Protein AF-A0AAD6IKF1-F1 (afdb_monomer)

Solvent-accessible surface area (backbone atoms only — not comparable to full-atom values): 27613 Å² total; per-residue (Å²): 134,83,80,78,80,88,82,67,47,66,79,61,62,78,50,58,68,71,59,51,51,52,53,52,53,50,52,52,52,54,59,59,57,69,78,76,69,79,102,63,92,68,79,64,71,67,63,58,45,82,74,31,76,49,44,26,56,58,51,48,53,63,69,27,50,80,20,32,38,37,39,41,46,58,26,74,78,44,87,74,39,63,42,39,40,32,42,38,39,100,80,46,81,50,76,47,68,28,43,43,69,70,53,43,49,56,48,59,76,69,54,69,50,80,54,32,48,44,31,38,36,38,45,46,48,54,75,85,29,42,22,10,50,52,47,35,35,53,53,48,42,55,50,47,57,50,57,70,69,45,94,60,84,56,69,80,62,49,75,40,83,37,73,85,54,52,44,38,96,67,59,57,84,94,34,54,94,43,41,68,60,42,50,68,33,52,15,57,25,62,59,59,90,60,89,86,84,54,94,62,30,48,64,52,60,54,49,50,59,58,55,58,64,60,54,69,77,50,57,99,54,41,77,76,52,50,72,69,56,47,52,51,50,52,50,51,58,46,65,69,44,85,45,70,12,54,37,53,44,47,60,68,77,45,83,66,43,64,81,42,40,62,60,52,52,54,48,51,54,50,52,49,51,51,50,50,58,59,45,46,38,59,33,56,41,66,37,16,11,40,51,51,34,53,51,51,40,51,39,35,76,80,26,68,80,74,57,30,70,65,59,52,56,50,50,58,45,42,74,73,44,46,66,63,51,39,74,77,29,61,60,42,50,62,60,52,49,52,51,53,52,46,54,54,51,50,52,52,48,54,48,71,71,35,79,89,46,72,85,58,91,54,82,76,51,66,72,63,58,71,79,55,67,52,60,46,74,55,46,53,72,79,31,76,74,27,41,76,45,65,46,102,76,51,64,82,58,79,80,53,58,70,61,58,58,54,49,51,56,52,48,34,50,47,51,32,68,73,68,74,45,80,71,74,37,41,58,68,50,48,49,55,72,67,24,78,69,50,82,59,68,55,51,76,64,52,77,87,78,66,76,73,71,72,80,80,60,82,89,76,92,72,95,81,82,96,82,88,92,86,131

pLDDT: mean 77.64, std 18.99, range [26.5, 97.94]

Radius of gyration: 28.22 Å; Cα contacts (8 Å, |Δi|>4): 485; chains: 1; bounding box: 93×61×78 Å

Mean predicted aligned error: 11.19 Å

Foldseek 3Di:
DDDPDDPDPPPCSVDDPVVVVVVLLVLLLVCVVVVPDDDDDDDNSCVQLVVTPVSVVSSVLVVQAAKEKEKEQWLDDDQQALTKIFIDDPRDTDIDGQNDLVSVLVCLQPDDQQRHAYEYEYEDDDLVALLSLLSLLVSLLSNVVSNVPDPDDGPDYHYHYDDPQQADLDDDPVCPVVSVLCVLLVRGAASFDDDQDDDDGSLCSNCLSVLVVLVVPQPPQLVPQDPVNVVVSLVVSLVSSPDPSPSVVCVVVDPDDSRCSVVVSVVVNLLSVLCSVLRLLAGDHLSSQVVLLVCLLCQPVVQAPLDGPVLVVVVVVCVVPVPSNCSSQALVVSVLLSVLVSLLVQLVLLCVPDPVNVVPPDLVCSVVSVNGGRRSPSSCVVVVSGHGRSDPPPPSCVPPDVVSVVVVLVVQVVCCVVVVDPPNSCRVVVSCVVRPPNVPVVPVVDPPPDPPPVPPDDDDDDDDDPDDDDD

Sequence (471 aa):
MKSPHLPFLGAFSKLPTEIRLVIWADLFSEIHTQSAIHSKPKTNPLSILPVSGYLYSEISVHLYSHMKQIISVNGEYDRGSWMSIKLKSRVVDVTWNLKDKAGAERYFQSFPYQKAGLKIKIKSPDTTDPGQVVLIWQKVNHLLDNLMTLPCQFQDPEVVFAGQNWHSILPPPHWRLRKRCFLEMGGLRQSIPCERRFYCPDYDIVMMPFARAFLKDVPEDPSKMTDEEFDRLHQHILAKFSDSGAKMRLSWLFPLTKETIVPQIEQWLLETEIFMEESLDSLTGRTACFLRLDRFQNWYNDGNSWESPYEKRFLEKLDRDHKTILEWDPGFTNTIRRWQAMILNHHYICIMVSPQQKGLFLGWRIFQLMDTNWDSAAWPELWPTGIPSITRHSYVLNTFDSQVVAAHCSRLSKAMKENGEQNHAAFGLKLLLRAPGTSQEFRDVGEDQVCWHCLKSRPCDHDMGLKVLAG

Nearest PDB structures (foldseek):
  1sht-assembly1_X  TM=4.028E-01  e=8.215E+00  Homo sapiens
  3vdm-assembly1_A  TM=2.749E-01  e=5.622E+00  Streptomyces hygroscopicus subsp. limoneus

Structure (mmCIF, N/CA/C/O backbone):
data_AF-A0AAD6IKF1-F1
#
_entry.id   AF-A0AAD6IKF1-F1
#
loop_
_atom_site.group_PDB
_atom_site.id
_atom_site.type_symbol
_atom_site.label_atom_id
_atom_site.label_alt_id
_atom_site.label_comp_id
_atom_site.label_asym_id
_atom_site.label_entity_id
_atom_site.label_seq_id
_atom_site.pdbx_PDB_ins_code
_atom_site.Cartn_x
_atom_site.Cartn_y
_atom_site.Cartn_z
_atom_site.occupancy
_atom_site.B_iso_or_equiv
_atom_site.auth_seq_id
_atom_site.auth_comp_id
_atom_site.auth_asym_id
_atom_site.auth_atom_id
_atom_site.pdbx_PDB_model_num
ATOM 1 N N . MET A 1 1 ? -61.270 9.319 16.549 1.00 38.78 1 MET A N 1
ATOM 2 C CA . MET A 1 1 ? -59.849 9.118 16.908 1.00 38.78 1 MET A CA 1
ATOM 3 C C . MET A 1 1 ? -59.034 9.068 15.624 1.00 38.78 1 MET A C 1
ATOM 5 O O . MET A 1 1 ? -59.211 8.139 14.849 1.00 38.78 1 MET A O 1
ATOM 9 N N . LYS A 1 2 ? -58.236 10.104 15.335 1.00 34.66 2 LYS A N 1
ATOM 10 C CA . LYS A 1 2 ? -57.330 10.118 14.177 1.00 34.66 2 LYS A CA 1
ATOM 11 C C . LYS A 1 2 ? -56.114 9.257 14.529 1.00 34.66 2 LYS A C 1
ATOM 13 O O . LYS A 1 2 ? -55.428 9.566 15.498 1.00 34.66 2 LYS A O 1
ATOM 18 N N . SER A 1 3 ? -55.906 8.170 13.788 1.00 38.78 3 SER A N 1
ATOM 19 C CA . SER A 1 3 ? -54.690 7.354 13.873 1.00 38.78 3 SER A CA 1
ATOM 20 C C . SER A 1 3 ? -53.476 8.267 13.643 1.00 38.78 3 SER A C 1
ATOM 22 O O . SER A 1 3 ? -53.471 9.015 12.660 1.00 38.78 3 SER A O 1
ATOM 24 N N . PRO A 1 4 ? -52.486 8.278 14.552 1.00 45.53 4 PRO A N 1
ATOM 25 C CA . PRO A 1 4 ? -51.283 9.063 14.355 1.00 45.53 4 PRO A CA 1
ATOM 26 C C . PRO A 1 4 ? -50.493 8.434 13.202 1.00 45.53 4 PRO A C 1
ATOM 28 O O . PRO A 1 4 ? -50.240 7.235 13.218 1.00 45.53 4 PRO A O 1
ATOM 31 N N . HIS A 1 5 ? -50.191 9.257 12.193 1.00 46.53 5 HIS A N 1
ATOM 32 C CA . HIS A 1 5 ? -49.195 9.077 11.131 1.00 46.53 5 HIS A CA 1
ATOM 33 C C . HIS A 1 5 ? -48.796 7.625 10.809 1.00 46.53 5 HIS A C 1
ATOM 35 O O . HIS A 1 5 ? -47.928 7.069 11.467 1.00 46.53 5 HIS A O 1
ATOM 41 N N . LEU A 1 6 ? -49.354 7.045 9.742 1.00 57.22 6 LEU A N 1
ATOM 42 C CA . LEU A 1 6 ? -48.794 5.862 9.073 1.00 57.22 6 LEU A CA 1
ATOM 43 C C . LEU A 1 6 ? -47.800 6.332 7.997 1.00 57.22 6 LEU A C 1
ATOM 45 O O . LEU A 1 6 ? -48.259 6.736 6.925 1.00 57.22 6 LEU A O 1
ATOM 49 N N . PRO A 1 7 ? -46.468 6.303 8.202 1.00 57.31 7 PRO A N 1
ATOM 50 C CA . PRO A 1 7 ? -45.543 6.728 7.173 1.00 57.31 7 PRO A CA 1
ATOM 51 C C . PRO A 1 7 ? -44.962 5.481 6.471 1.00 57.31 7 PRO A C 1
ATOM 53 O O . PRO A 1 7 ? -44.176 4.726 7.028 1.00 57.31 7 PRO A O 1
ATOM 56 N N . PHE A 1 8 ? -45.370 5.279 5.215 1.00 70.94 8 PHE A N 1
ATOM 57 C CA . PHE A 1 8 ? -44.522 4.787 4.112 1.00 70.94 8 PHE A CA 1
ATOM 58 C C . PHE A 1 8 ? -43.978 3.329 4.053 1.00 70.94 8 PHE A C 1
ATOM 60 O O . PHE A 1 8 ? -43.112 3.053 3.221 1.00 70.94 8 PHE A O 1
ATOM 67 N N . LEU A 1 9 ? -44.535 2.349 4.776 1.00 73.12 9 LEU A N 1
ATOM 68 C CA . LEU A 1 9 ? -44.282 0.904 4.510 1.00 73.12 9 LEU A CA 1
ATOM 69 C C . LEU A 1 9 ? -45.284 0.254 3.527 1.00 73.12 9 LEU A C 1
ATOM 71 O O . LEU A 1 9 ? -45.261 -0.955 3.297 1.00 73.12 9 LEU A O 1
ATOM 75 N N . GLY A 1 10 ? -46.204 1.031 2.948 1.00 84.44 10 GLY A N 1
ATOM 76 C CA . GLY A 1 10 ? -47.249 0.505 2.062 1.00 84.44 10 GLY A CA 1
ATOM 77 C C . GLY A 1 10 ? -48.181 -0.474 2.786 1.00 84.44 10 GLY A C 1
ATOM 78 O O . GLY A 1 10 ? -48.531 -0.257 3.945 1.00 84.44 10 GLY A O 1
ATOM 79 N N . ALA A 1 11 ? -48.581 -1.567 2.130 1.00 86.31 11 ALA A N 1
ATOM 80 C CA . ALA A 1 11 ? -49.465 -2.574 2.729 1.00 86.31 11 ALA A CA 1
ATOM 81 C C . ALA A 1 11 ? -48.859 -3.258 3.971 1.00 86.31 11 ALA A C 1
ATOM 83 O O . ALA A 1 11 ? -49.605 -3.626 4.877 1.00 86.31 11 ALA A O 1
ATOM 84 N N . PHE A 1 12 ? -47.525 -3.344 4.067 1.00 85.94 12 PHE A N 1
ATOM 85 C CA . PHE A 1 12 ? -46.833 -3.899 5.236 1.00 85.94 12 PHE A CA 1
ATOM 86 C C . PHE A 1 12 ? -47.083 -3.089 6.511 1.00 85.94 12 PHE A C 1
ATOM 88 O O . PHE A 1 12 ? -47.056 -3.643 7.607 1.00 85.94 12 PHE A O 1
ATOM 95 N N . SER A 1 13 ? -47.406 -1.798 6.394 1.00 86.19 13 SER A N 1
ATOM 96 C CA . SER A 1 13 ? -47.746 -0.963 7.554 1.00 86.19 13 SER A CA 1
ATOM 97 C C . SER A 1 13 ? -48.975 -1.460 8.331 1.00 86.19 13 SER A C 1
ATOM 99 O O . SER A 1 13 ? -49.114 -1.151 9.510 1.00 86.19 13 SER A O 1
ATOM 101 N N . LYS A 1 14 ? -49.841 -2.262 7.691 1.00 89.12 14 LYS A N 1
ATOM 102 C CA . LYS A 1 14 ? -51.021 -2.876 8.316 1.00 89.12 14 LYS A CA 1
ATOM 103 C C . LYS A 1 14 ? -50.689 -4.119 9.145 1.00 89.12 14 LYS A C 1
ATOM 105 O O . LYS A 1 14 ? -51.540 -4.581 9.899 1.00 89.12 14 LYS A O 1
ATOM 110 N N . LEU A 1 15 ? -49.494 -4.683 8.978 1.00 88.88 15 LEU A N 1
ATOM 111 C CA . LEU A 1 15 ? -49.050 -5.863 9.710 1.00 88.88 15 LEU A CA 1
ATOM 112 C C . LEU A 1 15 ? -48.352 -5.445 11.013 1.00 88.88 15 LEU A C 1
ATOM 114 O O . LEU A 1 15 ? -47.598 -4.467 11.000 1.00 88.88 15 LEU A O 1
ATOM 118 N N . PRO A 1 16 ? -48.545 -6.182 12.121 1.00 89.31 16 PRO A N 1
ATOM 119 C CA . PRO A 1 16 ? -47.705 -6.043 13.305 1.00 89.31 16 PRO A CA 1
ATOM 120 C C . PRO A 1 16 ? -46.231 -6.284 12.965 1.00 89.31 16 PRO A C 1
ATOM 122 O O . PRO A 1 16 ? -45.909 -7.065 12.062 1.00 89.31 16 PRO A O 1
ATOM 125 N N . THR A 1 17 ? -45.333 -5.625 13.695 1.00 82.94 17 THR A N 1
ATOM 126 C CA . THR A 1 17 ? -43.884 -5.722 13.470 1.00 82.94 17 THR A CA 1
ATOM 127 C C . THR A 1 17 ? -43.402 -7.170 13.543 1.00 82.94 17 THR A C 1
ATOM 129 O O . THR A 1 17 ? -42.600 -7.587 12.719 1.00 82.94 17 THR A O 1
ATOM 132 N N . GLU A 1 18 ? -43.946 -7.971 14.454 1.00 83.25 18 GLU A N 1
ATOM 133 C CA . GLU A 1 18 ? -43.605 -9.382 14.645 1.00 83.25 18 GLU A CA 1
ATOM 134 C C . GLU A 1 18 ? -43.864 -10.206 13.378 1.00 83.25 18 GLU A C 1
ATOM 136 O O . GLU A 1 18 ? -43.034 -11.024 12.987 1.00 83.25 18 GLU A O 1
ATOM 141 N N . ILE A 1 19 ? -44.981 -9.948 12.691 1.00 89.56 19 ILE A N 1
ATOM 142 C CA . ILE A 1 19 ? -45.322 -10.627 11.435 1.00 89.56 19 ILE A CA 1
ATOM 143 C C . ILE A 1 19 ? -44.388 -10.173 10.314 1.00 89.56 19 ILE A C 1
ATOM 145 O O . ILE A 1 19 ? -43.911 -11.001 9.539 1.00 89.56 19 ILE A O 1
ATOM 149 N N . ARG A 1 20 ? -44.075 -8.873 10.245 1.00 89.50 20 ARG A N 1
ATOM 150 C CA . ARG A 1 20 ? -43.106 -8.356 9.269 1.00 89.50 20 ARG A CA 1
ATOM 151 C C . ARG A 1 20 ? -41.724 -8.981 9.451 1.00 89.50 20 ARG A C 1
ATOM 153 O O . ARG A 1 20 ? -41.120 -9.378 8.464 1.00 89.50 20 ARG A O 1
ATOM 160 N N . LEU A 1 21 ? -41.259 -9.155 10.689 1.00 82.38 21 LEU A N 1
ATOM 161 C CA . LEU A 1 21 ? -39.980 -9.813 10.983 1.00 82.38 21 LEU A CA 1
ATOM 162 C C . LEU A 1 21 ? -39.920 -11.251 10.462 1.00 82.38 21 LEU A C 1
ATOM 164 O O . LEU A 1 21 ? -38.885 -11.655 9.936 1.00 82.38 21 LEU A O 1
ATOM 168 N N . VAL A 1 22 ? -41.015 -12.008 10.576 1.00 84.56 22 VAL A N 1
ATOM 169 C CA . VAL A 1 22 ? -41.099 -13.368 10.018 1.00 84.56 22 VAL A CA 1
ATOM 170 C C . VAL A 1 22 ? -41.011 -13.334 8.490 1.00 84.56 22 VAL A C 1
ATOM 172 O O . VAL A 1 22 ? -40.265 -14.120 7.913 1.00 84.56 22 VAL A O 1
ATOM 175 N N . ILE A 1 23 ? -41.691 -12.385 7.838 1.00 86.44 23 ILE A N 1
ATOM 176 C CA . ILE A 1 23 ? -41.609 -12.190 6.379 1.00 86.44 23 ILE A CA 1
ATOM 177 C C . ILE A 1 23 ? -40.173 -11.852 5.954 1.00 86.44 23 ILE A C 1
ATOM 179 O O . ILE A 1 23 ? -39.664 -12.411 4.986 1.00 86.44 23 ILE A O 1
ATOM 183 N N . TRP A 1 24 ? -39.495 -10.960 6.679 1.00 86.12 24 TRP A N 1
ATOM 184 C CA . TRP A 1 24 ? -38.107 -10.602 6.378 1.00 86.12 24 TRP A CA 1
ATOM 185 C C . TRP A 1 24 ? -37.153 -11.777 6.598 1.00 86.12 24 TRP A C 1
ATOM 187 O O . TRP A 1 24 ? -36.252 -11.980 5.789 1.00 86.12 24 TRP A O 1
ATOM 197 N N . ALA A 1 25 ? -37.361 -12.580 7.644 1.00 78.94 25 ALA A N 1
ATOM 198 C CA . ALA A 1 25 ? -36.576 -13.788 7.881 1.00 78.94 25 ALA A CA 1
ATOM 199 C C . ALA A 1 25 ? -36.721 -14.805 6.735 1.00 78.94 25 ALA A C 1
ATOM 201 O O . ALA A 1 25 ? -35.721 -15.380 6.303 1.00 78.94 25 ALA A O 1
ATOM 202 N N . ASP A 1 26 ? -37.935 -14.979 6.209 1.00 82.56 26 ASP A N 1
ATOM 203 C CA . ASP A 1 26 ? -38.206 -15.847 5.061 1.00 82.56 26 ASP A CA 1
ATOM 204 C C . ASP A 1 26 ? -37.552 -15.313 3.775 1.00 82.56 26 ASP A C 1
ATOM 206 O O . ASP A 1 26 ? -36.833 -16.044 3.094 1.00 82.56 26 ASP A O 1
ATOM 210 N N . LEU A 1 27 ? -37.664 -14.003 3.515 1.00 80.38 27 LEU A N 1
ATOM 211 C CA . LEU A 1 27 ? -36.964 -13.324 2.418 1.00 80.38 27 LEU A CA 1
ATOM 212 C C . LEU A 1 27 ? -35.445 -13.547 2.484 1.00 80.38 27 LEU A C 1
ATOM 214 O O . LEU A 1 27 ? -34.800 -13.797 1.464 1.00 80.38 27 LEU A O 1
ATOM 218 N N . PHE A 1 28 ? -34.854 -13.458 3.678 1.00 75.94 28 PHE A N 1
ATOM 219 C CA . PHE A 1 28 ? -33.428 -13.724 3.855 1.00 75.94 28 PHE A CA 1
ATOM 220 C C . PHE A 1 28 ? -33.100 -15.192 3.564 1.00 75.94 28 PHE A C 1
ATOM 222 O O . PHE A 1 28 ? -32.108 -15.456 2.885 1.00 75.94 28 PHE A O 1
ATOM 229 N N . SER A 1 29 ? -33.972 -16.127 3.951 1.00 72.56 29 SER A N 1
ATOM 230 C CA . SER A 1 29 ? -33.825 -17.553 3.637 1.00 72.56 29 SER A CA 1
ATOM 231 C C . SER A 1 29 ? -33.766 -17.852 2.130 1.00 72.56 29 SER A C 1
ATOM 233 O O . SER A 1 29 ? -32.968 -18.685 1.687 1.00 72.56 29 SER A O 1
ATOM 235 N N . GLU A 1 30 ? -34.514 -17.109 1.309 1.00 70.94 30 GLU A N 1
ATOM 236 C CA . GLU A 1 30 ? -34.469 -17.238 -0.152 1.00 70.94 30 GLU A CA 1
ATOM 237 C C . GLU A 1 30 ? -33.163 -16.712 -0.763 1.00 70.94 30 GLU A C 1
ATOM 239 O O . GLU A 1 30 ? -32.656 -17.291 -1.729 1.00 70.94 30 GLU A O 1
ATOM 244 N N . ILE A 1 31 ? -32.563 -15.667 -0.178 1.00 68.00 31 ILE A N 1
ATOM 245 C CA . ILE A 1 31 ? -31.215 -15.205 -0.562 1.00 68.00 31 ILE A CA 1
ATOM 246 C C . ILE A 1 31 ? -30.194 -16.336 -0.353 1.00 68.00 31 ILE A C 1
ATOM 248 O O . ILE A 1 31 ? -29.245 -16.467 -1.127 1.00 68.00 31 ILE A O 1
ATOM 252 N N . HIS A 1 32 ? -30.390 -17.183 0.663 1.00 59.34 32 HIS A N 1
ATOM 253 C CA . HIS A 1 32 ? -29.460 -18.256 1.029 1.00 59.34 32 HIS A CA 1
ATOM 254 C C . HIS A 1 32 ? -29.467 -19.440 0.052 1.00 59.34 32 HIS A C 1
ATOM 256 O O . HIS A 1 32 ? -28.422 -20.046 -0.180 1.00 59.34 32 HIS A O 1
ATOM 262 N N . THR A 1 33 ? -30.614 -19.773 -0.545 1.00 58.94 33 THR A N 1
ATOM 263 C CA . THR A 1 33 ? -30.756 -20.960 -1.414 1.00 58.94 33 THR A CA 1
ATOM 264 C C . THR A 1 33 ? -30.367 -20.707 -2.870 1.00 58.94 33 THR A C 1
ATOM 266 O O . THR A 1 33 ? -30.005 -21.649 -3.577 1.00 58.94 33 THR A O 1
ATOM 269 N N . GLN A 1 34 ? -30.354 -19.448 -3.321 1.00 55.09 34 GLN A N 1
ATOM 270 C CA . GLN A 1 34 ? -29.946 -19.096 -4.689 1.00 55.09 34 GLN A CA 1
ATOM 271 C C . GLN A 1 34 ? -28.440 -19.282 -4.952 1.00 55.09 34 GLN A C 1
ATOM 273 O O . GLN A 1 34 ? -28.038 -19.426 -6.103 1.00 55.09 34 GLN A O 1
ATOM 278 N N . SER A 1 35 ? -27.604 -19.324 -3.908 1.00 48.06 35 SER A N 1
ATOM 279 C CA . SER A 1 35 ? -26.139 -19.373 -4.050 1.00 48.06 35 SER A CA 1
ATOM 280 C C . SER A 1 35 ? -25.576 -20.773 -4.354 1.00 48.06 35 SER A C 1
ATOM 282 O O . SER A 1 35 ? -24.393 -20.897 -4.661 1.00 48.06 35 SER A O 1
ATOM 284 N N . ALA A 1 36 ? -26.382 -21.840 -4.271 1.00 47.50 36 ALA A N 1
ATOM 285 C CA . ALA A 1 36 ? -25.845 -23.202 -4.284 1.00 47.50 36 ALA A CA 1
ATOM 286 C C . ALA A 1 36 ? -26.106 -24.006 -5.570 1.00 47.50 36 ALA A C 1
ATOM 288 O O . ALA A 1 36 ? -25.235 -24.783 -5.952 1.00 47.50 36 ALA A O 1
ATOM 289 N N . ILE A 1 37 ? -27.264 -23.897 -6.242 1.00 50.19 37 ILE A N 1
ATOM 290 C CA . ILE A 1 37 ? -27.621 -24.895 -7.270 1.00 50.19 37 ILE A CA 1
ATOM 291 C C . ILE A 1 37 ? -28.576 -24.325 -8.360 1.00 50.19 37 ILE A C 1
ATOM 293 O O . ILE A 1 37 ? -29.702 -23.945 -8.064 1.00 50.19 37 ILE A O 1
ATOM 297 N N . HIS A 1 38 ? -28.134 -24.334 -9.631 1.00 42.94 38 HIS A N 1
ATOM 298 C CA . HIS A 1 38 ? -28.903 -24.238 -10.904 1.00 42.94 38 HIS A CA 1
ATOM 299 C C . HIS A 1 38 ? -29.404 -22.881 -11.491 1.00 42.94 38 HIS A C 1
ATOM 301 O O . HIS A 1 38 ? -30.454 -22.344 -11.156 1.00 42.94 38 HIS A O 1
ATOM 307 N N . SER A 1 39 ? -28.683 -22.421 -12.527 1.00 45.34 39 SER A N 1
ATOM 308 C CA . SER A 1 39 ? -29.089 -22.123 -13.930 1.00 45.34 39 SER A CA 1
ATOM 309 C C . SER A 1 39 ? -30.372 -21.361 -14.331 1.00 45.34 39 SER A C 1
ATOM 311 O O . SER A 1 39 ? -30.655 -21.314 -15.530 1.00 45.34 39 SER A O 1
ATOM 313 N N . LYS A 1 40 ? -31.124 -20.695 -13.450 1.00 51.97 40 LYS A N 1
ATOM 314 C CA . LYS A 1 40 ? -32.046 -19.622 -13.892 1.00 51.97 40 LYS A CA 1
ATOM 315 C C . LYS A 1 40 ? -31.937 -18.399 -12.983 1.00 51.97 40 LYS A C 1
ATOM 317 O O . LYS A 1 40 ? -31.924 -18.575 -11.767 1.00 51.97 40 LYS A O 1
ATOM 322 N N . PRO A 1 41 ? -31.888 -17.171 -13.535 1.00 46.53 41 PRO A N 1
ATOM 323 C CA . PRO A 1 41 ? -31.873 -15.965 -12.724 1.00 46.53 41 PRO A CA 1
ATOM 324 C C . PRO A 1 41 ? -33.247 -15.829 -12.065 1.00 46.53 41 PRO A C 1
ATOM 326 O O . PRO A 1 41 ? -34.196 -15.333 -12.670 1.00 46.53 41 PRO A O 1
ATOM 329 N N . LYS A 1 42 ? -33.384 -16.323 -10.831 1.00 56.75 42 LYS A N 1
ATOM 330 C CA . LYS A 1 42 ? -34.480 -15.888 -9.971 1.00 56.75 42 LYS A CA 1
ATOM 331 C C . LYS A 1 42 ? -34.265 -14.407 -9.670 1.00 56.75 42 LYS A C 1
ATOM 333 O O . LYS A 1 42 ? -33.133 -13.942 -9.541 1.00 56.75 42 LYS A O 1
ATOM 338 N N . THR A 1 43 ? -35.366 -13.671 -9.604 1.00 61.16 43 THR A N 1
ATOM 339 C CA . THR A 1 43 ? -35.422 -12.276 -9.164 1.00 61.16 43 THR A CA 1
ATOM 340 C C . THR A 1 43 ? -34.550 -12.081 -7.926 1.00 61.16 43 THR A C 1
ATOM 342 O O . THR A 1 43 ? -34.714 -12.800 -6.940 1.00 61.16 43 THR A O 1
ATOM 345 N N . ASN A 1 44 ? -33.603 -11.142 -8.006 1.00 66.19 44 ASN A N 1
ATOM 346 C CA . ASN A 1 44 ? -32.714 -10.787 -6.904 1.00 66.19 44 ASN A CA 1
ATOM 347 C C . ASN A 1 44 ? -33.577 -10.397 -5.690 1.00 66.19 44 ASN A C 1
ATOM 349 O O . ASN A 1 44 ? -34.230 -9.359 -5.767 1.00 66.19 44 ASN A O 1
ATOM 353 N N . PRO A 1 45 ? -33.594 -11.161 -4.582 1.00 65.75 45 PRO A N 1
ATOM 354 C CA . PRO A 1 45 ? -34.493 -10.884 -3.458 1.00 65.75 45 PRO A CA 1
ATOM 355 C C . PRO A 1 45 ? -34.205 -9.524 -2.805 1.00 65.75 45 PRO A C 1
ATOM 357 O O . PRO A 1 45 ? -35.074 -8.923 -2.179 1.00 65.75 45 PRO A O 1
ATOM 360 N N . LEU A 1 46 ? -32.995 -8.986 -3.003 1.00 74.00 46 LEU A N 1
ATOM 361 C CA . LEU A 1 46 ? -32.610 -7.650 -2.551 1.00 74.00 46 LEU A CA 1
ATOM 362 C C . LEU A 1 46 ? -33.230 -6.526 -3.394 1.00 74.00 46 LEU A C 1
ATOM 364 O O . LEU A 1 46 ? -33.092 -5.361 -3.027 1.00 74.00 46 LEU A O 1
ATOM 368 N N . SER A 1 47 ? -33.946 -6.831 -4.484 1.00 79.81 47 SER A N 1
ATOM 369 C CA . SER A 1 47 ? -34.648 -5.827 -5.292 1.00 79.81 47 SER A CA 1
ATOM 370 C C . SER A 1 47 ? -35.763 -5.115 -4.529 1.00 79.81 47 SER A C 1
ATOM 372 O O . SER A 1 47 ? -36.200 -4.063 -4.980 1.00 79.81 47 SER A O 1
ATOM 374 N N . ILE A 1 48 ? -36.208 -5.640 -3.379 1.00 79.88 48 ILE A N 1
ATOM 375 C CA . ILE A 1 48 ? -37.158 -4.961 -2.485 1.00 79.88 48 ILE A CA 1
ATOM 376 C C . ILE A 1 48 ? -36.527 -3.780 -1.729 1.00 79.88 48 ILE A C 1
ATOM 378 O O . ILE A 1 48 ? -37.220 -2.819 -1.399 1.00 79.88 48 ILE A O 1
ATOM 382 N N . LEU A 1 49 ? -35.212 -3.818 -1.481 1.00 79.00 49 LEU A N 1
ATOM 383 C CA . LEU A 1 49 ? -34.494 -2.779 -0.740 1.00 79.00 49 LEU A CA 1
ATOM 384 C C . LEU A 1 49 ? -34.577 -1.388 -1.396 1.00 79.00 49 LEU A C 1
ATOM 386 O O . LEU A 1 49 ? -34.854 -0.433 -0.674 1.00 79.00 49 LEU A O 1
ATOM 390 N N . PRO A 1 50 ? -34.394 -1.225 -2.721 1.00 81.12 50 PRO A N 1
ATOM 391 C CA . PRO A 1 50 ? -34.525 0.082 -3.366 1.00 81.12 50 PRO A CA 1
ATOM 392 C C . PRO A 1 50 ? -35.976 0.562 -3.561 1.00 81.12 50 PRO A C 1
ATOM 394 O O . PRO A 1 50 ? -36.168 1.689 -4.006 1.00 81.12 50 PRO A O 1
ATOM 397 N N . VAL A 1 51 ? -37.004 -0.242 -3.249 1.00 84.12 51 VAL A N 1
ATOM 398 C CA . VAL A 1 51 ? -38.417 0.101 -3.543 1.00 84.12 51 VAL A CA 1
ATOM 399 C C . VAL A 1 51 ? -38.941 1.240 -2.665 1.00 84.12 51 VAL A C 1
ATOM 401 O O . VAL A 1 51 ? -39.766 2.037 -3.104 1.00 84.12 51 VAL A O 1
ATOM 404 N N . SER A 1 52 ? -38.492 1.325 -1.412 1.00 86.81 52 SER A N 1
ATOM 405 C CA . SER A 1 52 ? -38.885 2.387 -0.482 1.00 86.81 52 SER A CA 1
ATOM 406 C C . SER A 1 52 ? -37.791 2.608 0.551 1.00 86.81 52 SER A C 1
ATOM 408 O O . SER A 1 52 ? -37.302 1.648 1.144 1.00 86.81 52 SER A O 1
ATOM 410 N N . GLY A 1 53 ? -37.466 3.871 0.843 1.00 84.81 53 GLY A N 1
ATOM 411 C CA . GLY A 1 53 ? -36.529 4.220 1.916 1.00 84.81 53 GLY A CA 1
ATOM 412 C C . GLY A 1 53 ? -36.964 3.700 3.293 1.00 84.81 53 GLY A C 1
ATOM 413 O O . GLY A 1 53 ? -36.118 3.380 4.123 1.00 84.81 53 GLY A O 1
ATOM 414 N N . TYR A 1 54 ? -38.270 3.526 3.516 1.00 86.56 54 TYR A N 1
ATOM 415 C CA . TYR A 1 54 ? -38.809 2.979 4.763 1.00 86.56 54 TYR A CA 1
ATOM 416 C C . TYR A 1 54 ? -38.666 1.460 4.828 1.00 86.56 54 TYR A C 1
ATOM 418 O O . TYR A 1 54 ? -38.207 0.945 5.846 1.00 86.56 54 TYR A O 1
ATOM 426 N N . LEU A 1 55 ? -38.966 0.753 3.730 1.00 86.62 55 LEU A N 1
ATOM 427 C CA . LEU A 1 55 ? -38.686 -0.684 3.629 1.00 86.62 55 LEU A CA 1
ATOM 428 C C . LEU A 1 55 ? -37.193 -0.943 3.788 1.00 86.62 55 LEU A C 1
ATOM 430 O O . LEU A 1 55 ? -36.802 -1.807 4.565 1.00 86.62 55 LEU A O 1
ATOM 434 N N . TYR A 1 56 ? -36.356 -0.142 3.125 1.00 87.19 56 TYR A N 1
ATOM 435 C CA . TYR A 1 56 ? -34.920 -0.182 3.335 1.00 87.19 56 TYR A CA 1
ATOM 436 C C . TYR A 1 56 ? -34.588 0.005 4.811 1.00 87.19 56 TYR A C 1
ATOM 438 O O . TYR A 1 56 ? -33.876 -0.820 5.369 1.00 87.19 56 TYR A O 1
ATOM 446 N N . SER A 1 57 ? -35.104 1.049 5.465 1.00 86.31 57 SER A N 1
ATOM 447 C CA . SER A 1 57 ? -34.794 1.332 6.868 1.00 86.31 57 SER A CA 1
ATOM 448 C C . SER A 1 57 ? -35.156 0.176 7.805 1.00 86.31 57 SER A C 1
ATOM 450 O O . SER A 1 57 ? -34.325 -0.189 8.630 1.00 86.31 57 SER A O 1
ATOM 452 N N . GLU A 1 58 ? -36.317 -0.461 7.619 1.00 87.81 58 GLU A N 1
ATOM 453 C CA . GLU A 1 58 ? -36.756 -1.595 8.435 1.00 87.81 58 GLU A CA 1
ATO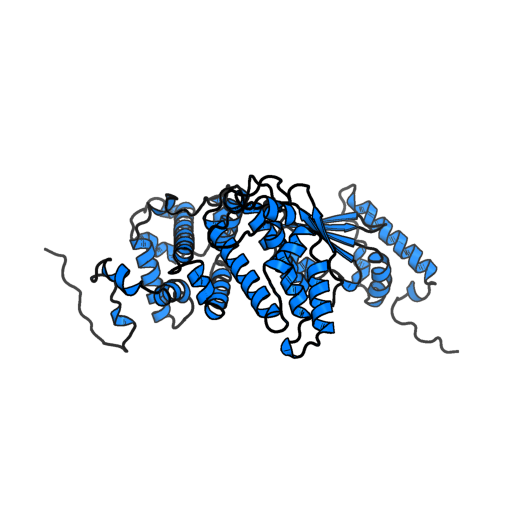M 454 C C . GLU A 1 58 ? -35.937 -2.854 8.122 1.00 87.81 58 GLU A C 1
ATOM 456 O O . GLU A 1 58 ? -35.281 -3.415 8.997 1.00 87.81 58 GLU A O 1
ATOM 461 N N . ILE A 1 59 ? -35.903 -3.268 6.853 1.00 87.12 59 ILE A N 1
ATOM 462 C CA . ILE A 1 59 ? -35.276 -4.525 6.430 1.00 87.12 59 ILE A CA 1
ATOM 463 C C . ILE A 1 59 ? -33.765 -4.483 6.671 1.00 87.12 59 ILE A C 1
ATOM 465 O O . ILE A 1 59 ? -33.188 -5.454 7.154 1.00 87.12 59 ILE A O 1
ATOM 469 N N . SER A 1 60 ? -33.108 -3.363 6.362 1.00 85.81 60 SER A N 1
ATOM 470 C CA . SER A 1 60 ? -31.650 -3.247 6.479 1.00 85.81 60 SER A CA 1
ATOM 471 C C . SER A 1 60 ? -31.165 -3.353 7.924 1.00 85.81 60 SER A C 1
ATOM 473 O O . SER A 1 60 ? -30.107 -3.931 8.151 1.00 85.81 60 SER A O 1
ATOM 475 N N . VAL A 1 61 ? -31.918 -2.849 8.909 1.00 84.12 61 VAL A N 1
ATOM 476 C CA . VAL A 1 61 ? -31.545 -3.000 10.325 1.00 84.12 61 VAL A CA 1
ATOM 477 C C . VAL A 1 61 ? -31.466 -4.478 10.689 1.00 84.12 61 VAL A C 1
ATOM 479 O O . VAL A 1 61 ? -30.496 -4.897 11.311 1.00 84.12 61 VAL A O 1
ATOM 482 N N . HIS A 1 62 ? -32.425 -5.287 10.242 1.00 81.19 62 HIS A N 1
ATOM 483 C CA . HIS A 1 62 ? -32.429 -6.725 10.511 1.00 81.19 62 HIS A CA 1
ATOM 484 C C . HIS A 1 62 ? -31.410 -7.491 9.669 1.00 81.19 62 HIS A C 1
ATOM 486 O O . HIS A 1 62 ? -30.719 -8.356 10.201 1.00 81.19 62 HIS A O 1
ATOM 492 N N . LEU A 1 63 ? -31.272 -7.142 8.388 1.00 82.00 63 LEU A N 1
ATOM 493 C CA . LEU A 1 63 ? -30.332 -7.780 7.468 1.00 82.00 63 LEU A CA 1
ATOM 494 C C . LEU A 1 63 ? -28.883 -7.609 7.934 1.00 82.00 63 LEU A C 1
ATOM 496 O O . LEU A 1 63 ? -28.114 -8.567 7.917 1.00 82.00 63 LEU A O 1
ATOM 500 N N . TYR A 1 64 ? -28.515 -6.394 8.348 1.00 84.25 64 TYR A N 1
ATOM 501 C CA . TYR A 1 64 ? -27.150 -6.059 8.752 1.00 84.25 64 TYR A CA 1
ATOM 502 C C . TYR A 1 64 ? -26.901 -6.247 10.256 1.00 84.25 64 TYR A C 1
ATOM 504 O O . TYR A 1 64 ? -25.746 -6.224 10.681 1.00 84.25 64 TYR A O 1
ATOM 512 N N . SER A 1 65 ? -27.937 -6.507 11.063 1.00 84.00 65 SER A N 1
ATOM 513 C CA . SER A 1 65 ? -27.773 -6.787 12.493 1.00 84.00 65 SER A CA 1
ATOM 514 C C . SER A 1 65 ? -26.812 -7.957 12.721 1.00 84.00 65 SER A C 1
ATOM 516 O O . SER A 1 65 ? -26.962 -9.043 12.157 1.00 84.00 65 SER A O 1
ATOM 518 N N . HIS A 1 66 ? -25.791 -7.724 13.551 1.00 85.00 66 HIS A N 1
ATOM 519 C CA . HIS A 1 66 ? -24.701 -8.667 13.830 1.00 85.00 66 HIS A CA 1
ATOM 520 C C . HIS A 1 66 ? -23.923 -9.143 12.593 1.00 85.00 66 HIS A C 1
ATOM 522 O O . HIS A 1 66 ? -23.166 -10.117 12.677 1.00 85.00 66 HIS A O 1
ATOM 528 N N . MET A 1 67 ? -24.086 -8.478 11.449 1.00 88.81 67 MET A N 1
ATOM 529 C CA . MET A 1 67 ? -23.293 -8.766 10.271 1.00 88.81 67 MET A CA 1
ATOM 530 C C . MET A 1 67 ? -21.873 -8.258 10.487 1.00 88.81 67 MET A C 1
ATOM 532 O O . MET A 1 67 ? -21.644 -7.142 10.952 1.00 88.81 67 MET A O 1
ATOM 536 N N . LYS A 1 68 ? -20.912 -9.108 10.141 1.00 91.88 68 LYS A N 1
ATOM 537 C CA . LYS A 1 68 ? -19.496 -8.789 10.086 1.00 91.88 68 LYS A CA 1
ATOM 538 C C . LYS A 1 68 ? -19.037 -8.852 8.645 1.00 91.88 68 LYS A C 1
ATOM 540 O O . LYS A 1 68 ? -19.116 -9.897 8.001 1.00 91.88 68 LYS A O 1
ATOM 545 N N . GLN A 1 69 ? -18.531 -7.739 8.158 1.00 93.00 69 GLN A N 1
ATOM 546 C CA . GLN A 1 69 ? -17.803 -7.668 6.913 1.00 93.00 69 GLN A CA 1
ATOM 547 C C . GLN A 1 69 ? -16.341 -7.999 7.189 1.00 93.00 69 GLN A C 1
ATOM 549 O O . GLN A 1 69 ? -15.693 -7.368 8.016 1.00 93.00 69 GLN A O 1
ATOM 554 N N . ILE A 1 70 ? -15.830 -9.021 6.516 1.00 95.38 70 ILE A N 1
ATOM 555 C CA . ILE A 1 70 ? -14.470 -9.519 6.660 1.00 95.38 70 ILE A CA 1
ATOM 556 C C . ILE A 1 70 ? -13.745 -9.261 5.345 1.00 95.38 70 ILE A C 1
ATOM 558 O O . ILE A 1 70 ? -13.916 -9.996 4.373 1.00 95.38 70 ILE A O 1
ATOM 562 N N . ILE A 1 71 ? -12.922 -8.222 5.322 1.00 95.62 71 ILE A N 1
ATOM 563 C CA . ILE A 1 71 ? -12.075 -7.887 4.182 1.00 95.62 71 ILE A CA 1
ATOM 564 C C . ILE A 1 71 ? -10.776 -8.669 4.315 1.00 95.62 71 ILE A C 1
ATOM 566 O O . ILE A 1 71 ? -10.061 -8.523 5.302 1.00 95.62 71 ILE A O 1
ATOM 570 N N . SER A 1 72 ? -10.470 -9.520 3.341 1.00 96.06 72 SER A N 1
ATOM 571 C CA . SER A 1 72 ? -9.241 -10.311 3.326 1.00 96.06 72 SER A CA 1
ATOM 572 C C . SER A 1 72 ? -8.213 -9.675 2.397 1.00 96.06 72 SER A C 1
ATOM 574 O O . SER A 1 72 ? -8.411 -9.624 1.183 1.00 96.06 72 SER A O 1
ATOM 576 N N . VAL A 1 73 ? -7.094 -9.240 2.973 1.00 95.94 73 VAL A N 1
ATOM 577 C CA . VAL A 1 73 ? -5.936 -8.712 2.249 1.00 95.94 73 VAL A CA 1
ATOM 578 C C . VAL A 1 73 ? -4.876 -9.808 2.158 1.00 95.94 73 VAL A C 1
ATOM 580 O O . VAL A 1 73 ? -4.350 -10.268 3.174 1.00 95.94 73 VAL A O 1
ATOM 583 N N . ASN A 1 74 ? -4.590 -10.259 0.938 1.00 94.25 74 ASN A N 1
ATOM 584 C CA . ASN A 1 74 ? -3.566 -11.255 0.628 1.00 94.25 74 ASN A CA 1
ATOM 585 C C . ASN A 1 74 ? -2.429 -10.641 -0.203 1.00 94.25 74 ASN A C 1
ATOM 587 O O . ASN A 1 74 ? -2.651 -9.731 -1.007 1.00 94.25 74 ASN A O 1
ATOM 591 N N . GLY A 1 75 ? -1.221 -11.166 0.001 1.00 94.88 75 GLY A N 1
ATOM 592 C CA . GLY A 1 75 ? -0.035 -10.796 -0.768 1.00 94.88 75 GLY A CA 1
ATOM 593 C C . GLY A 1 75 ? 0.110 -11.539 -2.091 1.00 94.88 75 GLY A C 1
ATOM 594 O O . GLY A 1 75 ? 0.900 -11.122 -2.923 1.00 94.88 75 GLY A O 1
ATOM 595 N N . GLU A 1 76 ? -0.665 -12.598 -2.320 1.00 94.94 76 GLU A N 1
ATOM 596 C CA . GLU A 1 76 ? -0.662 -13.326 -3.589 1.00 94.94 76 GLU A CA 1
ATOM 597 C C . GLU A 1 76 ? -1.205 -12.441 -4.719 1.00 94.94 76 GLU A C 1
ATOM 599 O O . GLU A 1 76 ? -2.314 -11.898 -4.629 1.00 94.94 76 GLU A O 1
ATOM 604 N N . TYR A 1 77 ? -0.412 -12.295 -5.780 1.00 94.81 77 TYR A N 1
ATOM 605 C CA . TYR A 1 77 ? -0.836 -11.597 -6.984 1.00 94.81 77 TYR A CA 1
ATOM 606 C C . TYR A 1 77 ? -1.812 -12.460 -7.790 1.00 94.81 77 TYR A C 1
ATOM 608 O O . TYR A 1 77 ? -1.442 -13.517 -8.306 1.00 94.81 77 TYR A O 1
ATOM 616 N N . ASP A 1 78 ? -3.040 -11.971 -7.944 1.00 93.62 78 ASP A N 1
ATOM 617 C CA . ASP A 1 78 ? -4.051 -12.535 -8.830 1.00 93.62 78 ASP A CA 1
ATOM 618 C C . ASP A 1 78 ? -4.700 -11.408 -9.637 1.00 93.62 78 ASP A C 1
ATOM 620 O O . ASP A 1 78 ? -5.370 -10.530 -9.092 1.00 93.62 78 ASP A O 1
ATOM 624 N N . ARG A 1 79 ? -4.518 -11.453 -10.959 1.00 87.12 79 ARG A N 1
ATOM 625 C CA . ARG A 1 79 ? -5.070 -10.459 -11.884 1.00 87.12 79 ARG A CA 1
ATOM 626 C C . ARG A 1 79 ? -6.600 -10.485 -11.933 1.00 87.12 79 ARG A C 1
ATOM 628 O O . ARG A 1 79 ? -7.218 -9.489 -12.286 1.00 87.12 79 ARG A O 1
ATOM 635 N N . GLY A 1 80 ? -7.212 -11.626 -11.608 1.00 87.88 80 GLY A N 1
ATOM 636 C CA . GLY A 1 80 ? -8.662 -11.794 -11.556 1.00 87.88 80 GLY A CA 1
ATOM 637 C C . GLY A 1 80 ? -9.282 -11.441 -10.203 1.00 87.88 80 GLY A C 1
ATOM 638 O O . GLY A 1 80 ? -10.509 -11.396 -10.103 1.00 87.88 80 GLY A O 1
ATOM 639 N N . SER A 1 81 ? -8.470 -11.201 -9.170 1.00 90.81 81 SER A N 1
ATOM 640 C CA . SER A 1 81 ? -8.940 -10.952 -7.809 1.00 90.81 81 SER A CA 1
ATOM 641 C C . SER A 1 81 ? -8.002 -10.011 -7.055 1.00 90.81 81 SER A C 1
ATOM 643 O O . SER A 1 81 ? -7.031 -10.423 -6.419 1.00 90.81 81 SER A O 1
ATOM 645 N N . TRP A 1 82 ? -8.365 -8.734 -7.021 1.00 90.38 82 TRP A N 1
ATOM 646 C CA . TRP A 1 82 ? -7.675 -7.718 -6.240 1.00 90.38 82 TRP A CA 1
ATOM 647 C C . TRP A 1 82 ? -7.913 -7.880 -4.728 1.00 90.38 82 TRP A C 1
ATOM 649 O O . TRP A 1 82 ? -6.961 -7.882 -3.943 1.00 90.38 82 TRP A O 1
ATOM 659 N N . MET A 1 83 ? -9.163 -8.067 -4.295 1.00 92.56 83 MET A N 1
ATOM 660 C CA . MET A 1 83 ? -9.521 -8.195 -2.874 1.00 92.56 83 MET A CA 1
ATOM 661 C C . MET A 1 83 ? -10.736 -9.095 -2.683 1.00 92.56 83 MET A C 1
ATOM 663 O O . MET A 1 83 ? -11.654 -9.088 -3.498 1.00 92.56 83 MET A O 1
ATOM 667 N N . SER A 1 84 ? -10.761 -9.840 -1.577 1.00 93.81 84 SER A N 1
ATOM 668 C CA . SER A 1 84 ? -11.898 -10.689 -1.222 1.00 93.81 84 SER A CA 1
ATOM 669 C C . SER A 1 84 ? -12.636 -10.117 -0.019 1.00 93.81 84 SER A C 1
ATOM 671 O O . SER A 1 84 ? -12.021 -9.786 0.997 1.00 93.81 84 SER A O 1
ATOM 673 N N . ILE A 1 85 ? -13.956 -10.006 -0.125 1.00 92.75 85 ILE A N 1
ATOM 674 C CA . ILE A 1 85 ? -14.824 -9.490 0.929 1.00 92.75 85 ILE A CA 1
ATOM 675 C C . ILE A 1 85 ? -15.849 -10.552 1.275 1.00 92.75 85 ILE A C 1
ATOM 677 O O . ILE A 1 85 ? -16.643 -10.964 0.436 1.00 92.75 85 ILE A O 1
ATOM 681 N N . LYS A 1 86 ? -15.846 -10.982 2.533 1.00 92.31 86 LYS A N 1
ATOM 682 C CA . LYS A 1 86 ? -16.794 -11.955 3.060 1.00 92.31 86 LYS A CA 1
ATOM 683 C C . LYS A 1 86 ? -17.769 -11.272 4.003 1.00 92.31 86 LYS A C 1
ATOM 685 O O . LYS A 1 86 ? -17.354 -10.715 5.013 1.00 92.31 86 LYS A O 1
ATOM 690 N N . LEU A 1 87 ? -19.062 -11.352 3.722 1.00 89.00 87 LEU A N 1
ATOM 691 C CA . LEU A 1 87 ? -20.090 -10.999 4.693 1.00 89.00 87 LEU A CA 1
ATOM 692 C C . LEU A 1 87 ? -20.479 -12.227 5.483 1.00 89.00 87 LEU A C 1
ATOM 694 O O . LEU A 1 87 ? -20.856 -13.245 4.907 1.00 89.00 87 LEU A O 1
ATOM 698 N N . LYS A 1 88 ? -20.401 -12.107 6.804 1.00 88.25 88 LYS A N 1
ATOM 699 C CA . LYS A 1 88 ? -20.754 -13.166 7.734 1.00 88.25 88 LYS A CA 1
ATOM 700 C C . LYS A 1 88 ? -21.741 -12.654 8.775 1.00 88.25 88 LYS A C 1
ATOM 702 O O . LYS A 1 88 ? -21.422 -11.753 9.540 1.00 88.25 88 LYS A O 1
ATOM 707 N N . SER A 1 89 ? -22.907 -13.266 8.862 1.00 84.62 89 SER A N 1
ATOM 708 C CA . SER A 1 89 ? -23.844 -13.141 9.978 1.00 84.62 89 SER A CA 1
ATOM 709 C C . SER A 1 89 ? -24.313 -14.543 10.389 1.00 84.62 89 SER A C 1
ATOM 711 O O . SER A 1 89 ? -23.735 -15.542 9.961 1.00 84.62 89 SER A O 1
ATOM 713 N N . ARG A 1 90 ? -25.336 -14.648 11.247 1.00 76.44 90 ARG A N 1
ATOM 714 C CA . ARG A 1 90 ? -25.976 -15.949 11.524 1.00 76.44 90 ARG A CA 1
ATOM 715 C C . ARG A 1 90 ? -26.657 -16.533 10.287 1.00 76.44 90 ARG A C 1
ATOM 717 O O . ARG A 1 90 ? -26.788 -17.744 10.189 1.00 76.44 90 ARG A O 1
ATOM 724 N N . VAL A 1 91 ? -27.105 -15.653 9.397 1.00 67.94 91 VAL A N 1
ATOM 725 C CA . VAL A 1 91 ? -27.958 -15.988 8.257 1.00 67.94 91 VAL A CA 1
ATOM 726 C C . VAL A 1 91 ? -27.201 -15.874 6.927 1.00 67.94 91 VAL A C 1
ATOM 728 O O . VAL A 1 91 ? -27.379 -16.706 6.052 1.00 67.94 91 VAL A O 1
ATOM 731 N N . VAL A 1 92 ? -26.271 -14.925 6.780 1.00 71.38 92 VAL A N 1
ATOM 732 C CA . VAL A 1 92 ? -25.517 -14.696 5.533 1.00 71.38 92 VAL A CA 1
ATOM 733 C C . VAL A 1 92 ? -24.074 -15.187 5.667 1.00 71.38 92 VAL A C 1
ATOM 735 O O . VAL A 1 92 ? -23.368 -14.770 6.581 1.00 71.38 92 VAL A O 1
ATOM 738 N N . ASP A 1 93 ? -23.607 -16.007 4.722 1.00 82.75 93 ASP A N 1
ATOM 739 C CA . ASP A 1 93 ? -22.180 -16.276 4.487 1.00 82.75 93 ASP A CA 1
ATOM 740 C C . ASP A 1 93 ? -21.898 -16.199 2.978 1.00 82.75 93 ASP A C 1
ATOM 742 O O . ASP A 1 93 ? -22.084 -17.165 2.240 1.00 82.75 93 ASP A O 1
ATOM 746 N N . VAL A 1 94 ? -21.521 -15.010 2.505 1.00 82.75 94 VAL A N 1
ATOM 747 C CA . VAL A 1 94 ? -21.267 -14.736 1.082 1.00 82.75 94 VAL A CA 1
ATOM 748 C C . VAL A 1 94 ? -19.876 -14.149 0.932 1.00 82.75 94 VAL A C 1
ATOM 750 O O . VAL A 1 94 ? -19.458 -13.322 1.738 1.00 82.75 94 VAL A O 1
ATOM 753 N N . THR A 1 95 ? -19.155 -14.573 -0.105 1.00 86.62 95 THR A N 1
ATOM 754 C CA . THR A 1 95 ? -17.823 -14.058 -0.438 1.00 86.62 95 THR A CA 1
ATOM 755 C C . THR A 1 95 ? -17.836 -13.456 -1.836 1.00 86.62 95 THR A C 1
ATOM 757 O O . THR A 1 95 ? -18.247 -14.109 -2.792 1.00 86.62 95 THR A O 1
ATOM 760 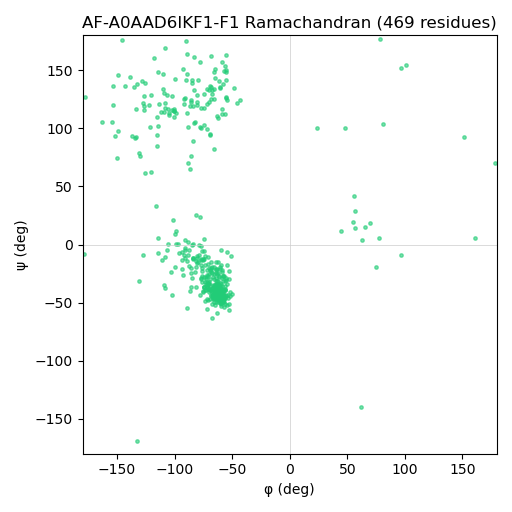N N . TRP A 1 96 ? -17.359 -12.222 -1.953 1.00 89.06 96 TRP A N 1
ATOM 761 C CA . TRP A 1 96 ? -17.155 -11.520 -3.212 1.00 89.06 96 TRP A CA 1
ATOM 762 C C . TRP A 1 96 ? -15.673 -11.360 -3.488 1.00 89.06 96 TRP A C 1
ATOM 764 O O . TRP A 1 96 ? -14.922 -10.929 -2.616 1.00 89.06 96 TRP A O 1
ATOM 774 N N . ASN A 1 97 ? -15.271 -11.653 -4.719 1.00 90.31 97 ASN A N 1
ATOM 775 C CA . ASN A 1 97 ? -13.926 -11.372 -5.198 1.00 90.31 97 ASN A CA 1
ATOM 776 C C . ASN A 1 97 ? -14.007 -10.163 -6.127 1.00 90.31 97 ASN A C 1
ATOM 778 O O . ASN A 1 97 ? -14.626 -10.212 -7.191 1.00 90.31 97 ASN A O 1
ATOM 782 N N . LEU A 1 98 ? -13.434 -9.056 -5.673 1.00 91.19 98 LEU A N 1
ATOM 783 C CA . LEU A 1 98 ? -13.351 -7.812 -6.416 1.00 91.19 98 LEU A CA 1
ATOM 784 C C . LEU A 1 98 ? -12.187 -7.923 -7.392 1.00 91.19 98 LEU A C 1
ATOM 786 O O . LEU A 1 98 ? -11.060 -8.179 -6.973 1.00 91.19 98 LEU A O 1
ATOM 790 N N . LYS A 1 99 ? -12.461 -7.751 -8.685 1.00 89.56 99 LYS A N 1
ATOM 791 C CA . LYS A 1 99 ? -11.467 -7.964 -9.745 1.00 89.56 99 LYS A CA 1
ATOM 792 C C . LYS A 1 99 ? -10.382 -6.891 -9.762 1.00 89.56 99 LYS A C 1
ATOM 794 O O . LYS A 1 99 ? -9.221 -7.207 -9.976 1.00 89.56 99 LYS A O 1
ATOM 799 N N . ASP A 1 100 ? -10.761 -5.644 -9.511 1.00 87.75 100 ASP A N 1
ATOM 800 C CA . ASP A 1 100 ? -9.909 -4.468 -9.671 1.00 87.75 100 ASP A CA 1
ATOM 801 C C . ASP A 1 100 ? -10.208 -3.387 -8.613 1.00 87.75 100 ASP A C 1
ATOM 803 O O . ASP A 1 100 ? -11.123 -3.516 -7.791 1.00 87.75 100 ASP A O 1
ATOM 807 N N . LYS A 1 101 ? -9.409 -2.310 -8.636 1.00 87.69 101 LYS A N 1
ATOM 808 C CA . LYS A 1 101 ? -9.544 -1.149 -7.740 1.00 87.69 101 LYS A CA 1
ATOM 809 C C . LYS A 1 101 ? -10.892 -0.442 -7.912 1.00 87.69 101 LYS A C 1
ATOM 811 O O . LYS A 1 101 ? -11.576 -0.191 -6.929 1.00 87.69 101 LYS A O 1
ATOM 816 N N . ALA A 1 102 ? -11.336 -0.219 -9.150 1.00 87.56 102 ALA A N 1
ATOM 817 C CA . ALA A 1 102 ? -12.612 0.444 -9.435 1.00 87.56 102 ALA A CA 1
ATOM 818 C C . ALA A 1 102 ? -13.833 -0.364 -8.945 1.00 87.56 102 ALA A C 1
ATOM 820 O O . ALA A 1 102 ? -14.852 0.182 -8.519 1.00 87.56 102 ALA A O 1
ATOM 821 N N . GLY A 1 103 ? -13.772 -1.695 -9.007 1.00 87.50 103 GLY A N 1
ATOM 822 C CA . GLY A 1 103 ? -14.758 -2.589 -8.408 1.00 87.50 103 GLY A CA 1
ATOM 823 C C . GLY A 1 103 ? -14.780 -2.477 -6.886 1.00 87.50 103 GLY A C 1
ATOM 824 O O . GLY A 1 103 ? -15.859 -2.485 -6.294 1.00 87.50 103 GLY A O 1
ATOM 825 N N . ALA A 1 104 ? -13.611 -2.317 -6.265 1.00 88.56 104 ALA A N 1
ATOM 826 C CA . ALA A 1 104 ? -13.500 -2.067 -4.837 1.00 88.56 104 ALA A CA 1
ATOM 827 C C . ALA A 1 104 ? -14.087 -0.707 -4.441 1.00 88.56 104 ALA A C 1
ATOM 829 O O . ALA A 1 104 ? -14.943 -0.666 -3.564 1.00 88.56 104 ALA A O 1
ATOM 830 N N . GLU A 1 105 ? -13.720 0.374 -5.128 1.00 89.12 105 GLU A N 1
ATOM 831 C CA . GLU A 1 105 ? -14.266 1.723 -4.911 1.00 89.12 105 GLU A CA 1
ATOM 832 C C . GLU A 1 105 ? -15.800 1.731 -4.961 1.00 89.12 105 GLU A C 1
ATOM 834 O O . GLU A 1 105 ? -16.457 2.165 -4.014 1.00 89.12 105 GLU A O 1
ATOM 839 N N . ARG A 1 106 ? -16.392 1.156 -6.020 1.00 88.50 106 ARG A N 1
ATOM 840 C CA . ARG A 1 106 ? -17.856 1.038 -6.155 1.00 88.50 106 ARG A CA 1
ATOM 841 C C . ARG A 1 106 ? -18.485 0.277 -4.993 1.00 88.50 106 ARG A C 1
ATOM 843 O O . ARG A 1 106 ? -19.552 0.655 -4.507 1.00 88.50 106 ARG A O 1
ATOM 850 N N . TYR A 1 107 ? -17.835 -0.794 -4.544 1.00 89.00 107 TYR A N 1
ATOM 851 C CA . TYR A 1 107 ? -18.292 -1.561 -3.394 1.00 89.00 107 TYR A CA 1
ATOM 852 C C . TYR A 1 107 ? -18.233 -0.732 -2.099 1.00 89.00 107 TYR A C 1
ATOM 854 O O . TYR A 1 107 ? -19.213 -0.696 -1.351 1.00 89.00 107 TYR A O 1
ATOM 862 N N . PHE A 1 108 ? -17.129 -0.018 -1.853 1.00 88.62 108 PHE A N 1
ATOM 863 C CA . PHE A 1 108 ? -16.969 0.845 -0.680 1.00 88.62 108 PHE A CA 1
ATOM 864 C C . PHE A 1 108 ? -17.963 2.004 -0.661 1.00 88.62 108 PHE A C 1
ATOM 866 O O . PHE A 1 108 ? -18.520 2.303 0.384 1.00 88.62 108 PHE A O 1
ATOM 873 N N . GLN A 1 109 ? -18.288 2.596 -1.803 1.00 87.44 109 GLN A N 1
ATOM 874 C CA . GLN A 1 109 ? -19.283 3.670 -1.862 1.00 87.44 109 GLN A CA 1
ATOM 875 C C . GLN A 1 109 ? -20.719 3.183 -1.602 1.00 87.44 109 GLN A C 1
ATOM 877 O O . GLN A 1 109 ? -21.565 3.959 -1.163 1.00 87.44 109 GLN A O 1
ATOM 882 N N . SER A 1 110 ? -21.004 1.904 -1.864 1.00 85.19 110 SER A N 1
ATOM 883 C CA . SER A 1 110 ? -22.372 1.366 -1.844 1.00 85.19 110 SER A CA 1
ATOM 884 C C . SER A 1 110 ? -22.736 0.614 -0.558 1.00 85.19 110 SER A C 1
ATOM 886 O O . SER A 1 110 ? -23.916 0.389 -0.287 1.00 85.19 110 SER A O 1
ATOM 888 N N . PHE A 1 111 ? -21.751 0.163 0.221 1.00 86.00 111 PHE A N 1
ATOM 889 C CA . PHE A 1 111 ? -21.994 -0.715 1.368 1.00 86.00 111 PHE A CA 1
ATOM 890 C C . PHE A 1 111 ? -22.361 0.070 2.652 1.00 86.00 111 PHE A C 1
ATOM 892 O O . PHE A 1 111 ? -21.755 1.100 2.941 1.00 86.00 111 PHE A O 1
ATOM 899 N N . PRO A 1 112 ? -23.330 -0.390 3.472 1.00 84.31 112 PRO A N 1
ATOM 900 C CA . PRO A 1 112 ? -23.790 0.349 4.651 1.00 84.31 112 PRO A CA 1
ATOM 901 C C . PRO A 1 112 ? -22.940 0.078 5.910 1.00 84.31 112 PRO A C 1
ATOM 903 O O . PRO A 1 112 ? -23.379 -0.598 6.843 1.00 84.31 112 PRO A O 1
ATOM 906 N N . TYR A 1 113 ? -21.741 0.666 5.975 1.00 84.50 113 TYR A N 1
ATOM 907 C CA . TYR A 1 113 ? -20.762 0.471 7.066 1.00 84.50 113 TYR A CA 1
ATOM 908 C C . TYR A 1 113 ? -21.268 0.816 8.471 1.00 84.50 113 TYR A C 1
ATOM 910 O O . TYR A 1 113 ? -20.822 0.224 9.445 1.00 84.50 113 TYR A O 1
ATOM 918 N N . GLN A 1 114 ? -22.232 1.728 8.602 1.00 84.50 114 GLN A N 1
ATOM 919 C CA . GLN A 1 114 ? -22.808 2.086 9.905 1.00 84.50 114 GLN A CA 1
ATOM 920 C C . GLN A 1 114 ? -23.584 0.935 10.566 1.00 84.50 114 GLN A C 1
ATOM 922 O O . GLN A 1 114 ? -23.859 0.984 11.762 1.00 84.50 114 GLN A O 1
ATOM 927 N N . LYS A 1 115 ? -23.990 -0.075 9.786 1.00 85.38 115 LYS A N 1
ATOM 928 C CA . LYS A 1 115 ? -24.883 -1.147 10.243 1.00 85.38 115 LYS A CA 1
ATOM 929 C C . LYS A 1 115 ? -24.183 -2.491 10.421 1.00 85.38 115 LYS A C 1
ATOM 931 O O . LYS A 1 115 ? -24.788 -3.396 10.982 1.00 85.38 115 LYS A O 1
ATOM 936 N N . ALA A 1 116 ? -22.943 -2.629 9.954 1.00 87.12 116 ALA A N 1
ATOM 937 C CA . ALA A 1 116 ? -22.192 -3.878 9.991 1.00 87.12 116 ALA A CA 1
ATOM 938 C C . ALA A 1 116 ? -20.815 -3.660 10.624 1.00 87.12 116 ALA A C 1
ATOM 940 O O . ALA A 1 116 ? -20.150 -2.663 10.362 1.00 87.12 116 ALA A O 1
ATOM 941 N N . GLY A 1 117 ? -20.368 -4.618 11.434 1.00 90.69 117 GLY A N 1
ATOM 942 C CA . GLY A 1 117 ? -19.017 -4.589 11.984 1.00 90.69 117 GLY A CA 1
ATOM 943 C C . GLY A 1 117 ? -17.986 -4.841 10.886 1.00 90.69 117 GLY A C 1
ATOM 944 O O . GLY A 1 117 ? -18.159 -5.756 10.080 1.00 90.69 117 GLY A O 1
ATOM 945 N N . LEU A 1 118 ? -16.901 -4.071 10.871 1.00 92.75 118 LEU A N 1
ATOM 946 C CA . LEU A 1 118 ? -15.823 -4.217 9.897 1.00 92.75 118 LEU A CA 1
ATOM 947 C C . LEU A 1 118 ? -14.621 -4.930 10.526 1.00 92.75 118 LEU A C 1
ATOM 949 O O . LEU A 1 118 ? -14.109 -4.529 11.568 1.00 92.75 118 LEU A O 1
ATOM 953 N N . LYS A 1 119 ? -14.153 -5.989 9.869 1.00 94.75 119 LYS A N 1
ATOM 954 C CA . LYS A 1 119 ? -12.953 -6.743 10.226 1.00 94.75 119 LYS A CA 1
ATOM 955 C C . LYS A 1 119 ? -12.027 -6.825 9.022 1.00 94.75 119 LYS A C 1
ATOM 957 O O . LYS A 1 119 ? -12.433 -7.276 7.953 1.00 94.75 119 LYS A O 1
ATOM 962 N N . ILE A 1 120 ? -10.769 -6.446 9.197 1.00 95.44 120 ILE A N 1
ATOM 963 C CA . ILE A 1 120 ? -9.744 -6.506 8.156 1.00 95.44 120 ILE A CA 1
ATOM 964 C C . ILE A 1 120 ? -8.773 -7.619 8.526 1.00 95.44 120 ILE A C 1
ATOM 966 O O . ILE A 1 120 ? -8.076 -7.548 9.530 1.00 95.44 120 ILE A O 1
ATOM 970 N N . LYS A 1 121 ? -8.737 -8.679 7.723 1.00 96.06 121 LYS A N 1
ATOM 971 C CA . LYS A 1 121 ? -7.840 -9.816 7.903 1.00 96.06 121 LYS A CA 1
ATOM 972 C C . LYS A 1 121 ? -6.664 -9.689 6.945 1.00 96.06 121 LYS A C 1
ATOM 974 O O . LYS A 1 121 ? -6.853 -9.818 5.737 1.00 96.06 121 LYS A O 1
ATOM 979 N N . ILE A 1 122 ? -5.459 -9.509 7.471 1.00 96.06 122 ILE A N 1
ATOM 980 C CA . ILE A 1 122 ? -4.248 -9.354 6.659 1.00 96.06 122 ILE A CA 1
ATOM 981 C C . ILE A 1 122 ? -3.399 -10.614 6.787 1.00 96.06 122 ILE A C 1
ATOM 983 O O . ILE A 1 122 ? -2.993 -10.992 7.886 1.00 96.06 122 ILE A O 1
ATOM 987 N N . LYS A 1 123 ? -3.181 -11.317 5.674 1.00 95.00 123 LYS A N 1
ATOM 988 C CA . LYS A 1 123 ? -2.336 -12.518 5.651 1.00 95.00 123 LYS A CA 1
ATOM 989 C C . LYS A 1 123 ? -0.859 -12.128 5.619 1.00 95.00 123 LYS A C 1
ATOM 991 O O . LYS A 1 123 ? -0.499 -11.187 4.919 1.00 95.00 123 LYS A O 1
ATOM 996 N N . SER A 1 124 ? -0.022 -12.876 6.336 1.00 94.00 124 SER A N 1
ATOM 997 C CA . SER A 1 124 ? 1.437 -12.726 6.277 1.00 94.00 124 SER A CA 1
ATOM 998 C C . SER A 1 124 ? 1.967 -12.911 4.855 1.00 94.00 124 SER A C 1
ATOM 1000 O O . SER A 1 124 ? 1.522 -13.857 4.196 1.00 94.00 124 SER A O 1
ATOM 1002 N N . PRO A 1 125 ? 2.925 -12.082 4.412 1.00 95.00 125 PRO A N 1
ATOM 1003 C CA . PRO A 1 125 ? 3.614 -12.281 3.142 1.00 95.00 125 PRO A CA 1
ATOM 1004 C C . PRO A 1 125 ? 4.446 -13.574 3.160 1.00 95.00 125 PRO A C 1
ATOM 1006 O O . PRO A 1 125 ? 4.930 -14.013 4.209 1.00 95.00 125 PRO A O 1
ATOM 1009 N N . ASP A 1 126 ? 4.622 -14.181 1.989 1.00 92.81 126 ASP A N 1
ATOM 1010 C CA . ASP A 1 126 ? 5.607 -15.239 1.770 1.00 92.81 126 ASP A CA 1
ATOM 1011 C C . ASP A 1 126 ? 7.019 -14.639 1.699 1.00 92.81 126 ASP A C 1
ATOM 1013 O O . ASP A 1 126 ? 7.291 -13.723 0.927 1.00 92.81 126 ASP A O 1
ATOM 1017 N N . THR A 1 127 ? 7.946 -15.196 2.477 1.00 88.50 127 THR A N 1
ATOM 1018 C CA . THR A 1 127 ? 9.364 -14.799 2.486 1.00 88.50 127 THR A CA 1
ATOM 1019 C C . THR A 1 127 ? 10.085 -15.022 1.169 1.00 88.50 127 THR A C 1
ATOM 1021 O O . THR A 1 127 ? 11.116 -14.403 0.928 1.00 88.50 127 THR A O 1
ATOM 1024 N N . THR A 1 128 ? 9.596 -15.945 0.346 1.00 93.44 128 THR A N 1
ATOM 1025 C CA . THR A 1 128 ? 10.208 -16.261 -0.948 1.00 93.44 128 THR A CA 1
ATOM 1026 C C . THR A 1 128 ? 9.758 -15.308 -2.056 1.00 93.44 128 THR A C 1
ATOM 1028 O O . THR A 1 128 ? 10.376 -15.273 -3.119 1.00 93.44 128 THR A O 1
ATOM 1031 N N . ASP A 1 129 ? 8.731 -14.492 -1.798 1.00 96.25 129 ASP A N 1
ATOM 1032 C CA . ASP A 1 129 ? 8.216 -13.480 -2.717 1.00 96.25 129 ASP A CA 1
ATOM 1033 C C . ASP A 1 129 ? 8.062 -12.129 -1.989 1.00 96.25 129 ASP A C 1
ATOM 1035 O O . ASP A 1 129 ? 6.960 -11.735 -1.600 1.00 96.25 129 ASP A O 1
ATOM 1039 N N . PRO A 1 130 ? 9.160 -11.378 -1.789 1.00 95.69 130 PRO A N 1
ATOM 1040 C CA . PRO A 1 130 ? 9.136 -10.108 -1.055 1.00 95.69 130 PRO A CA 1
ATOM 1041 C C . PRO A 1 130 ? 8.232 -9.041 -1.698 1.00 95.69 130 PRO A C 1
ATOM 1043 O O . PRO A 1 130 ? 7.787 -8.115 -1.017 1.00 95.69 130 PRO A O 1
ATOM 1046 N N . GLY A 1 131 ? 7.887 -9.188 -2.984 1.00 97.25 131 GLY A N 1
ATOM 1047 C CA . GLY A 1 131 ? 6.896 -8.340 -3.650 1.00 97.25 131 GLY A CA 1
ATOM 1048 C C . GLY A 1 131 ? 5.511 -8.388 -2.996 1.00 97.25 131 GLY A C 1
ATOM 1049 O O . GLY A 1 131 ? 4.752 -7.423 -3.099 1.00 97.25 131 GLY A O 1
ATOM 1050 N N . GLN A 1 132 ? 5.186 -9.461 -2.267 1.00 97.12 132 GLN A N 1
ATOM 1051 C CA . GLN A 1 132 ? 3.923 -9.586 -1.540 1.00 97.12 132 GLN A CA 1
ATOM 1052 C C . GLN A 1 132 ? 3.736 -8.498 -0.476 1.00 97.12 132 GLN A C 1
ATOM 1054 O O . GLN A 1 132 ? 2.610 -8.044 -0.274 1.00 97.12 132 GLN A O 1
ATOM 1059 N N . VAL A 1 133 ? 4.813 -8.026 0.167 1.00 97.12 133 VAL A N 1
ATOM 1060 C CA . VAL A 1 133 ? 4.731 -6.922 1.143 1.00 97.12 133 VAL A CA 1
ATOM 1061 C C . VAL A 1 133 ? 4.278 -5.635 0.458 1.00 97.12 133 VAL A C 1
ATOM 1063 O O . VAL A 1 133 ? 3.404 -4.937 0.970 1.00 97.12 133 VAL A O 1
ATOM 1066 N N . VAL A 1 134 ? 4.814 -5.358 -0.736 1.00 97.44 134 VAL A N 1
ATOM 1067 C CA . VAL A 1 134 ? 4.428 -4.199 -1.554 1.00 97.44 134 VAL A CA 1
ATOM 1068 C C . VAL A 1 134 ? 2.967 -4.283 -1.961 1.00 97.44 134 VAL A C 1
ATOM 1070 O O . VAL A 1 134 ? 2.235 -3.307 -1.794 1.00 97.44 134 VAL A O 1
ATOM 1073 N N . LEU A 1 135 ? 2.504 -5.450 -2.415 1.00 97.38 135 LEU A N 1
ATOM 1074 C CA . LEU A 1 135 ? 1.100 -5.628 -2.777 1.00 97.38 135 LEU A CA 1
ATOM 1075 C C . LEU A 1 135 ? 0.169 -5.440 -1.572 1.00 97.38 135 LEU A C 1
ATOM 1077 O O . LEU A 1 135 ? -0.845 -4.752 -1.686 1.00 97.38 135 LEU A O 1
ATOM 1081 N N . ILE A 1 136 ? 0.503 -6.014 -0.411 1.00 97.12 136 ILE A N 1
ATOM 1082 C CA . ILE A 1 136 ? -0.304 -5.838 0.804 1.00 97.12 136 ILE A CA 1
ATOM 1083 C C . ILE A 1 136 ? -0.357 -4.358 1.186 1.00 97.12 136 ILE A C 1
ATOM 1085 O O . ILE A 1 136 ? -1.449 -3.834 1.399 1.00 97.12 136 ILE A O 1
ATOM 1089 N N . TRP A 1 137 ? 0.786 -3.670 1.209 1.00 96.75 137 TRP A N 1
ATOM 1090 C CA . TRP A 1 137 ? 0.848 -2.238 1.497 1.00 96.75 137 TRP A CA 1
ATOM 1091 C C . TRP A 1 137 ? -0.023 -1.422 0.528 1.00 96.75 137 TRP A C 1
ATOM 1093 O O . TRP A 1 137 ? -0.834 -0.611 0.974 1.00 96.75 137 TRP A O 1
ATOM 1103 N N . GLN A 1 138 ? 0.049 -1.677 -0.783 1.00 95.69 138 GLN A N 1
ATOM 1104 C CA . GLN A 1 138 ? -0.799 -1.002 -1.775 1.00 95.69 138 GLN A CA 1
ATOM 1105 C C . GLN A 1 138 ? -2.293 -1.281 -1.552 1.00 95.69 138 GLN A C 1
ATOM 1107 O O . GLN A 1 138 ? -3.111 -0.360 -1.624 1.00 95.69 138 GLN A O 1
ATOM 1112 N N . LYS A 1 139 ? -2.663 -2.536 -1.255 1.00 96.12 139 LYS A N 1
ATOM 1113 C CA . LYS A 1 139 ? -4.053 -2.927 -0.975 1.00 96.12 139 LYS A CA 1
ATOM 1114 C C . LYS A 1 139 ? -4.595 -2.255 0.281 1.00 96.12 139 LYS A C 1
ATOM 1116 O O . LYS A 1 139 ? -5.720 -1.765 0.259 1.00 96.12 139 LYS A O 1
ATOM 1121 N N . VAL A 1 140 ? -3.806 -2.209 1.354 1.00 95.88 140 VAL A N 1
ATOM 1122 C CA . VAL A 1 140 ? -4.190 -1.552 2.610 1.00 95.88 140 VAL A CA 1
ATOM 1123 C C . VAL A 1 140 ? -4.316 -0.042 2.421 1.00 95.88 140 VAL A C 1
ATOM 1125 O O . VAL A 1 140 ? -5.294 0.535 2.889 1.00 95.88 140 VAL A O 1
ATOM 1128 N N . ASN A 1 141 ? -3.388 0.606 1.707 1.00 94.44 141 ASN A N 1
ATOM 1129 C CA . ASN A 1 141 ? -3.508 2.040 1.437 1.00 94.44 141 ASN A CA 1
ATOM 1130 C C . ASN A 1 141 ? -4.790 2.355 0.671 1.00 94.44 141 ASN A C 1
ATOM 1132 O O . ASN A 1 141 ? -5.567 3.184 1.128 1.00 94.44 141 ASN A O 1
ATOM 1136 N N . HIS A 1 142 ? -5.049 1.636 -0.423 1.00 92.94 142 HIS A N 1
ATOM 1137 C CA . HIS A 1 142 ? -6.253 1.842 -1.224 1.00 92.94 142 HIS A CA 1
ATOM 1138 C C . HIS A 1 142 ? -7.540 1.536 -0.445 1.00 92.94 142 HIS A C 1
ATOM 1140 O O . HIS A 1 142 ? -8.539 2.235 -0.588 1.00 92.94 142 HIS A O 1
ATOM 1146 N N . LEU A 1 143 ? -7.527 0.503 0.404 1.00 93.69 143 LEU A N 1
ATOM 1147 C CA . LEU A 1 143 ? -8.631 0.211 1.317 1.00 93.69 143 LEU A CA 1
ATOM 1148 C C . LEU A 1 143 ? -8.918 1.405 2.231 1.00 93.69 143 LEU A C 1
ATOM 1150 O O . LEU A 1 143 ? -10.065 1.812 2.373 1.00 93.69 143 LEU A O 1
ATOM 1154 N N . LEU A 1 144 ? -7.883 1.968 2.847 1.00 92.19 144 LEU A N 1
ATOM 1155 C CA . LEU A 1 144 ? -8.043 3.076 3.778 1.00 92.19 144 LEU A CA 1
ATOM 1156 C C . LEU A 1 144 ? -8.413 4.380 3.081 1.00 92.19 144 LEU A C 1
ATOM 1158 O O . LEU A 1 144 ? -9.253 5.094 3.609 1.00 92.19 144 LEU A O 1
ATOM 1162 N N . ASP A 1 145 ? -7.881 4.658 1.892 1.00 91.25 145 ASP A N 1
ATOM 1163 C CA . ASP A 1 145 ? -8.284 5.824 1.097 1.00 91.25 145 ASP A CA 1
ATOM 1164 C C . ASP A 1 145 ? -9.797 5.765 0.796 1.00 91.25 145 ASP A C 1
ATOM 1166 O O . ASP A 1 145 ? -10.522 6.749 0.955 1.00 91.25 145 ASP A O 1
ATOM 1170 N N . ASN A 1 146 ? -10.308 4.574 0.465 1.00 91.00 146 ASN A N 1
ATOM 1171 C CA . ASN A 1 146 ? -11.740 4.344 0.273 1.00 91.00 146 ASN A CA 1
ATOM 1172 C C . ASN A 1 146 ? -12.551 4.480 1.564 1.00 91.00 146 ASN A C 1
ATOM 1174 O O . ASN A 1 146 ? -13.620 5.077 1.549 1.00 91.00 146 ASN A O 1
ATOM 1178 N N . LEU A 1 147 ? -12.072 3.939 2.685 1.00 88.75 147 LEU A N 1
ATOM 1179 C CA . LEU A 1 147 ? -12.792 4.034 3.958 1.00 88.75 147 LEU A CA 1
ATOM 1180 C C . LEU A 1 147 ? -12.798 5.469 4.510 1.00 88.75 147 LEU A C 1
ATOM 1182 O O . LEU A 1 147 ? -13.807 5.921 5.043 1.00 88.75 147 LEU A O 1
ATOM 1186 N N . MET A 1 148 ? -11.699 6.211 4.364 1.00 87.56 148 MET A N 1
ATOM 1187 C CA . MET A 1 148 ? -11.552 7.569 4.898 1.00 87.56 148 MET A CA 1
ATOM 1188 C C . MET A 1 148 ? -12.378 8.614 4.142 1.00 87.56 148 MET A C 1
ATOM 1190 O O . MET A 1 148 ? -12.757 9.620 4.748 1.00 87.56 148 MET A O 1
ATOM 1194 N N . THR A 1 149 ? -12.672 8.369 2.861 1.00 87.56 149 THR A N 1
ATOM 1195 C CA . THR A 1 149 ? -13.527 9.225 2.018 1.00 87.56 149 THR A CA 1
ATOM 1196 C C . THR A 1 149 ? -15.020 9.019 2.272 1.00 87.56 149 THR A C 1
ATOM 1198 O O . THR A 1 149 ? -15.837 9.806 1.791 1.00 87.56 149 THR A O 1
ATOM 1201 N N . LEU A 1 150 ? -15.404 8.002 3.053 1.00 84.69 150 LEU A N 1
ATOM 1202 C CA . LEU A 1 150 ? -16.802 7.786 3.399 1.00 84.69 150 LEU A CA 1
ATOM 1203 C C . LEU A 1 150 ? -17.324 8.941 4.273 1.00 84.69 150 LEU A C 1
ATOM 1205 O O . LEU A 1 150 ? -16.689 9.312 5.263 1.00 84.69 150 LEU A O 1
ATOM 1209 N N . PRO A 1 151 ? -18.519 9.482 3.969 1.00 74.56 151 PRO A N 1
ATOM 1210 C CA . PRO A 1 151 ? -19.108 10.595 4.716 1.00 74.56 151 PRO A CA 1
ATOM 1211 C C . PRO A 1 151 ? -19.585 10.195 6.119 1.00 74.56 151 PRO A C 1
ATOM 1213 O O . PRO A 1 151 ? -19.952 11.049 6.921 1.00 74.56 151 PRO A O 1
ATOM 1216 N N . CYS A 1 152 ? -19.621 8.897 6.423 1.00 69.19 152 CYS A N 1
ATOM 1217 C CA . CYS A 1 152 ? -20.079 8.382 7.701 1.00 69.19 152 CYS A CA 1
ATOM 1218 C C . CYS A 1 152 ? -18.912 8.045 8.631 1.00 69.19 152 CYS A C 1
ATOM 1220 O O . CYS A 1 152 ? -17.905 7.483 8.207 1.00 69.19 152 CYS A O 1
ATOM 1222 N N . GLN A 1 153 ? -19.093 8.312 9.928 1.00 68.69 153 GLN A N 1
ATOM 1223 C CA . GLN A 1 153 ? -18.289 7.667 10.962 1.00 68.69 153 GLN A CA 1
ATOM 1224 C C . GLN A 1 153 ? -18.583 6.163 10.901 1.00 68.69 153 GLN A C 1
ATOM 1226 O O . GLN A 1 153 ? -19.704 5.730 11.180 1.00 68.69 153 GLN A O 1
ATOM 1231 N N . PHE A 1 154 ? -17.607 5.374 10.457 1.00 73.88 154 PHE A N 1
ATOM 1232 C CA . PHE A 1 154 ? -17.669 3.921 10.539 1.00 73.88 154 PHE A CA 1
ATOM 1233 C C . PHE A 1 154 ? -17.006 3.470 11.837 1.00 73.88 154 PHE A C 1
ATOM 1235 O O . PHE A 1 154 ? -16.125 4.145 12.367 1.00 73.88 154 PHE A O 1
ATOM 1242 N N . GLN A 1 155 ? -17.463 2.336 12.370 1.00 75.81 155 GLN A N 1
ATOM 1243 C CA . GLN A 1 155 ? -16.817 1.740 13.531 1.00 75.81 155 GLN A CA 1
ATOM 1244 C C . GLN A 1 155 ? -15.378 1.389 13.190 1.00 75.81 155 GLN A C 1
ATOM 1246 O O . GLN A 1 155 ? -15.089 0.865 12.114 1.00 75.81 155 GLN A O 1
ATOM 1251 N N . ASP A 1 156 ? -14.509 1.632 14.156 1.00 83.25 156 ASP A N 1
ATOM 1252 C CA . ASP A 1 156 ? -13.118 1.242 14.097 1.00 83.25 156 ASP A CA 1
ATOM 1253 C C . ASP A 1 156 ? -12.938 -0.207 13.619 1.00 83.25 156 ASP A C 1
ATOM 1255 O O . ASP A 1 156 ? -13.461 -1.131 14.255 1.00 83.25 156 ASP A O 1
ATOM 1259 N N . PRO A 1 157 ? -12.199 -0.437 12.520 1.00 88.94 157 PRO A N 1
ATOM 1260 C CA . PRO A 1 157 ? -12.059 -1.771 11.973 1.00 88.94 157 PRO A CA 1
ATOM 1261 C C . PRO A 1 157 ? -11.249 -2.658 12.920 1.00 88.94 157 PRO A C 1
ATOM 1263 O O . PRO A 1 157 ? -10.179 -2.280 13.401 1.00 88.94 157 PRO A O 1
ATOM 1266 N N . GLU A 1 158 ? -11.726 -3.883 13.135 1.00 91.25 158 GLU A N 1
ATOM 1267 C CA . GLU A 1 158 ? -10.955 -4.924 13.812 1.00 91.25 158 GLU A CA 1
ATOM 1268 C C . GLU A 1 158 ? -9.875 -5.436 12.846 1.00 91.25 158 GLU A C 1
ATOM 1270 O O . GLU A 1 158 ? -10.171 -6.202 11.925 1.00 91.25 158 GLU A O 1
ATOM 1275 N N . VAL A 1 159 ? -8.622 -5.020 13.030 1.00 92.06 159 VAL A N 1
ATOM 1276 C CA . VAL A 1 159 ? -7.496 -5.511 12.222 1.00 92.06 159 VAL A CA 1
ATOM 1277 C C . VAL A 1 159 ? -6.955 -6.800 12.834 1.00 92.06 159 VAL A C 1
ATOM 1279 O O . VAL A 1 159 ? -6.594 -6.847 14.006 1.00 92.06 159 VAL A O 1
ATOM 1282 N N . VAL A 1 160 ? -6.903 -7.866 12.0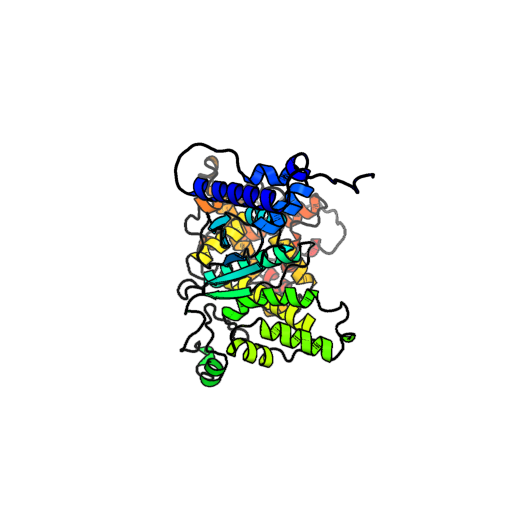36 1.00 92.25 160 VAL A N 1
ATOM 1283 C CA . VAL A 1 160 ? -6.416 -9.181 12.454 1.00 92.25 160 VAL A CA 1
ATOM 1284 C C . VAL A 1 160 ? -5.339 -9.672 11.507 1.00 92.25 160 VAL A C 1
ATOM 1286 O O . VAL A 1 160 ? -5.583 -9.934 10.327 1.00 92.25 160 VAL A O 1
ATOM 1289 N N . PHE A 1 161 ? -4.159 -9.890 12.068 1.00 91.25 161 PHE A N 1
ATOM 1290 C CA . PHE A 1 161 ? -3.039 -10.515 11.388 1.00 91.25 161 PHE A CA 1
ATOM 1291 C C . PHE A 1 161 ? -3.215 -12.028 11.381 1.00 91.25 161 PHE A C 1
ATOM 1293 O O . PHE A 1 161 ? -3.352 -12.673 12.418 1.00 91.25 161 PHE A O 1
ATOM 1300 N N . ALA A 1 162 ? -3.273 -12.600 10.185 1.00 88.88 162 ALA A N 1
ATOM 1301 C CA . ALA A 1 162 ? -3.456 -14.023 9.977 1.00 88.88 162 ALA A CA 1
ATOM 1302 C C . ALA A 1 162 ? -2.185 -14.665 9.422 1.00 88.88 162 ALA A C 1
ATOM 1304 O O . ALA A 1 162 ? -1.483 -14.070 8.604 1.00 88.88 162 ALA A O 1
ATOM 1305 N N . GLY A 1 163 ? -1.951 -15.917 9.816 1.00 82.25 163 GLY A N 1
ATOM 1306 C CA . GLY A 1 163 ? -0.751 -16.672 9.458 1.00 82.25 163 GLY A CA 1
ATOM 1307 C C . GLY A 1 163 ? 0.314 -16.605 10.553 1.00 82.25 163 GLY A C 1
ATOM 1308 O O . GLY A 1 163 ? 0.379 -15.648 11.316 1.00 82.25 163 GLY A O 1
ATOM 1309 N N . GLN A 1 164 ? 1.142 -17.645 10.642 1.00 71.31 164 GLN A N 1
ATOM 1310 C CA . GLN A 1 164 ? 2.195 -17.760 11.665 1.00 71.31 164 GLN A CA 1
ATOM 1311 C C . GLN A 1 164 ? 3.497 -17.037 11.272 1.00 71.31 164 GLN A C 1
ATOM 1313 O O . GLN A 1 164 ? 4.465 -17.028 12.024 1.00 71.31 164 GLN A O 1
ATOM 1318 N N . ASN A 1 165 ? 3.528 -16.416 10.092 1.00 85.00 165 ASN A N 1
ATOM 1319 C CA . ASN A 1 165 ? 4.751 -15.953 9.444 1.00 85.00 165 ASN A CA 1
ATOM 1320 C C . ASN A 1 165 ? 5.054 -14.459 9.638 1.00 85.00 165 ASN A C 1
ATOM 1322 O O . ASN A 1 165 ? 5.950 -13.940 8.987 1.00 85.00 165 ASN A O 1
ATOM 1326 N N . TRP A 1 166 ? 4.364 -13.762 10.542 1.00 90.88 166 TRP A N 1
ATOM 1327 C CA . TRP A 1 166 ? 4.701 -12.370 10.887 1.00 90.88 166 TRP A CA 1
ATOM 1328 C C . TRP A 1 166 ? 5.950 -12.243 11.765 1.00 90.88 166 TRP A C 1
ATOM 1330 O O . TRP A 1 166 ? 6.504 -11.153 11.891 1.00 90.88 166 TRP A O 1
ATOM 1340 N N . HIS A 1 167 ? 6.416 -13.362 12.323 1.00 91.44 167 HIS A N 1
ATOM 1341 C CA . HIS A 1 167 ? 7.560 -13.428 13.222 1.00 91.44 167 HIS A CA 1
ATOM 1342 C C . HIS A 1 167 ? 8.687 -14.292 12.639 1.00 91.44 167 HIS A C 1
ATOM 1344 O O . HIS A 1 167 ? 8.500 -15.125 11.742 1.00 91.44 167 HIS A O 1
ATOM 1350 N N . SER A 1 168 ? 9.885 -14.083 13.166 1.00 90.62 168 SER A N 1
ATOM 1351 C CA . SER A 1 168 ? 11.103 -14.827 12.907 1.00 90.62 168 SER A CA 1
ATOM 1352 C C . SER A 1 168 ? 11.894 -14.947 14.206 1.00 90.62 168 SER A C 1
ATOM 1354 O O . SER A 1 168 ? 12.080 -13.982 14.938 1.00 90.62 168 SER A O 1
ATOM 1356 N N . ILE A 1 169 ? 12.419 -16.140 14.477 1.00 90.81 169 ILE A N 1
ATOM 1357 C CA . ILE A 1 169 ? 13.383 -16.356 15.569 1.00 90.81 169 ILE A CA 1
ATOM 1358 C C . ILE A 1 169 ? 14.813 -15.966 15.163 1.00 90.81 169 ILE A C 1
ATOM 1360 O O . ILE A 1 169 ? 15.708 -15.863 16.007 1.00 90.81 169 ILE A O 1
ATOM 1364 N N . LEU A 1 170 ? 15.039 -15.775 13.860 1.00 91.62 170 LEU A N 1
ATOM 1365 C CA . LEU A 1 170 ? 16.320 -15.396 13.288 1.00 91.62 170 LEU A CA 1
ATOM 1366 C C . LEU A 1 170 ? 16.289 -13.902 12.945 1.00 91.62 170 LEU A C 1
ATOM 1368 O O . LEU A 1 170 ? 15.513 -13.510 12.067 1.00 91.62 170 LEU A O 1
ATOM 1372 N N . PRO A 1 171 ? 17.117 -13.068 13.600 1.00 89.44 171 PRO A N 1
ATOM 1373 C CA . PRO A 1 171 ? 17.209 -11.662 13.240 1.00 89.44 171 PRO A CA 1
ATOM 1374 C C . PRO A 1 171 ? 17.794 -11.512 11.827 1.00 89.44 171 PRO A C 1
ATOM 1376 O O . PRO A 1 171 ? 18.660 -12.310 11.433 1.00 89.44 171 PRO A O 1
ATOM 1379 N N . PRO A 1 172 ? 17.396 -10.468 11.078 1.00 88.12 172 PRO A N 1
ATOM 1380 C CA . PRO A 1 172 ? 18.044 -10.143 9.815 1.00 88.12 172 PRO A CA 1
ATOM 1381 C C . PRO A 1 172 ? 19.544 -9.859 10.033 1.00 88.12 172 PRO A C 1
ATOM 1383 O O . PRO A 1 172 ? 19.951 -9.515 11.149 1.00 88.12 172 PRO A O 1
ATOM 1386 N N . PRO A 1 173 ? 20.399 -9.993 8.999 1.00 89.06 173 PRO A N 1
ATOM 1387 C CA . PRO A 1 173 ? 21.855 -9.902 9.144 1.00 89.06 173 PRO A CA 1
ATOM 1388 C C . PRO A 1 173 ? 22.345 -8.668 9.914 1.00 89.06 173 PRO A C 1
ATOM 1390 O O . PRO A 1 173 ? 23.180 -8.800 10.809 1.00 89.06 173 PRO A O 1
ATOM 1393 N N . HIS A 1 174 ? 21.761 -7.499 9.645 1.00 84.75 174 HIS A N 1
ATOM 1394 C CA . HIS A 1 174 ? 22.116 -6.235 10.294 1.00 84.75 174 HIS A CA 1
ATOM 1395 C C . HIS A 1 174 ? 21.634 -6.118 11.759 1.00 84.75 174 HIS A C 1
ATOM 1397 O O . HIS A 1 174 ? 22.086 -5.234 12.479 1.00 84.75 174 HIS A O 1
ATOM 1403 N N . TRP A 1 175 ? 20.789 -7.040 12.242 1.00 85.94 175 TRP A N 1
ATOM 1404 C CA . TRP A 1 175 ? 20.338 -7.130 13.643 1.00 85.94 175 TRP A CA 1
ATOM 1405 C C . TRP A 1 175 ? 20.970 -8.263 14.441 1.00 85.94 175 TRP A C 1
ATOM 1407 O O . TRP A 1 175 ? 20.668 -8.411 15.625 1.00 85.94 175 TRP A O 1
ATOM 1417 N N . ARG A 1 176 ? 21.869 -9.063 13.856 1.00 87.12 176 ARG A N 1
ATOM 1418 C CA . ARG A 1 176 ? 22.470 -10.211 14.562 1.00 87.12 176 ARG A CA 1
ATOM 1419 C C . ARG A 1 176 ? 23.158 -9.810 15.869 1.00 87.12 176 ARG A C 1
ATOM 1421 O O . ARG A 1 176 ? 22.994 -10.500 16.871 1.00 87.12 176 ARG A O 1
ATOM 1428 N N . LEU A 1 177 ? 23.843 -8.664 15.884 1.00 87.88 177 LEU A N 1
ATOM 1429 C CA . LEU A 1 177 ? 24.499 -8.116 17.081 1.00 87.88 177 LEU A CA 1
ATOM 1430 C C . LEU A 1 177 ? 23.508 -7.583 18.132 1.00 87.88 177 LEU A C 1
ATOM 1432 O O . LEU A 1 177 ? 23.868 -7.420 19.292 1.00 87.88 177 LEU A O 1
ATOM 1436 N N . ARG A 1 178 ? 22.250 -7.345 17.745 1.00 86.38 178 ARG A N 1
ATOM 1437 C CA . ARG A 1 178 ? 21.153 -6.873 18.604 1.00 86.38 178 ARG A CA 1
ATOM 1438 C C . ARG A 1 178 ? 20.028 -7.907 18.703 1.00 86.38 178 ARG A C 1
ATOM 1440 O O . ARG A 1 178 ? 18.860 -7.548 18.839 1.00 86.38 178 ARG A O 1
ATOM 1447 N N . LYS A 1 179 ? 20.369 -9.204 18.654 1.00 89.62 179 LYS A N 1
ATOM 1448 C CA . LYS A 1 179 ? 19.398 -10.315 18.689 1.00 89.62 179 LYS A CA 1
ATOM 1449 C C . LYS A 1 179 ? 18.426 -10.214 19.866 1.00 89.62 179 LYS A C 1
ATOM 1451 O O . LYS A 1 179 ? 17.242 -10.472 19.690 1.00 89.62 179 LYS A O 1
ATOM 1456 N N . ARG A 1 180 ? 18.917 -9.830 21.051 1.00 89.12 180 ARG A N 1
ATOM 1457 C CA . ARG A 1 180 ? 18.075 -9.647 22.240 1.00 89.12 180 ARG A CA 1
ATOM 1458 C C . ARG A 1 180 ? 16.997 -8.587 22.000 1.00 89.12 180 ARG A C 1
ATOM 1460 O O . ARG A 1 180 ? 15.825 -8.910 22.125 1.00 89.12 180 ARG A O 1
ATOM 1467 N N . CYS A 1 181 ? 17.382 -7.391 21.554 1.00 85.69 181 CYS A N 1
ATOM 1468 C CA . CYS A 1 181 ? 16.440 -6.317 21.235 1.00 85.69 181 CYS A CA 1
ATOM 1469 C C . CYS A 1 181 ? 15.451 -6.731 20.136 1.00 85.69 181 CYS A C 1
ATOM 1471 O O . CYS A 1 181 ? 14.269 -6.439 20.232 1.00 85.69 181 CYS A O 1
ATOM 1473 N N . PHE A 1 182 ? 15.913 -7.450 19.109 1.00 87.19 182 PHE A N 1
ATOM 1474 C CA . PHE A 1 182 ? 15.038 -7.987 18.064 1.00 87.19 182 PHE A CA 1
ATOM 1475 C C . PHE A 1 182 ? 13.947 -8.910 18.632 1.00 87.19 182 PHE A C 1
ATOM 1477 O O . PHE A 1 182 ? 12.781 -8.761 18.276 1.00 87.19 182 PHE A O 1
ATOM 1484 N N . LEU A 1 183 ? 14.305 -9.829 19.536 1.00 89.25 183 LEU A N 1
ATOM 1485 C CA . LEU A 1 183 ? 13.342 -10.728 20.182 1.00 89.25 183 LEU A CA 1
ATOM 1486 C C . LEU A 1 183 ? 12.428 -9.992 21.171 1.00 89.25 183 LEU A C 1
ATOM 1488 O O . LEU A 1 183 ? 11.242 -10.296 21.227 1.00 89.25 183 LEU A O 1
ATOM 1492 N N . GLU A 1 184 ? 12.951 -9.009 21.911 1.00 87.00 184 GLU A N 1
ATOM 1493 C CA . GLU A 1 184 ? 12.148 -8.140 22.786 1.00 87.00 184 GLU A CA 1
ATOM 1494 C C . GLU A 1 184 ? 11.119 -7.334 21.968 1.00 87.00 184 GLU A C 1
ATOM 1496 O O . GLU A 1 184 ? 9.988 -7.152 22.407 1.00 87.00 184 GLU A O 1
ATOM 1501 N N . MET A 1 185 ? 11.454 -6.947 20.731 1.00 82.81 185 MET A N 1
ATOM 1502 C CA . MET A 1 185 ? 10.532 -6.348 19.750 1.00 82.81 185 MET A CA 1
ATOM 1503 C C . MET A 1 185 ? 9.626 -7.380 19.053 1.00 82.81 185 MET A C 1
ATOM 1505 O O . MET A 1 185 ? 9.149 -7.138 17.947 1.00 82.81 185 MET A O 1
ATOM 1509 N N . GLY A 1 186 ? 9.392 -8.541 19.666 1.00 87.06 186 GLY A N 1
ATOM 1510 C CA . GLY A 1 186 ? 8.487 -9.573 19.154 1.00 87.06 186 GLY A CA 1
ATOM 1511 C C . GLY A 1 186 ? 9.063 -10.408 18.011 1.00 87.06 186 GLY A C 1
ATOM 1512 O O . GLY A 1 186 ? 8.349 -11.224 17.435 1.00 87.06 186 GLY A O 1
ATOM 1513 N N . GLY A 1 187 ? 10.339 -10.221 17.654 1.00 90.19 187 GLY A N 1
ATOM 1514 C CA . GLY A 1 187 ? 10.975 -10.943 16.556 1.00 90.19 187 GLY A CA 1
ATOM 1515 C C . GLY A 1 187 ? 10.214 -10.780 15.245 1.00 90.19 187 GLY A C 1
ATOM 1516 O O . GLY A 1 187 ? 9.994 -11.763 14.548 1.00 90.19 187 GLY A O 1
ATOM 1517 N N . LEU A 1 188 ? 9.729 -9.573 14.940 1.00 90.31 188 LEU A N 1
ATOM 1518 C CA . LEU A 1 188 ? 8.958 -9.327 13.720 1.00 90.31 188 LEU A CA 1
ATOM 1519 C C . LEU A 1 188 ? 9.757 -9.744 12.473 1.00 90.31 188 LEU A C 1
ATOM 1521 O O . LEU A 1 188 ? 10.983 -9.834 12.479 1.00 90.31 188 LEU A O 1
ATOM 1525 N N . ARG A 1 189 ? 9.073 -10.088 11.391 1.00 91.69 189 ARG A N 1
ATOM 1526 C CA . ARG A 1 189 ? 9.732 -10.496 10.151 1.00 91.69 189 ARG A CA 1
ATOM 1527 C C . ARG A 1 189 ? 10.012 -9.289 9.264 1.00 91.69 189 ARG A C 1
ATOM 1529 O O . ARG A 1 189 ? 9.224 -8.352 9.225 1.00 91.69 189 ARG A O 1
ATOM 1536 N N . GLN A 1 190 ? 11.112 -9.348 8.523 1.00 92.06 190 GLN A N 1
ATOM 1537 C CA . GLN A 1 190 ? 11.443 -8.401 7.465 1.00 92.06 190 GLN A CA 1
ATOM 1538 C C . GLN A 1 190 ? 11.726 -9.177 6.179 1.00 92.06 190 GLN A C 1
ATOM 1540 O O . GLN A 1 190 ? 12.691 -9.941 6.125 1.00 92.06 190 GLN A O 1
ATOM 1545 N N . SER A 1 191 ? 10.896 -8.973 5.160 1.00 93.31 191 SER A N 1
ATOM 1546 C CA . SER A 1 191 ? 11.062 -9.595 3.843 1.00 93.31 191 SER A CA 1
ATOM 1547 C C . SER A 1 191 ? 11.854 -8.709 2.879 1.00 93.31 191 SER A C 1
ATOM 1549 O O . SER A 1 191 ? 12.520 -9.227 1.986 1.00 93.31 191 SER A O 1
ATOM 1551 N N . ILE A 1 192 ? 11.832 -7.385 3.071 1.00 93.44 192 ILE A N 1
ATOM 1552 C CA . ILE A 1 192 ? 12.587 -6.422 2.256 1.00 93.44 192 ILE A CA 1
ATOM 1553 C C . ILE A 1 192 ? 13.695 -5.793 3.118 1.00 93.44 192 ILE A C 1
ATOM 1555 O O . ILE A 1 192 ? 13.388 -5.082 4.081 1.00 93.44 192 ILE A O 1
ATOM 1559 N N . PRO A 1 193 ? 14.983 -6.034 2.814 1.00 90.94 193 PRO A N 1
ATOM 1560 C CA . PRO A 1 193 ? 16.082 -5.380 3.514 1.00 90.94 193 PRO A CA 1
ATOM 1561 C C . PRO A 1 193 ? 16.028 -3.856 3.346 1.00 90.94 193 PRO A C 1
ATOM 1563 O O . PRO A 1 193 ? 15.853 -3.357 2.240 1.00 90.94 193 PRO A O 1
ATOM 1566 N N . CYS A 1 194 ? 16.225 -3.118 4.439 1.00 87.25 194 CYS A N 1
ATOM 1567 C CA . CYS A 1 194 ? 16.388 -1.665 4.417 1.00 87.25 194 CYS A CA 1
ATOM 1568 C C . CYS A 1 194 ? 17.803 -1.322 4.890 1.00 87.25 194 CYS A C 1
ATOM 1570 O O . CYS A 1 194 ? 18.139 -1.520 6.057 1.00 87.25 194 CYS A O 1
ATOM 1572 N N . GLU A 1 195 ? 18.648 -0.848 3.976 1.00 79.00 195 GLU A N 1
ATOM 1573 C CA . GLU A 1 195 ? 20.060 -0.560 4.262 1.00 79.00 195 GLU A CA 1
ATOM 1574 C C . GLU A 1 195 ? 20.263 0.805 4.930 1.00 79.00 195 GLU A C 1
ATOM 1576 O O . GLU A 1 195 ? 21.269 1.024 5.605 1.00 79.00 195 GLU A O 1
ATOM 1581 N N . ARG A 1 196 ? 19.322 1.740 4.742 1.00 70.56 196 ARG A N 1
ATOM 1582 C CA . ARG A 1 196 ? 19.622 3.164 4.913 1.00 70.56 196 ARG A CA 1
ATOM 1583 C C . ARG A 1 196 ? 19.522 3.707 6.323 1.00 70.56 196 ARG A C 1
ATOM 1585 O O . ARG A 1 196 ? 20.287 4.629 6.577 1.00 70.56 196 ARG A O 1
ATOM 1592 N N . ARG A 1 197 ? 18.679 3.176 7.228 1.00 60.16 197 ARG A N 1
ATOM 1593 C CA . ARG A 1 197 ? 18.803 3.472 8.681 1.00 60.16 197 ARG A CA 1
ATOM 1594 C C . ARG A 1 197 ? 17.837 2.808 9.659 1.00 60.16 197 ARG A C 1
ATOM 1596 O O . ARG A 1 197 ? 18.104 2.912 10.852 1.00 60.16 197 ARG A O 1
ATOM 1603 N N . PHE A 1 198 ? 16.791 2.092 9.243 1.00 67.38 198 PHE A N 1
ATOM 1604 C CA . PHE A 1 198 ? 15.859 1.514 10.217 1.00 67.38 198 PHE A CA 1
ATOM 1605 C C . PHE A 1 198 ? 15.416 0.102 9.878 1.00 67.38 198 PHE A C 1
ATOM 1607 O O . PHE A 1 198 ? 15.192 -0.276 8.730 1.00 67.38 198 PHE A O 1
ATOM 1614 N N . TYR A 1 199 ? 15.257 -0.672 10.943 1.00 74.56 199 TYR A N 1
ATOM 1615 C CA . TYR A 1 199 ? 14.520 -1.915 10.911 1.00 74.56 199 TYR A CA 1
ATOM 1616 C C . TYR A 1 199 ? 13.067 -1.631 10.543 1.00 74.56 199 TYR A C 1
ATOM 1618 O O . TYR A 1 199 ? 12.328 -1.058 11.346 1.00 74.56 199 TYR A O 1
ATOM 1626 N N . CYS A 1 200 ? 12.676 -2.022 9.335 1.00 85.81 200 CYS A N 1
ATOM 1627 C CA . CYS A 1 200 ? 11.333 -1.837 8.805 1.00 85.81 200 CYS A CA 1
ATOM 1628 C C . CYS A 1 200 ? 10.715 -3.222 8.585 1.00 85.81 200 CYS A C 1
ATOM 1630 O O . CYS A 1 200 ? 10.885 -3.795 7.508 1.00 85.81 200 CYS A O 1
ATOM 1632 N N . PRO A 1 201 ? 10.116 -3.837 9.618 1.00 90.56 201 PRO A N 1
ATOM 1633 C CA . PRO A 1 201 ? 9.535 -5.150 9.461 1.00 90.56 201 PRO A CA 1
ATOM 1634 C C . PRO A 1 201 ? 8.181 -5.060 8.765 1.00 90.56 201 PRO A C 1
ATOM 1636 O O . PRO A 1 201 ? 7.491 -4.039 8.803 1.00 90.56 201 PRO A O 1
ATOM 1639 N N . ASP A 1 202 ? 7.790 -6.171 8.150 1.00 93.75 202 ASP A N 1
ATOM 1640 C CA . ASP A 1 202 ? 6.619 -6.261 7.282 1.00 93.75 202 ASP A CA 1
ATOM 1641 C C . ASP A 1 202 ? 5.348 -5.850 8.028 1.00 93.75 202 ASP A C 1
ATOM 1643 O O . ASP A 1 202 ? 4.501 -5.151 7.481 1.00 93.75 202 ASP A O 1
ATOM 1647 N N . TYR A 1 203 ? 5.238 -6.245 9.300 1.00 92.50 203 TYR A N 1
ATOM 1648 C CA . TYR A 1 203 ? 4.113 -5.894 10.163 1.00 92.50 203 TYR A CA 1
ATOM 1649 C C . TYR A 1 203 ? 3.878 -4.381 10.204 1.00 92.50 203 TYR A C 1
ATOM 1651 O O . TYR A 1 203 ? 2.749 -3.916 10.052 1.00 92.50 203 TYR A O 1
ATOM 1659 N N . ASP A 1 204 ? 4.944 -3.605 10.366 1.00 88.81 204 ASP A N 1
ATOM 1660 C CA . ASP A 1 204 ? 4.833 -2.160 10.494 1.00 88.81 204 ASP A CA 1
ATOM 1661 C C . ASP A 1 204 ? 4.542 -1.498 9.165 1.00 88.81 204 ASP A C 1
ATOM 1663 O O . ASP A 1 204 ? 3.665 -0.647 9.111 1.00 88.81 204 ASP A O 1
ATOM 1667 N N . ILE A 1 205 ? 5.171 -1.953 8.081 1.00 92.19 205 ILE A N 1
ATOM 1668 C CA . ILE A 1 205 ? 4.830 -1.505 6.725 1.00 92.19 205 ILE A CA 1
ATOM 1669 C C . ILE A 1 205 ? 3.322 -1.658 6.481 1.00 92.19 205 ILE A C 1
ATOM 1671 O O . ILE A 1 205 ? 2.675 -0.749 5.968 1.00 92.19 205 ILE A O 1
ATOM 1675 N N . VAL A 1 206 ? 2.742 -2.791 6.880 1.00 93.12 206 VAL A N 1
ATOM 1676 C CA . VAL A 1 206 ? 1.314 -3.076 6.701 1.00 93.12 206 VAL A CA 1
ATOM 1677 C C . VAL A 1 206 ? 0.421 -2.291 7.667 1.00 93.12 206 VAL A C 1
ATOM 1679 O O . VAL A 1 206 ? -0.672 -1.879 7.276 1.00 93.12 206 VAL A O 1
ATOM 1682 N N . MET A 1 207 ? 0.853 -2.075 8.911 1.00 90.44 207 MET A N 1
ATOM 1683 C CA . MET A 1 207 ? 0.097 -1.294 9.896 1.00 90.44 207 MET A CA 1
ATOM 1684 C C . MET A 1 207 ? 0.148 0.205 9.637 1.00 90.44 207 MET A C 1
ATOM 1686 O O . MET A 1 207 ? -0.786 0.921 9.988 1.00 90.44 207 MET A O 1
ATOM 1690 N N . MET A 1 208 ? 1.217 0.685 9.013 1.00 87.94 208 MET A N 1
ATOM 1691 C CA . MET A 1 208 ? 1.484 2.107 8.892 1.00 87.94 208 MET A CA 1
ATOM 1692 C C . MET A 1 208 ? 0.367 2.924 8.256 1.00 87.94 208 MET A C 1
ATOM 1694 O O . MET A 1 208 ? -0.002 3.957 8.811 1.00 87.94 208 MET A O 1
ATOM 1698 N N . PRO A 1 209 ? -0.250 2.473 7.155 1.00 91.50 209 PRO A N 1
ATOM 1699 C CA . PRO A 1 209 ? -1.361 3.192 6.556 1.00 91.50 209 PRO A CA 1
ATOM 1700 C C . PRO A 1 209 ? -2.524 3.463 7.520 1.00 91.50 209 PRO A C 1
ATOM 1702 O O . PRO A 1 209 ? -3.195 4.480 7.344 1.00 91.50 209 PRO A O 1
ATOM 1705 N N . PHE A 1 210 ? -2.752 2.609 8.531 1.00 89.50 210 PHE A N 1
ATOM 1706 C CA . PHE A 1 210 ? -3.799 2.803 9.543 1.00 89.50 210 PHE A CA 1
ATOM 1707 C C . PHE A 1 210 ? -3.511 3.993 10.459 1.00 89.50 210 PHE A C 1
ATOM 1709 O O . PHE A 1 210 ? -4.454 4.577 10.985 1.00 89.50 210 PHE A O 1
ATOM 1716 N N . ALA A 1 211 ? -2.247 4.416 10.579 1.00 85.06 211 ALA A N 1
ATOM 1717 C CA . ALA A 1 211 ? -1.883 5.610 11.331 1.00 85.06 211 ALA A CA 1
ATOM 1718 C C . ALA A 1 211 ? -2.587 6.874 10.809 1.00 85.06 211 ALA A C 1
ATOM 1720 O O . ALA A 1 211 ? -2.961 7.746 11.589 1.00 85.06 211 ALA A O 1
ATOM 1721 N N . ARG A 1 212 ? -2.865 6.926 9.497 1.00 85.94 212 ARG A N 1
ATOM 1722 C CA . ARG A 1 212 ? -3.612 8.017 8.846 1.00 85.94 212 ARG A CA 1
ATOM 1723 C C . ARG A 1 212 ? -5.030 8.168 9.379 1.00 85.94 212 ARG A C 1
ATOM 1725 O O . ARG A 1 212 ? -5.530 9.283 9.454 1.00 85.94 212 ARG A O 1
ATOM 1732 N N . ALA A 1 213 ? -5.674 7.059 9.744 1.00 83.94 213 ALA A N 1
ATOM 1733 C CA . ALA A 1 213 ? -7.018 7.105 10.302 1.00 83.94 213 ALA A CA 1
ATOM 1734 C C . ALA A 1 213 ? -7.023 7.823 11.659 1.00 83.94 213 ALA A C 1
ATOM 1736 O O . ALA A 1 213 ? -7.942 8.585 11.925 1.00 83.94 213 ALA A O 1
ATOM 1737 N N . PHE A 1 214 ? -5.967 7.658 12.463 1.00 80.19 214 PHE A N 1
ATOM 1738 C CA . PHE A 1 214 ? -5.847 8.323 13.765 1.00 80.19 214 PHE A CA 1
ATOM 1739 C C . PHE A 1 214 ? -5.576 9.819 13.632 1.00 80.19 214 PHE A C 1
ATOM 1741 O O . PHE A 1 214 ? -6.048 10.597 14.452 1.00 80.19 214 PHE A O 1
ATOM 1748 N N . LEU A 1 215 ? -4.864 10.234 12.577 1.00 83.25 215 LEU A N 1
ATOM 1749 C CA . LEU A 1 215 ? -4.629 11.653 12.299 1.00 83.25 215 LEU A CA 1
ATOM 1750 C C . LEU A 1 215 ? -5.919 12.422 11.984 1.00 83.25 215 LEU A C 1
ATOM 1752 O O . LEU A 1 215 ? -5.945 13.636 12.143 1.00 83.25 215 LEU A O 1
ATOM 1756 N N . LYS A 1 216 ? -6.998 11.739 11.576 1.00 82.38 216 LYS A N 1
ATOM 1757 C CA . LYS A 1 216 ? -8.294 12.375 11.291 1.00 82.38 216 LYS A CA 1
ATOM 1758 C C . LYS A 1 216 ? -8.950 12.967 12.541 1.00 82.38 216 LYS A C 1
ATOM 1760 O O . LYS A 1 216 ? -9.682 13.946 12.426 1.00 82.38 216 LYS A O 1
ATOM 1765 N N . ASP A 1 217 ? -8.685 12.378 13.704 1.00 79.50 217 ASP A N 1
ATOM 1766 C CA . ASP A 1 217 ? -9.230 12.830 14.987 1.00 79.50 217 ASP A CA 1
ATOM 1767 C C . ASP A 1 217 ? -8.312 13.850 15.682 1.00 79.50 217 ASP A C 1
ATOM 1769 O O . ASP A 1 217 ? -8.652 14.377 16.742 1.00 79.50 217 ASP A O 1
ATOM 1773 N N . VAL A 1 218 ? -7.145 14.145 15.096 1.00 84.62 218 VAL A N 1
ATOM 1774 C CA . VAL A 1 218 ? -6.223 15.159 15.610 1.00 84.62 218 VAL A CA 1
ATOM 1775 C C . VAL A 1 218 ? -6.712 16.542 15.163 1.00 84.62 218 VAL A C 1
ATOM 1777 O O . VAL A 1 218 ? -6.956 16.739 13.971 1.00 84.62 218 VAL A O 1
ATOM 1780 N N . PRO A 1 219 ? -6.852 17.520 16.078 1.00 84.56 219 PRO A N 1
ATOM 1781 C CA . PRO A 1 219 ? -7.139 18.900 15.705 1.00 84.56 219 PRO A CA 1
ATOM 1782 C C . PRO A 1 219 ? -6.095 19.442 14.723 1.00 84.56 219 PRO A C 1
ATOM 1784 O O . PRO A 1 219 ? -4.921 19.090 14.816 1.00 84.56 219 PRO A O 1
ATOM 1787 N N . GLU A 1 220 ? -6.494 20.372 13.849 1.00 85.94 220 GLU A N 1
ATOM 1788 C CA . GLU A 1 220 ? -5.571 21.043 12.911 1.00 85.94 220 GLU A CA 1
ATOM 1789 C C . GLU A 1 220 ? -4.350 21.660 13.611 1.00 85.94 220 GLU A C 1
ATOM 1791 O O . GLU A 1 220 ? -3.273 21.751 13.030 1.00 85.94 220 GLU A O 1
ATOM 1796 N N . ASP A 1 221 ? -4.524 22.065 14.870 1.00 86.00 221 ASP A N 1
ATOM 1797 C CA . ASP A 1 221 ? -3.459 22.528 15.746 1.00 86.00 221 ASP A CA 1
ATOM 1798 C C . ASP A 1 221 ? -3.297 21.559 16.933 1.00 86.00 221 ASP A C 1
ATOM 1800 O O . ASP A 1 221 ? -3.997 21.701 17.945 1.00 86.00 221 ASP A O 1
ATOM 1804 N N . PRO A 1 222 ? -2.379 20.576 16.833 1.00 86.12 222 PRO A N 1
ATOM 1805 C CA . PRO A 1 222 ? -2.131 19.595 17.887 1.00 86.12 222 PRO A CA 1
ATOM 1806 C C . PRO A 1 222 ? -1.713 20.217 19.224 1.00 86.12 222 PRO A C 1
ATOM 1808 O O . PRO A 1 222 ? -1.904 19.595 20.267 1.00 86.12 222 PRO A O 1
ATOM 1811 N N . SER A 1 223 ? -1.182 21.447 19.227 1.00 86.31 223 SER A N 1
ATOM 1812 C CA . SER A 1 223 ? -0.776 22.135 20.460 1.00 86.31 223 SER A CA 1
ATOM 1813 C C . SER A 1 223 ? -1.962 22.514 21.356 1.00 86.31 223 SER A C 1
ATOM 1815 O O . SER A 1 223 ? -1.794 22.706 22.559 1.00 86.31 223 SER A O 1
ATOM 1817 N N . LYS A 1 224 ? -3.178 22.570 20.792 1.00 88.44 224 LYS A N 1
ATOM 1818 C CA . LYS A 1 224 ? -4.422 22.827 21.534 1.00 88.44 224 LYS A CA 1
ATOM 1819 C C . LYS A 1 224 ? -4.977 21.595 22.243 1.00 88.44 224 LYS A C 1
ATOM 1821 O O . LYS A 1 224 ? -5.896 21.736 23.045 1.00 88.44 224 LYS A O 1
ATOM 1826 N N . MET A 1 225 ? -4.448 20.412 21.942 1.00 92.25 225 MET A N 1
ATOM 1827 C CA . MET A 1 225 ? -4.866 19.159 22.562 1.00 92.25 225 MET A CA 1
ATOM 1828 C C . MET A 1 225 ? -4.475 19.146 24.046 1.00 92.25 225 MET A C 1
ATOM 1830 O O . MET A 1 225 ? -3.330 19.458 24.395 1.00 92.25 225 MET A O 1
ATOM 1834 N N . THR A 1 226 ? -5.388 18.765 24.941 1.00 93.25 226 THR A N 1
ATOM 1835 C CA . THR A 1 226 ? -5.032 18.585 26.361 1.00 93.25 226 THR A CA 1
ATOM 1836 C C . THR A 1 226 ? -4.110 17.376 26.543 1.00 93.25 226 THR A C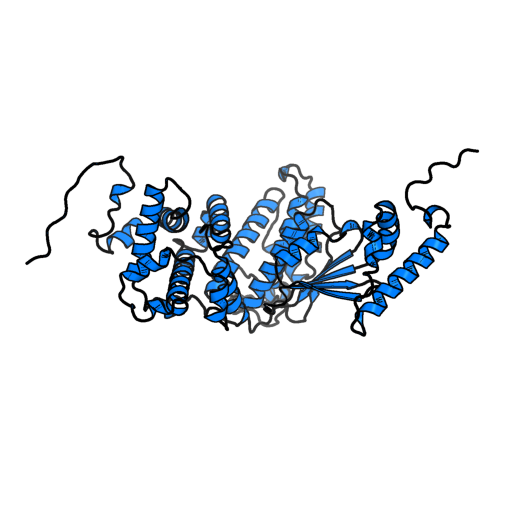 1
ATOM 1838 O O . THR A 1 226 ? -3.988 16.532 25.654 1.00 93.25 226 THR A O 1
ATOM 1841 N N . ASP A 1 227 ? -3.406 17.284 27.677 1.00 91.81 227 ASP A N 1
ATOM 1842 C CA . ASP A 1 227 ? -2.566 16.107 27.959 1.00 91.81 227 ASP A CA 1
ATOM 1843 C C . ASP A 1 227 ? -3.418 14.829 27.990 1.00 91.81 227 ASP A C 1
ATOM 1845 O O . ASP A 1 227 ? -3.037 13.815 27.416 1.00 91.81 227 ASP A O 1
ATOM 1849 N N . GLU A 1 228 ? -4.634 14.897 28.539 1.00 92.81 228 GLU A N 1
ATOM 1850 C CA . GLU A 1 228 ? -5.552 13.757 28.602 1.00 92.81 228 GLU A CA 1
ATOM 1851 C C . GLU A 1 228 ? -6.121 13.361 27.234 1.00 92.81 228 GLU A C 1
ATOM 1853 O O . GLU A 1 228 ? -6.455 12.196 27.002 1.00 92.81 228 GLU A O 1
ATOM 1858 N N . GLU A 1 229 ? -6.321 14.315 26.325 1.00 90.44 229 GLU A N 1
ATOM 1859 C CA . GLU A 1 229 ? -6.691 14.025 24.936 1.00 90.44 229 GLU A CA 1
ATOM 1860 C C . GLU A 1 229 ? -5.539 13.348 24.194 1.00 90.44 229 GLU A C 1
ATOM 1862 O O . GLU A 1 229 ? -5.756 12.334 23.527 1.00 90.44 229 GLU A O 1
ATOM 1867 N N . PHE A 1 230 ? -4.317 13.849 24.383 1.00 90.25 230 PHE A N 1
ATOM 1868 C CA . PHE A 1 230 ? -3.119 13.268 23.791 1.00 90.25 230 PHE A CA 1
ATOM 1869 C C . PHE A 1 230 ? -2.853 11.857 24.306 1.00 90.25 230 PHE A C 1
ATOM 1871 O O . PHE A 1 230 ? -2.649 10.946 23.508 1.00 90.25 230 PHE A O 1
ATOM 1878 N N . ASP A 1 231 ? -2.937 11.639 25.616 1.00 89.31 231 ASP A N 1
ATOM 1879 C CA . ASP A 1 231 ? -2.767 10.317 26.212 1.00 89.31 231 ASP A CA 1
ATOM 1880 C C . ASP A 1 231 ? -3.816 9.333 25.690 1.00 89.31 231 ASP A C 1
ATOM 1882 O O . ASP A 1 231 ? -3.487 8.192 25.360 1.00 89.31 231 ASP A O 1
ATOM 1886 N N . ARG A 1 232 ? -5.076 9.767 25.543 1.00 89.00 232 ARG A N 1
ATOM 1887 C CA . ARG A 1 232 ? -6.136 8.934 24.953 1.00 89.00 232 ARG A CA 1
ATOM 1888 C C . ARG A 1 232 ? -5.838 8.579 23.502 1.00 89.00 232 ARG A C 1
ATOM 1890 O O . ARG A 1 232 ? -5.963 7.408 23.148 1.00 89.00 232 ARG A O 1
ATOM 1897 N N . LEU A 1 233 ? -5.422 9.545 22.686 1.00 87.12 233 LEU A N 1
ATOM 1898 C CA . LEU A 1 233 ? -5.023 9.308 21.299 1.00 87.12 233 LEU A CA 1
ATOM 1899 C C . LEU A 1 233 ? -3.825 8.356 21.223 1.00 87.12 233 LEU A C 1
ATOM 1901 O O . LEU A 1 233 ? -3.855 7.379 20.481 1.00 87.12 233 LEU A O 1
ATOM 1905 N N . HIS A 1 234 ? -2.786 8.600 22.016 1.00 85.69 234 HIS A N 1
ATOM 1906 C CA . HIS A 1 234 ? -1.577 7.791 22.036 1.00 85.69 234 HIS A CA 1
ATOM 1907 C C . HIS A 1 234 ? -1.878 6.345 22.456 1.00 85.69 234 HIS A C 1
ATOM 1909 O O . HIS A 1 234 ? -1.478 5.402 21.771 1.00 85.69 234 HIS A O 1
ATOM 1915 N N . GLN A 1 235 ? -2.666 6.148 23.518 1.00 85.62 235 GLN A N 1
ATOM 1916 C CA . GLN A 1 235 ? -3.131 4.819 23.923 1.00 85.62 235 GLN A CA 1
ATOM 1917 C C . GLN A 1 235 ? -4.007 4.168 22.853 1.00 85.62 235 GLN A C 1
ATOM 1919 O O . GLN A 1 235 ? -3.891 2.965 22.622 1.00 85.62 235 GLN A O 1
ATOM 1924 N N . HIS A 1 236 ? -4.854 4.942 22.174 1.00 84.25 236 HIS A N 1
ATOM 1925 C CA . HIS A 1 236 ? -5.682 4.445 21.083 1.00 84.25 236 HIS A CA 1
ATOM 1926 C C . HIS A 1 236 ? -4.834 3.942 19.909 1.00 84.25 236 HIS A C 1
ATOM 1928 O O . HIS A 1 236 ? -5.047 2.823 19.442 1.00 84.25 236 HIS A O 1
ATOM 1934 N N . ILE A 1 237 ? -3.828 4.716 19.488 1.00 83.06 237 ILE A N 1
ATOM 1935 C CA . ILE A 1 237 ? -2.863 4.319 18.458 1.00 83.06 237 ILE A CA 1
ATOM 1936 C C . ILE A 1 237 ? -2.172 3.029 18.888 1.00 83.06 237 ILE A C 1
ATOM 1938 O O . ILE A 1 237 ? -2.241 2.038 18.167 1.00 83.06 237 ILE A O 1
ATOM 1942 N N . LEU A 1 238 ? -1.577 2.989 20.086 1.00 83.19 238 LEU A N 1
ATOM 1943 C CA . LEU A 1 238 ? -0.874 1.805 20.588 1.00 83.19 238 LEU A CA 1
ATOM 1944 C C . LEU A 1 238 ? -1.790 0.580 20.711 1.00 83.19 238 LEU A C 1
ATOM 1946 O O . LEU A 1 238 ? -1.355 -0.538 20.443 1.00 83.19 238 LEU A O 1
ATOM 1950 N N . ALA A 1 239 ? -3.058 0.754 21.087 1.00 83.06 239 ALA A N 1
ATOM 1951 C CA . ALA A 1 239 ? -4.020 -0.339 21.216 1.00 83.06 239 ALA A CA 1
ATOM 1952 C C . ALA A 1 239 ? -4.319 -1.039 19.881 1.00 83.06 239 ALA A C 1
ATOM 1954 O O . ALA A 1 239 ? -4.686 -2.215 19.886 1.00 83.06 239 ALA A O 1
ATOM 1955 N N . LYS A 1 240 ? -4.125 -0.356 18.748 1.00 81.88 240 LYS A N 1
ATOM 1956 C CA . LYS A 1 240 ? -4.359 -0.906 17.401 1.00 81.88 240 LYS A CA 1
ATOM 1957 C C . LYS A 1 240 ? -3.261 -1.855 16.954 1.00 81.88 240 LYS A C 1
ATOM 1959 O O . LYS A 1 240 ? -3.481 -2.686 16.076 1.00 81.88 240 LYS A O 1
ATOM 1964 N N . PHE A 1 241 ? -2.093 -1.766 17.576 1.00 80.12 241 PHE A N 1
ATOM 1965 C CA . PHE A 1 241 ? -1.006 -2.698 17.349 1.00 80.12 241 PHE A CA 1
ATOM 1966 C C . PHE A 1 241 ? -1.272 -3.928 18.216 1.00 80.12 241 PHE A C 1
ATOM 1968 O O . PHE A 1 241 ? -1.143 -3.882 19.434 1.00 80.12 241 PHE A O 1
ATOM 1975 N N . SER A 1 242 ? -1.695 -5.037 17.608 1.00 71.19 242 SER A N 1
ATOM 1976 C CA . SER A 1 242 ? -2.006 -6.264 18.354 1.00 71.19 242 SER A CA 1
ATOM 1977 C C . SER A 1 242 ? -0.761 -6.935 18.942 1.00 71.19 242 SER A C 1
ATOM 1979 O O . SER A 1 242 ? -0.871 -7.697 19.898 1.00 71.19 242 SER A O 1
ATOM 1981 N N . ASP A 1 243 ? 0.414 -6.654 18.376 1.00 79.69 243 ASP A N 1
ATOM 1982 C CA . ASP A 1 243 ? 1.683 -7.235 18.796 1.00 79.69 243 ASP A CA 1
ATOM 1983 C C . ASP A 1 243 ? 2.399 -6.368 19.846 1.00 79.69 243 ASP A C 1
ATOM 1985 O O . ASP A 1 243 ? 2.657 -5.182 19.628 1.00 79.69 243 ASP A O 1
ATOM 1989 N N . SER A 1 244 ? 2.743 -6.956 20.996 1.00 76.06 244 SER A N 1
ATOM 1990 C CA . SER A 1 244 ? 3.441 -6.248 22.080 1.00 76.06 244 SER A CA 1
ATOM 1991 C C . SER A 1 244 ? 4.835 -5.772 21.674 1.00 76.06 244 SER A C 1
ATOM 1993 O O . SER A 1 244 ? 5.284 -4.727 22.145 1.00 76.06 244 SER A O 1
ATOM 1995 N N . GLY A 1 245 ? 5.502 -6.506 20.782 1.00 77.06 245 GLY A N 1
ATOM 1996 C CA . GLY A 1 245 ? 6.779 -6.115 20.203 1.00 77.06 245 GLY A CA 1
ATOM 1997 C C . GLY A 1 245 ? 6.647 -4.879 19.319 1.00 77.06 245 GLY A C 1
ATOM 1998 O O . GLY A 1 245 ? 7.428 -3.939 19.462 1.00 77.06 245 GLY A O 1
ATOM 1999 N N . ALA A 1 246 ? 5.609 -4.828 18.482 1.00 74.94 246 ALA A N 1
ATOM 2000 C CA . ALA A 1 246 ? 5.291 -3.653 17.676 1.00 74.94 246 ALA A CA 1
ATOM 2001 C C . ALA A 1 246 ? 4.954 -2.429 18.545 1.00 74.94 246 ALA A C 1
ATOM 2003 O O . ALA A 1 246 ? 5.470 -1.344 18.283 1.00 74.94 246 ALA A O 1
ATOM 2004 N N . LYS A 1 247 ? 4.177 -2.595 19.630 1.00 79.88 247 LYS A N 1
ATOM 2005 C CA . LYS A 1 247 ? 3.912 -1.512 20.602 1.00 79.88 247 LYS A CA 1
ATOM 2006 C C . LYS A 1 247 ? 5.198 -0.967 21.217 1.00 79.88 247 LYS A C 1
ATOM 2008 O O . LYS A 1 247 ? 5.405 0.244 21.250 1.00 79.88 247 LYS A O 1
ATOM 2013 N N . MET A 1 248 ? 6.070 -1.860 21.687 1.00 78.62 248 MET A N 1
ATOM 2014 C CA . MET A 1 248 ? 7.353 -1.465 22.264 1.00 78.62 248 MET A CA 1
ATOM 2015 C C . MET A 1 248 ? 8.204 -0.727 21.227 1.00 78.62 248 MET A C 1
ATOM 2017 O O . MET A 1 248 ? 8.748 0.337 21.511 1.00 78.62 248 MET A O 1
ATOM 2021 N N . ARG A 1 249 ? 8.256 -1.238 19.996 1.00 76.06 249 ARG A N 1
ATOM 2022 C CA . ARG A 1 249 ? 9.018 -0.628 18.909 1.00 76.06 249 ARG A CA 1
ATOM 2023 C C . ARG A 1 249 ? 8.500 0.762 18.550 1.00 76.06 249 ARG A C 1
ATOM 2025 O O . ARG A 1 249 ? 9.312 1.662 18.387 1.00 76.06 249 ARG A O 1
ATOM 2032 N N . LEU A 1 250 ? 7.186 0.962 18.478 1.00 75.56 250 LEU A N 1
ATOM 2033 C CA . LEU A 1 250 ? 6.604 2.288 18.265 1.00 75.56 250 LEU A CA 1
ATOM 2034 C C . LEU A 1 250 ? 7.024 3.275 19.346 1.00 75.56 250 LEU A C 1
ATOM 2036 O O . LEU A 1 250 ? 7.484 4.362 19.018 1.00 75.56 250 LEU A O 1
ATOM 2040 N N . SER A 1 251 ? 6.940 2.863 20.614 1.00 76.44 251 SER A N 1
ATOM 2041 C CA . SER A 1 251 ? 7.350 3.709 21.740 1.00 76.44 251 SER A CA 1
ATOM 2042 C C . SER A 1 251 ? 8.836 4.089 21.696 1.00 76.44 251 SER A C 1
ATOM 2044 O O . SER A 1 251 ? 9.223 5.131 22.212 1.00 76.44 251 SER A O 1
ATOM 2046 N N . TRP A 1 252 ? 9.675 3.252 21.074 1.00 71.44 252 TRP A N 1
ATOM 2047 C CA . TRP A 1 252 ? 11.113 3.494 20.932 1.00 71.44 252 TRP A CA 1
ATOM 2048 C C . TRP A 1 252 ? 11.459 4.329 19.703 1.00 71.44 252 TRP A C 1
ATOM 2050 O O . TRP A 1 252 ? 12.368 5.151 19.759 1.00 71.44 252 TRP A O 1
ATOM 2060 N N . LEU A 1 253 ? 10.787 4.069 18.581 1.00 65.31 253 LEU A N 1
ATOM 2061 C CA . LEU A 1 253 ? 11.060 4.742 17.314 1.00 65.31 253 LEU A CA 1
ATOM 2062 C C . LEU A 1 253 ? 10.483 6.154 17.287 1.00 65.31 253 LEU A C 1
ATOM 2064 O O . LEU A 1 253 ? 11.056 7.019 16.633 1.00 65.31 253 LEU A O 1
ATOM 2068 N N . PHE A 1 254 ? 9.395 6.382 18.019 1.00 68.38 254 PHE A N 1
ATOM 2069 C CA . PHE A 1 254 ? 8.690 7.648 18.026 1.00 68.38 254 PHE A CA 1
ATOM 2070 C C . PHE A 1 254 ? 8.397 8.051 19.471 1.00 68.38 254 PHE A C 1
ATOM 2072 O O . PHE A 1 254 ? 7.366 7.660 20.026 1.00 68.38 254 PHE A O 1
ATOM 2079 N N . PRO A 1 255 ? 9.275 8.837 20.118 1.00 76.81 255 PRO A N 1
ATOM 2080 C CA . PRO A 1 255 ? 8.860 9.643 21.254 1.00 76.81 255 PRO A CA 1
ATOM 2081 C C . PRO A 1 255 ? 7.876 10.692 20.717 1.00 76.81 255 PRO A C 1
ATOM 2083 O O . PRO A 1 255 ? 8.252 11.804 20.349 1.00 76.81 255 PRO A O 1
ATOM 2086 N N . LEU A 1 256 ? 6.619 10.281 20.559 1.00 82.31 256 LEU A N 1
ATOM 2087 C CA . LEU A 1 256 ? 5.550 11.133 20.069 1.00 82.31 256 LEU A CA 1
ATOM 2088 C C . LEU A 1 256 ? 5.243 12.152 21.165 1.00 82.31 256 LEU A C 1
ATOM 2090 O O . LEU A 1 256 ? 4.917 11.788 22.293 1.00 82.31 256 LEU A O 1
ATOM 2094 N N . THR A 1 257 ? 5.347 13.428 20.820 1.00 88.19 257 THR A N 1
ATOM 2095 C CA . THR A 1 257 ? 4.802 14.537 21.610 1.00 88.19 257 THR A CA 1
ATOM 2096 C C . THR A 1 257 ? 3.602 15.118 20.873 1.00 88.19 257 THR A C 1
ATOM 2098 O O . THR A 1 257 ? 3.393 14.817 19.693 1.00 88.19 257 THR A O 1
ATOM 2101 N N . LYS A 1 258 ? 2.830 15.987 21.529 1.00 88.25 258 LYS A N 1
ATOM 2102 C CA . LYS A 1 258 ? 1.703 16.681 20.889 1.00 88.25 258 LYS A CA 1
ATOM 2103 C C . LYS A 1 258 ? 2.121 17.404 19.613 1.00 88.25 258 LYS A C 1
ATOM 2105 O O . LYS A 1 258 ? 1.453 17.304 18.595 1.00 88.25 258 LYS A O 1
ATOM 2110 N N . GLU A 1 259 ? 3.262 18.080 19.649 1.00 87.19 259 GLU A N 1
ATOM 2111 C CA . GLU A 1 259 ? 3.764 18.912 18.553 1.00 87.19 259 GLU A CA 1
ATOM 2112 C C . GLU A 1 259 ? 4.346 18.077 17.413 1.00 87.19 259 GLU A C 1
ATOM 2114 O O . GLU A 1 259 ? 4.449 18.543 16.281 1.00 87.19 259 GLU A O 1
ATOM 2119 N N . THR A 1 260 ? 4.761 16.845 17.710 1.00 89.12 260 THR A N 1
ATOM 2120 C CA . THR A 1 260 ? 5.530 16.033 16.771 1.00 89.12 260 THR A CA 1
ATOM 2121 C C . THR A 1 260 ? 4.761 14.835 16.228 1.00 89.12 260 THR A C 1
ATOM 2123 O O . THR A 1 260 ? 5.190 14.264 15.232 1.00 89.12 260 THR A O 1
ATOM 2126 N N . ILE A 1 261 ? 3.617 14.463 16.810 1.00 86.81 261 ILE A N 1
ATOM 2127 C CA . ILE A 1 261 ? 2.878 13.258 16.411 1.00 86.81 261 ILE A CA 1
ATOM 2128 C C . ILE A 1 261 ? 2.430 13.273 14.949 1.00 86.81 261 ILE A C 1
ATOM 2130 O O . ILE A 1 261 ? 2.677 12.309 14.226 1.00 86.81 261 ILE A O 1
ATOM 2134 N N . VAL A 1 262 ? 1.827 14.377 14.501 1.00 88.81 262 VAL A N 1
ATOM 2135 C CA . VAL A 1 262 ? 1.385 14.545 13.111 1.00 88.81 262 VAL A CA 1
ATOM 2136 C C . VAL A 1 262 ? 2.579 14.507 12.153 1.00 88.81 262 VAL A C 1
ATOM 2138 O O . VAL A 1 262 ? 2.618 13.593 11.326 1.00 88.81 262 VAL A O 1
ATOM 2141 N N . PRO A 1 263 ? 3.593 15.393 12.276 1.00 89.62 263 PRO A N 1
ATOM 2142 C CA . PRO A 1 263 ? 4.702 15.396 11.329 1.00 89.62 263 PRO A CA 1
ATOM 2143 C C . PRO A 1 263 ? 5.519 14.099 11.371 1.00 89.62 263 PRO A C 1
ATOM 2145 O O . PRO A 1 263 ? 5.960 13.651 10.321 1.00 89.62 263 PRO A O 1
ATOM 2148 N N . GLN A 1 264 ? 5.689 13.439 12.526 1.00 88.06 264 GLN A N 1
ATOM 2149 C CA . GLN A 1 264 ? 6.394 12.150 12.592 1.00 88.06 264 GLN A CA 1
ATOM 2150 C C . GLN A 1 264 ? 5.634 11.035 11.856 1.00 88.06 264 GLN A C 1
ATOM 2152 O O . GLN A 1 264 ? 6.251 10.249 11.136 1.00 88.06 264 GLN A O 1
ATOM 2157 N N . ILE A 1 265 ? 4.305 10.958 12.000 1.00 87.94 265 ILE A N 1
ATOM 2158 C CA . ILE A 1 265 ? 3.500 9.956 11.286 1.00 87.94 265 ILE A CA 1
ATOM 2159 C C . ILE A 1 265 ? 3.490 10.244 9.780 1.00 87.94 265 ILE A C 1
ATOM 2161 O O . ILE A 1 265 ? 3.668 9.320 8.986 1.00 87.94 265 ILE A O 1
ATOM 2165 N N . GLU A 1 266 ? 3.313 11.503 9.369 1.00 90.31 266 GLU A N 1
ATOM 2166 C CA . GLU A 1 266 ? 3.345 11.897 7.954 1.00 90.31 266 GLU A CA 1
ATOM 2167 C C . GLU A 1 266 ? 4.701 11.615 7.305 1.00 90.31 266 GLU A C 1
ATOM 2169 O O . GLU A 1 266 ? 4.753 11.036 6.214 1.00 90.31 266 GLU A O 1
ATOM 2174 N N . GLN A 1 267 ? 5.785 11.955 8.003 1.00 89.94 267 GLN A N 1
ATOM 2175 C CA . GLN A 1 267 ? 7.151 11.645 7.599 1.00 89.94 267 GLN A CA 1
ATOM 2176 C C . GLN A 1 267 ? 7.328 10.141 7.403 1.00 89.94 267 GLN A C 1
ATOM 2178 O O . GLN A 1 267 ? 7.790 9.687 6.358 1.00 89.94 267 GLN A O 1
ATOM 2183 N N . TRP A 1 268 ? 6.903 9.341 8.381 1.00 87.50 268 TRP A N 1
ATOM 2184 C CA . TRP A 1 268 ? 7.073 7.896 8.327 1.00 87.50 268 TRP A CA 1
ATOM 2185 C C . TRP A 1 268 ? 6.240 7.247 7.208 1.00 87.50 268 TRP A C 1
ATOM 2187 O O . TRP A 1 268 ? 6.701 6.312 6.544 1.00 87.50 268 TRP A O 1
ATOM 2197 N N . LEU A 1 269 ? 5.035 7.756 6.937 1.00 90.81 269 LEU A N 1
ATOM 2198 C CA . LEU A 1 269 ? 4.222 7.337 5.791 1.00 90.81 269 LEU A CA 1
ATOM 2199 C C . LEU A 1 269 ? 4.914 7.650 4.463 1.00 90.81 269 LEU A C 1
ATOM 2201 O O . LEU A 1 269 ? 4.935 6.792 3.578 1.00 90.81 269 LEU A O 1
ATOM 2205 N N . LEU A 1 270 ? 5.489 8.849 4.332 1.00 91.88 270 LEU A N 1
ATOM 2206 C CA . LEU A 1 270 ? 6.227 9.261 3.141 1.00 91.88 270 LEU A CA 1
ATOM 2207 C C . LEU A 1 270 ? 7.475 8.398 2.931 1.00 91.88 270 LEU A C 1
ATOM 2209 O O . LEU A 1 270 ? 7.667 7.869 1.839 1.00 91.88 270 LEU A O 1
ATOM 2213 N N . GLU A 1 271 ? 8.289 8.208 3.966 1.00 91.75 271 GLU A N 1
ATOM 2214 C CA . GLU A 1 271 ? 9.489 7.369 3.908 1.00 91.75 271 GLU A CA 1
ATOM 2215 C C . GLU A 1 271 ? 9.152 5.920 3.562 1.00 91.75 271 GLU A C 1
ATOM 2217 O O . GLU A 1 271 ? 9.810 5.320 2.715 1.00 91.75 271 GLU A O 1
ATOM 2222 N N . THR A 1 272 ? 8.094 5.367 4.165 1.00 92.38 272 THR A N 1
ATOM 2223 C CA . THR A 1 272 ? 7.620 4.017 3.838 1.00 92.38 272 THR A CA 1
ATOM 2224 C C . THR A 1 272 ? 7.197 3.950 2.376 1.00 92.38 272 THR A C 1
ATOM 2226 O O . THR A 1 272 ? 7.596 3.034 1.669 1.00 92.38 272 THR A O 1
ATOM 2229 N N . GLU A 1 273 ? 6.431 4.922 1.885 1.00 93.31 273 GLU A N 1
ATOM 2230 C CA . GLU A 1 273 ? 6.017 4.962 0.484 1.00 93.31 273 GLU A CA 1
ATOM 2231 C C . GLU A 1 273 ? 7.212 5.032 -0.480 1.00 93.31 273 GLU A C 1
ATOM 2233 O O . GLU A 1 273 ? 7.260 4.258 -1.437 1.00 93.31 273 GLU A O 1
ATOM 2238 N N . ILE A 1 274 ? 8.195 5.900 -0.217 1.00 92.25 274 ILE A N 1
ATOM 2239 C CA . ILE A 1 274 ? 9.412 6.003 -1.035 1.00 92.25 274 ILE A CA 1
ATOM 2240 C C . ILE A 1 274 ? 10.189 4.684 -1.002 1.00 92.25 274 ILE A C 1
ATOM 2242 O O . ILE A 1 274 ? 10.567 4.170 -2.055 1.00 92.25 274 ILE A O 1
ATOM 2246 N N . PHE A 1 275 ? 10.360 4.097 0.186 1.00 93.88 275 PHE A N 1
ATOM 2247 C CA . PHE A 1 275 ? 11.014 2.805 0.362 1.00 93.88 275 PHE A CA 1
ATOM 2248 C C . PHE A 1 275 ? 10.333 1.701 -0.450 1.00 93.88 275 PHE A C 1
ATOM 2250 O O . PHE A 1 275 ? 11.022 0.943 -1.131 1.00 93.88 275 PHE A O 1
ATOM 2257 N N . MET A 1 276 ? 8.999 1.601 -0.413 1.00 95.06 276 MET A N 1
ATOM 2258 C CA . MET A 1 276 ? 8.263 0.583 -1.171 1.00 95.06 276 MET A CA 1
ATOM 2259 C C . MET A 1 276 ? 8.391 0.807 -2.683 1.00 95.06 276 MET A C 1
ATOM 2261 O O . MET A 1 276 ? 8.554 -0.157 -3.434 1.00 95.06 276 MET A O 1
ATOM 2265 N N . GLU A 1 277 ? 8.353 2.064 -3.131 1.00 93.56 277 GLU A N 1
ATOM 2266 C CA . GLU A 1 277 ? 8.494 2.424 -4.543 1.00 93.56 277 GLU A CA 1
ATOM 2267 C C . GLU A 1 277 ? 9.893 2.117 -5.095 1.00 93.56 277 GLU A C 1
ATOM 2269 O O . GLU A 1 277 ? 9.995 1.492 -6.156 1.00 93.56 277 GLU A O 1
ATOM 2274 N N . GLU A 1 278 ? 10.949 2.505 -4.371 1.00 92.50 278 GLU A N 1
ATOM 2275 C CA . GLU A 1 278 ? 12.352 2.230 -4.714 1.00 92.50 278 GLU A CA 1
ATOM 2276 C C . GLU A 1 278 ? 12.655 0.731 -4.641 1.00 92.50 278 GLU A C 1
ATOM 2278 O O . GLU A 1 278 ? 13.233 0.161 -5.568 1.00 92.50 278 GLU A O 1
ATOM 2283 N N . SER A 1 279 ? 12.209 0.063 -3.574 1.00 94.25 279 SER A N 1
ATOM 2284 C CA . SER A 1 279 ? 12.430 -1.373 -3.401 1.00 94.25 279 SER A CA 1
ATOM 2285 C C . SER A 1 279 ? 11.820 -2.154 -4.554 1.00 94.25 279 SER A C 1
ATOM 2287 O O . SER A 1 279 ? 12.494 -3.013 -5.122 1.00 94.25 279 SER A O 1
ATOM 2289 N N . LEU A 1 280 ? 10.584 -1.830 -4.954 1.00 96.44 280 LEU A N 1
ATOM 2290 C CA . LEU A 1 280 ? 9.876 -2.554 -6.007 1.00 96.44 280 LEU A CA 1
ATOM 2291 C C . LEU A 1 280 ? 10.675 -2.624 -7.319 1.00 96.44 280 LEU A C 1
ATOM 2293 O O . LEU A 1 280 ? 10.626 -3.656 -7.987 1.00 96.44 280 LEU A O 1
ATOM 2297 N N . ASP A 1 281 ? 11.457 -1.594 -7.653 1.00 95.00 281 ASP A N 1
ATOM 2298 C CA . ASP A 1 281 ? 12.314 -1.587 -8.845 1.00 95.00 281 ASP A CA 1
ATOM 2299 C C . ASP A 1 281 ? 13.340 -2.718 -8.828 1.00 95.00 281 ASP A C 1
ATOM 2301 O O . ASP A 1 281 ? 13.553 -3.368 -9.848 1.00 95.00 281 ASP A O 1
ATOM 2305 N N . SER A 1 282 ? 13.935 -2.986 -7.666 1.00 93.94 282 SER A N 1
ATOM 2306 C CA . SER A 1 282 ? 14.994 -3.984 -7.501 1.00 93.94 282 SER A CA 1
ATOM 2307 C C . SER A 1 282 ? 14.481 -5.365 -7.077 1.00 93.94 282 SER A C 1
ATOM 2309 O O . SER A 1 282 ? 15.161 -6.369 -7.318 1.00 93.94 282 SER A O 1
ATOM 2311 N N . LEU A 1 283 ? 13.278 -5.441 -6.495 1.00 95.44 283 LEU A N 1
ATOM 2312 C CA . LEU A 1 283 ? 12.724 -6.675 -5.951 1.00 95.44 283 LEU A CA 1
ATOM 2313 C C . LEU A 1 283 ? 12.558 -7.769 -7.012 1.00 95.44 283 LEU A C 1
ATOM 2315 O O . LEU A 1 283 ? 12.041 -7.570 -8.120 1.00 95.44 283 LEU A O 1
ATOM 2319 N N . THR A 1 284 ? 12.973 -8.964 -6.606 1.00 94.38 284 THR A N 1
ATOM 2320 C CA . THR A 1 284 ? 12.724 -10.219 -7.308 1.00 94.38 284 THR A CA 1
ATOM 2321 C C . THR A 1 284 ? 11.414 -10.843 -6.821 1.00 94.38 284 THR A C 1
ATOM 2323 O O . THR A 1 284 ? 10.763 -10.338 -5.905 1.00 94.38 284 THR A O 1
ATOM 2326 N N . GLY A 1 285 ? 11.020 -11.947 -7.451 1.00 95.50 285 GLY A N 1
ATOM 2327 C CA . GLY A 1 285 ? 9.784 -12.649 -7.125 1.00 95.50 285 GLY A CA 1
ATOM 2328 C C . GLY A 1 285 ? 8.663 -12.338 -8.107 1.00 95.50 285 GLY A C 1
ATOM 2329 O O . GLY A 1 285 ? 8.646 -11.309 -8.788 1.00 95.50 285 GLY A O 1
ATOM 2330 N N . ARG A 1 286 ? 7.727 -13.283 -8.203 1.00 97.00 286 ARG A N 1
ATOM 2331 C CA . ARG A 1 286 ? 6.622 -13.231 -9.162 1.00 97.00 286 ARG A CA 1
ATOM 2332 C C . ARG A 1 286 ? 5.755 -12.001 -8.923 1.00 97.00 286 ARG A C 1
ATOM 2334 O O . ARG A 1 286 ? 5.431 -11.299 -9.878 1.00 97.00 286 ARG A O 1
ATOM 2341 N N . THR A 1 287 ? 5.408 -11.722 -7.668 1.00 97.94 287 THR A N 1
ATOM 2342 C CA . THR A 1 287 ? 4.550 -10.584 -7.331 1.00 97.94 287 THR A CA 1
ATOM 2343 C C . THR A 1 287 ? 5.209 -9.269 -7.734 1.00 97.94 287 THR A C 1
ATOM 2345 O O . THR A 1 287 ? 4.582 -8.479 -8.431 1.00 97.94 287 THR A O 1
ATOM 2348 N N . ALA A 1 288 ? 6.488 -9.054 -7.406 1.00 97.81 288 ALA A N 1
ATOM 2349 C CA . ALA A 1 288 ? 7.202 -7.832 -7.791 1.00 97.81 288 ALA A CA 1
ATOM 2350 C C . ALA A 1 288 ? 7.216 -7.612 -9.316 1.00 97.81 288 ALA A C 1
ATOM 2352 O O . ALA A 1 288 ? 7.019 -6.487 -9.779 1.00 97.81 288 ALA A O 1
ATOM 2353 N N . CYS A 1 289 ? 7.385 -8.683 -10.102 1.00 97.19 289 CYS A N 1
ATOM 2354 C CA . CYS A 1 289 ? 7.346 -8.592 -11.559 1.00 97.19 289 CYS A CA 1
ATOM 2355 C C . CYS A 1 289 ? 5.994 -8.101 -12.087 1.00 97.19 289 CYS A C 1
ATOM 2357 O O . CYS A 1 289 ? 5.941 -7.223 -12.954 1.00 97.19 289 CYS A O 1
ATOM 2359 N N . PHE A 1 290 ? 4.899 -8.635 -11.546 1.00 97.75 290 PHE A N 1
ATOM 2360 C CA . PHE A 1 290 ? 3.558 -8.211 -11.930 1.00 97.75 290 PHE A CA 1
ATOM 2361 C C . PHE A 1 290 ? 3.198 -6.817 -11.413 1.00 97.75 290 PHE A C 1
ATOM 2363 O O . PHE A 1 290 ? 2.552 -6.065 -12.130 1.00 97.75 290 PHE A O 1
ATOM 2370 N N . LEU A 1 291 ? 3.662 -6.413 -10.229 1.00 97.25 291 LEU A N 1
ATOM 2371 C CA . LEU A 1 291 ? 3.449 -5.045 -9.746 1.00 97.25 291 LEU A CA 1
ATOM 2372 C C . LEU A 1 291 ? 4.173 -4.008 -10.610 1.00 97.25 291 LEU A C 1
ATOM 2374 O O . LEU A 1 291 ? 3.635 -2.929 -10.848 1.00 97.25 291 LEU A O 1
ATOM 2378 N N . ARG A 1 292 ? 5.376 -4.323 -11.108 1.00 97.19 292 ARG A N 1
ATOM 2379 C CA . ARG A 1 292 ? 6.084 -3.454 -12.061 1.00 97.19 292 ARG A CA 1
ATOM 2380 C C . ARG A 1 292 ? 5.369 -3.390 -13.408 1.00 97.19 292 ARG A C 1
ATOM 2382 O O . ARG A 1 292 ? 5.242 -2.299 -13.957 1.00 97.19 292 ARG A O 1
ATOM 2389 N N . LEU A 1 293 ? 4.841 -4.518 -13.888 1.00 96.19 293 LEU A N 1
ATOM 2390 C CA . LEU A 1 293 ? 3.958 -4.540 -15.057 1.00 96.19 293 LEU A CA 1
ATOM 2391 C C . LEU A 1 293 ? 2.720 -3.663 -14.843 1.00 96.19 293 LEU A C 1
ATOM 2393 O O . LEU A 1 293 ? 2.433 -2.817 -15.680 1.00 96.19 293 LEU A O 1
ATOM 2397 N N . ASP A 1 294 ? 2.027 -3.813 -13.714 1.00 95.31 294 ASP A N 1
ATOM 2398 C CA . ASP A 1 294 ? 0.834 -3.029 -13.403 1.00 95.31 294 ASP A CA 1
ATOM 2399 C C . ASP A 1 294 ? 1.133 -1.537 -13.281 1.00 95.31 294 ASP A C 1
ATOM 2401 O O . ASP A 1 294 ? 0.317 -0.715 -13.698 1.00 95.31 294 ASP A O 1
ATOM 2405 N N . ARG A 1 295 ? 2.296 -1.180 -12.730 1.00 95.25 295 ARG A N 1
ATOM 2406 C CA . ARG A 1 295 ? 2.756 0.206 -12.664 1.00 95.25 295 ARG A CA 1
ATOM 2407 C C . ARG A 1 295 ? 2.954 0.779 -14.063 1.00 95.25 295 ARG A C 1
ATOM 2409 O O . ARG A 1 295 ? 2.480 1.875 -14.329 1.00 95.25 295 ARG A O 1
ATOM 2416 N N . PHE A 1 296 ? 3.657 0.062 -14.938 1.00 95.25 296 PHE A N 1
ATOM 2417 C CA . PHE A 1 296 ? 3.955 0.569 -16.274 1.00 95.25 296 PHE A CA 1
ATOM 2418 C C . PHE A 1 296 ? 2.716 0.548 -17.165 1.00 95.25 296 PHE A C 1
ATOM 2420 O O . PHE A 1 296 ? 2.364 1.586 -17.697 1.00 95.25 296 PHE A O 1
ATOM 2427 N N . GLN A 1 297 ? 1.957 -0.547 -17.250 1.00 94.50 297 GLN A N 1
ATOM 2428 C CA . GLN A 1 297 ? 0.765 -0.598 -18.110 1.00 94.50 297 GLN A CA 1
ATOM 2429 C C . GLN A 1 297 ? -0.251 0.520 -17.792 1.00 94.50 297 GLN A C 1
ATOM 2431 O O . GLN A 1 297 ? -0.920 1.004 -18.699 1.00 94.50 297 GLN A O 1
ATOM 2436 N N . ASN A 1 298 ? -0.334 0.947 -16.524 1.00 92.88 298 ASN A N 1
ATOM 2437 C CA . ASN A 1 298 ? -1.223 2.010 -16.048 1.00 92.88 298 ASN A CA 1
ATOM 2438 C C . ASN A 1 298 ? -0.492 3.350 -15.842 1.00 92.88 298 ASN A C 1
ATOM 2440 O O . ASN A 1 298 ? -0.950 4.188 -15.067 1.00 92.88 298 ASN A O 1
ATOM 2444 N N . TRP A 1 299 ? 0.670 3.553 -16.473 1.00 93.19 299 TRP A N 1
ATOM 2445 C CA . TRP A 1 299 ? 1.415 4.803 -16.321 1.00 93.19 299 TRP A CA 1
ATOM 2446 C C . TRP A 1 299 ? 0.605 5.994 -16.842 1.00 93.19 299 TRP A C 1
ATOM 2448 O O . TRP A 1 299 ? 0.568 7.027 -16.175 1.00 93.19 299 TRP A O 1
ATOM 2458 N N . TYR A 1 300 ? -0.102 5.806 -17.963 1.00 90.38 300 TYR A N 1
ATOM 2459 C CA . TYR A 1 300 ? -1.062 6.746 -18.546 1.00 90.38 300 TYR A CA 1
ATOM 2460 C C . TYR A 1 300 ? -2.439 6.074 -18.644 1.00 90.38 300 TYR A C 1
ATOM 2462 O O . TYR A 1 300 ? -2.679 5.250 -19.524 1.00 90.38 300 TYR A O 1
ATOM 2470 N N . ASN A 1 301 ? -3.338 6.384 -17.705 1.00 83.62 301 ASN A N 1
ATOM 2471 C CA . ASN A 1 301 ? -4.595 5.642 -17.519 1.00 83.62 301 ASN A CA 1
ATOM 2472 C C . ASN A 1 301 ? -5.559 5.703 -18.716 1.00 83.62 301 ASN A C 1
ATOM 2474 O O . ASN A 1 301 ? -6.335 4.772 -18.914 1.00 83.62 301 ASN A O 1
ATOM 2478 N N . ASP A 1 302 ? -5.566 6.803 -19.467 1.00 82.06 302 ASP A N 1
ATOM 2479 C CA . ASP A 1 302 ? -6.494 7.019 -20.585 1.00 82.06 302 ASP A CA 1
ATOM 2480 C C . ASP A 1 302 ? -5.883 6.717 -21.960 1.00 82.06 302 ASP A C 1
ATOM 2482 O O . ASP A 1 302 ? -6.546 6.887 -22.985 1.00 82.06 302 ASP A O 1
ATOM 2486 N N . GLY A 1 303 ? -4.620 6.290 -21.986 1.00 82.50 303 GLY A N 1
ATOM 2487 C CA . GLY A 1 303 ? -3.892 5.958 -23.202 1.00 82.50 303 GLY A CA 1
ATOM 2488 C C . GLY A 1 303 ? -3.431 7.157 -24.045 1.00 82.50 303 GLY A C 1
ATOM 2489 O O . GLY A 1 303 ? -2.532 7.004 -24.870 1.00 82.50 303 GLY A O 1
ATOM 2490 N N . ASN A 1 304 ? -4.036 8.335 -23.862 1.00 79.50 304 ASN A N 1
ATOM 2491 C CA . ASN A 1 304 ? -4.051 9.391 -24.878 1.00 79.50 304 ASN A CA 1
ATOM 2492 C C . ASN A 1 304 ? -3.658 10.773 -24.349 1.00 79.50 304 ASN A C 1
ATOM 2494 O O . ASN A 1 304 ? -3.118 11.566 -25.117 1.00 79.50 304 ASN A O 1
ATOM 2498 N N . SER A 1 305 ? -3.938 11.101 -23.083 1.00 79.31 305 SER A N 1
ATOM 2499 C CA . SER A 1 305 ? -3.604 12.430 -22.544 1.00 79.31 305 SER A CA 1
ATOM 2500 C C . SER A 1 305 ? -2.128 12.577 -22.218 1.00 79.31 305 SER A C 1
ATOM 2502 O O . SER A 1 305 ? -1.656 13.698 -22.045 1.00 79.31 305 SER A O 1
ATOM 2504 N N . TRP A 1 306 ? -1.416 11.450 -22.098 1.00 80.31 306 TRP A N 1
ATOM 2505 C CA . TRP A 1 306 ? -0.070 11.396 -21.530 1.00 80.31 306 TRP A CA 1
ATOM 2506 C C . TRP A 1 306 ? 0.006 11.999 -20.117 1.00 80.31 306 TRP A C 1
ATOM 2508 O O . TRP A 1 306 ? 1.088 12.292 -19.612 1.00 80.31 306 TRP A O 1
ATOM 2518 N N . GLU A 1 307 ? -1.131 12.130 -19.428 1.00 84.31 307 GLU A N 1
ATOM 2519 C CA . GLU A 1 307 ? -1.165 12.511 -18.027 1.00 84.31 307 GLU A CA 1
ATOM 2520 C C . GLU A 1 307 ? -0.969 11.270 -17.165 1.00 84.31 307 GLU A C 1
ATOM 2522 O O . GLU A 1 307 ? -1.756 10.319 -17.196 1.00 84.31 307 GLU A O 1
ATOM 2527 N N . SER A 1 308 ? 0.104 11.277 -16.376 1.00 88.12 308 SER A N 1
ATOM 2528 C CA . SER A 1 308 ? 0.380 10.202 -15.436 1.00 88.12 308 SER A CA 1
ATOM 2529 C C . SER A 1 308 ? -0.067 10.588 -14.025 1.00 88.12 308 SER A C 1
ATOM 2531 O O . SER A 1 308 ? 0.554 11.450 -13.389 1.00 88.12 308 SER A O 1
ATOM 2533 N N . PRO A 1 309 ? -1.090 9.919 -13.455 1.00 89.38 309 PRO A N 1
ATOM 2534 C CA . PRO A 1 309 ? -1.444 10.092 -12.047 1.00 89.38 309 PRO A CA 1
ATOM 2535 C C . PRO A 1 309 ? -0.279 9.750 -11.111 1.00 89.38 309 PRO A C 1
ATOM 2537 O O . PRO A 1 309 ? -0.168 10.312 -10.021 1.00 89.38 309 PRO A O 1
ATOM 2540 N N . TYR A 1 310 ? 0.599 8.839 -11.544 1.00 90.75 310 TYR A N 1
ATOM 2541 C CA . TYR A 1 310 ? 1.812 8.477 -10.822 1.00 90.75 310 TYR A CA 1
ATOM 2542 C C . TYR A 1 310 ? 2.782 9.660 -10.734 1.00 90.75 310 TYR A C 1
ATOM 2544 O O . TYR A 1 310 ? 3.195 10.034 -9.634 1.00 90.75 310 TYR A O 1
ATOM 2552 N N . GLU A 1 311 ? 3.104 10.282 -11.871 1.00 89.06 311 GLU A N 1
ATOM 2553 C CA . GLU A 1 311 ? 4.014 11.433 -11.923 1.00 89.06 311 GLU A CA 1
ATOM 2554 C C . GLU A 1 311 ? 3.449 12.629 -11.159 1.00 89.06 311 GLU A C 1
ATOM 2556 O O . GLU A 1 311 ? 4.168 13.248 -10.374 1.00 89.06 311 GLU A O 1
ATOM 2561 N N . LYS A 1 312 ? 2.147 12.909 -11.307 1.00 90.19 312 LYS A N 1
ATOM 2562 C CA . LYS A 1 312 ? 1.466 13.971 -10.555 1.00 90.19 312 LYS A CA 1
ATOM 2563 C C . LYS A 1 312 ? 1.618 13.773 -9.045 1.00 90.19 312 LYS A C 1
ATOM 2565 O O . LYS A 1 312 ? 2.091 14.674 -8.356 1.00 90.19 312 LYS A O 1
ATOM 2570 N N . ARG A 1 313 ? 1.310 12.572 -8.540 1.00 90.12 313 ARG A N 1
ATOM 2571 C CA . ARG A 1 313 ? 1.450 12.242 -7.113 1.00 90.12 313 ARG A CA 1
ATOM 2572 C C . ARG A 1 313 ? 2.905 12.320 -6.643 1.00 90.12 313 ARG A C 1
ATOM 2574 O O . ARG A 1 313 ? 3.159 12.680 -5.496 1.00 90.12 313 ARG A O 1
ATOM 2581 N N . PHE A 1 314 ? 3.870 11.956 -7.488 1.00 90.38 314 PHE A N 1
ATOM 2582 C CA . PHE A 1 314 ? 5.287 12.113 -7.158 1.00 90.38 314 PHE A CA 1
ATOM 2583 C C . PHE A 1 314 ? 5.675 13.592 -7.039 1.00 90.38 314 PHE A C 1
ATOM 2585 O O . PHE A 1 314 ? 6.329 13.963 -6.067 1.00 90.38 314 PHE A O 1
ATOM 2592 N N . LEU A 1 315 ? 5.252 14.443 -7.980 1.00 88.69 315 LEU A N 1
ATOM 2593 C CA . LEU A 1 315 ? 5.539 15.881 -7.945 1.00 88.69 315 LEU A CA 1
ATOM 2594 C C . LEU A 1 315 ? 4.926 16.564 -6.721 1.00 88.69 315 LEU A C 1
ATOM 2596 O O . LEU A 1 315 ? 5.614 17.337 -6.066 1.00 88.69 315 LEU A O 1
ATOM 2600 N N . GLU A 1 316 ? 3.684 16.232 -6.369 1.00 89.81 316 GLU A N 1
ATOM 2601 C CA . GLU A 1 316 ? 3.027 16.757 -5.163 1.00 89.81 316 GLU A CA 1
ATOM 2602 C C . GLU A 1 316 ? 3.828 16.430 -3.892 1.00 89.81 316 GLU A C 1
ATOM 2604 O O . GLU A 1 316 ? 4.014 17.282 -3.024 1.00 89.81 316 GLU A O 1
ATOM 2609 N N . LYS A 1 317 ? 4.372 15.210 -3.792 1.00 89.06 317 LYS A N 1
ATOM 2610 C CA . LYS A 1 317 ? 5.252 14.833 -2.674 1.00 89.06 317 LYS A CA 1
ATOM 2611 C C . LYS A 1 317 ? 6.590 15.550 -2.727 1.00 89.06 317 LYS A C 1
ATOM 2613 O O . LYS A 1 317 ? 7.097 15.931 -1.679 1.00 89.06 317 LYS A O 1
ATOM 2618 N N . LEU A 1 318 ? 7.153 15.712 -3.922 1.00 88.50 318 LEU A N 1
ATOM 2619 C CA . LEU A 1 318 ? 8.407 16.427 -4.121 1.00 88.50 318 LEU A CA 1
ATOM 2620 C C . LEU A 1 318 ? 8.293 17.885 -3.685 1.00 88.50 318 LEU A C 1
ATOM 2622 O O . LEU A 1 318 ? 9.207 18.401 -3.053 1.00 88.50 318 LEU A O 1
ATOM 2626 N N . ASP A 1 319 ? 7.172 18.532 -3.989 1.00 88.94 319 ASP A N 1
ATOM 2627 C CA . ASP A 1 319 ? 6.911 19.904 -3.565 1.00 88.94 319 ASP A CA 1
ATOM 2628 C C . ASP A 1 319 ? 6.670 19.991 -2.046 1.00 88.94 319 ASP A C 1
ATOM 2630 O O . ASP A 1 319 ? 7.093 20.960 -1.418 1.00 88.94 319 ASP A O 1
ATOM 2634 N N . ARG A 1 320 ? 6.059 18.962 -1.439 1.00 88.94 320 ARG A N 1
ATOM 2635 C CA . ARG A 1 320 ? 5.836 18.888 0.014 1.00 88.94 320 ARG A CA 1
ATOM 2636 C C . ARG A 1 320 ? 7.118 18.636 0.813 1.00 88.94 320 ARG A C 1
ATOM 2638 O O . ARG A 1 320 ? 7.333 19.298 1.821 1.00 88.94 320 ARG A O 1
ATOM 2645 N N . ASP A 1 321 ? 7.945 17.678 0.395 1.00 92.19 321 ASP A N 1
ATOM 2646 C CA . ASP A 1 321 ? 9.153 17.267 1.121 1.00 92.19 321 ASP A CA 1
ATOM 2647 C C . ASP A 1 321 ? 10.255 16.746 0.183 1.00 92.19 321 ASP A C 1
ATOM 2649 O O . ASP A 1 321 ? 10.553 15.553 0.061 1.00 92.19 321 ASP A O 1
ATOM 2653 N N . HIS A 1 322 ? 10.890 17.694 -0.503 1.00 90.44 322 HIS A N 1
ATOM 2654 C CA . HIS A 1 322 ? 12.013 17.419 -1.394 1.00 90.44 322 HIS A CA 1
ATOM 2655 C C . HIS A 1 322 ? 13.233 16.832 -0.677 1.00 90.44 322 HIS A C 1
ATOM 2657 O O . HIS A 1 322 ? 13.989 16.074 -1.286 1.00 90.44 322 HIS A O 1
ATOM 2663 N N . LYS A 1 323 ? 13.453 17.196 0.593 1.00 92.56 323 LYS A N 1
ATOM 2664 C CA . LYS A 1 323 ? 14.664 16.833 1.329 1.00 92.56 323 LYS A CA 1
ATOM 2665 C C . LYS A 1 323 ? 14.692 15.333 1.568 1.00 92.56 323 LYS A C 1
ATOM 2667 O O . LYS A 1 323 ? 15.666 14.683 1.197 1.00 92.56 323 LYS A O 1
ATOM 2672 N N . THR A 1 324 ? 13.612 14.778 2.109 1.00 91.00 324 THR A N 1
ATOM 2673 C CA . THR A 1 324 ? 13.524 13.337 2.348 1.00 91.00 324 THR A CA 1
ATOM 2674 C C . THR A 1 324 ? 13.583 12.557 1.046 1.00 91.00 324 THR A C 1
ATOM 2676 O O . THR A 1 324 ? 14.314 11.574 0.964 1.00 91.00 324 THR A O 1
ATOM 2679 N N . ILE A 1 325 ? 12.923 13.017 -0.020 1.00 89.88 325 ILE A N 1
ATOM 2680 C CA . ILE A 1 325 ? 13.026 12.337 -1.319 1.00 89.88 325 ILE A CA 1
ATOM 2681 C C . ILE A 1 325 ? 14.473 12.315 -1.825 1.00 89.88 325 ILE A C 1
ATOM 2683 O O . ILE A 1 325 ? 14.912 11.272 -2.295 1.00 89.88 325 ILE A O 1
ATOM 2687 N N . LEU A 1 326 ? 15.239 13.402 -1.700 1.00 89.69 326 LEU A N 1
ATOM 2688 C CA . LEU A 1 326 ? 16.650 13.427 -2.109 1.00 89.69 326 LEU A CA 1
ATOM 2689 C C . LEU A 1 326 ? 17.560 12.574 -1.214 1.00 89.69 326 LEU A C 1
ATOM 2691 O O . LEU A 1 326 ? 18.562 12.048 -1.695 1.00 89.69 326 LEU A O 1
ATOM 2695 N N . GLU A 1 327 ? 17.230 12.408 0.067 1.00 90.81 327 GLU A N 1
ATOM 2696 C CA . GLU A 1 327 ? 17.942 11.485 0.961 1.00 90.81 327 GLU A CA 1
ATOM 2697 C C . GLU A 1 327 ? 17.739 10.018 0.546 1.00 90.81 327 GLU A C 1
ATOM 2699 O O . GLU A 1 327 ? 18.662 9.205 0.662 1.00 90.81 327 GLU A O 1
ATOM 2704 N N . TRP A 1 328 ? 16.555 9.678 0.027 1.00 89.38 328 TRP A N 1
ATOM 2705 C CA . TRP A 1 328 ? 16.213 8.343 -0.475 1.00 89.38 328 TRP A CA 1
ATOM 2706 C C . TRP A 1 328 ? 16.625 8.113 -1.935 1.00 89.38 328 TRP A C 1
ATOM 2708 O O . TRP A 1 328 ? 17.137 7.054 -2.277 1.00 89.38 328 TRP A O 1
ATOM 2718 N N . ASP A 1 329 ? 16.537 9.108 -2.802 1.00 89.19 329 ASP A N 1
ATOM 2719 C CA . ASP A 1 329 ? 16.938 9.000 -4.204 1.00 89.19 329 ASP A CA 1
ATOM 2720 C C . ASP A 1 329 ? 17.852 10.169 -4.596 1.00 89.19 329 ASP A C 1
ATOM 2722 O O . ASP A 1 329 ? 17.409 11.114 -5.259 1.00 89.19 329 ASP A O 1
ATOM 2726 N N . PRO A 1 330 ? 19.137 10.140 -4.177 1.00 89.81 330 PRO A N 1
ATOM 2727 C CA . PRO A 1 330 ? 20.087 11.190 -4.512 1.00 89.81 330 PRO A CA 1
ATOM 2728 C C . PRO A 1 330 ? 20.159 11.422 -6.024 1.00 89.81 330 PRO A C 1
ATOM 2730 O O . PRO A 1 330 ? 20.380 10.495 -6.812 1.00 89.81 330 PRO A O 1
ATOM 2733 N N . GLY A 1 331 ? 19.931 12.674 -6.430 1.00 86.00 331 GLY A N 1
ATOM 2734 C CA . GLY A 1 331 ? 19.897 13.070 -7.840 1.00 86.00 331 GLY A CA 1
ATOM 2735 C C . GLY A 1 331 ? 18.753 12.446 -8.648 1.00 86.00 331 GLY A C 1
ATOM 2736 O O . GLY A 1 331 ? 18.806 12.466 -9.873 1.00 86.00 331 GLY A O 1
ATOM 2737 N N . PHE A 1 332 ? 17.738 11.877 -7.988 1.00 87.00 332 PHE A N 1
ATOM 2738 C CA . PHE A 1 332 ? 16.627 11.151 -8.612 1.00 87.00 332 PHE A CA 1
ATOM 2739 C C . PHE A 1 332 ? 17.071 9.974 -9.493 1.00 87.00 332 PHE A C 1
ATOM 2741 O O . PHE A 1 332 ? 16.406 9.628 -10.471 1.00 87.00 332 PHE A O 1
ATOM 2748 N N . THR A 1 333 ? 18.212 9.365 -9.173 1.00 87.88 333 THR A N 1
ATOM 2749 C CA . THR A 1 333 ? 18.851 8.330 -9.993 1.00 87.88 333 THR A CA 1
ATOM 2750 C C . THR A 1 333 ? 17.920 7.143 -10.264 1.00 87.88 333 THR A C 1
ATOM 2752 O O . THR A 1 333 ? 17.815 6.672 -11.400 1.00 87.88 333 THR A O 1
ATOM 2755 N N . ASN A 1 334 ? 17.237 6.639 -9.237 1.00 88.62 334 ASN A N 1
ATOM 2756 C CA . ASN A 1 334 ? 16.327 5.503 -9.363 1.00 88.62 334 ASN A CA 1
ATOM 2757 C C . ASN A 1 334 ? 15.031 5.906 -10.070 1.00 88.62 334 ASN A C 1
ATOM 2759 O O . ASN A 1 334 ? 14.552 5.170 -10.932 1.00 88.62 334 ASN A O 1
ATOM 2763 N N . THR A 1 335 ? 14.504 7.093 -9.777 1.00 89.00 335 THR A N 1
ATOM 2764 C CA . THR A 1 335 ? 13.312 7.639 -10.439 1.00 89.00 335 THR A CA 1
ATOM 2765 C C . THR A 1 335 ? 13.539 7.829 -11.941 1.00 89.00 335 THR A C 1
ATOM 2767 O O . THR A 1 335 ? 12.723 7.376 -12.746 1.00 89.00 335 THR A O 1
ATOM 2770 N N . ILE A 1 336 ? 14.674 8.413 -12.341 1.00 84.44 336 ILE A N 1
ATOM 2771 C CA . ILE A 1 336 ? 15.066 8.572 -13.749 1.00 84.44 336 ILE A CA 1
ATOM 2772 C C . ILE A 1 336 ? 15.211 7.202 -14.414 1.00 84.44 336 ILE A C 1
ATOM 2774 O O . ILE A 1 336 ? 14.669 6.990 -15.497 1.00 84.44 336 ILE A O 1
ATOM 2778 N N . ARG A 1 337 ? 15.878 6.243 -13.757 1.00 86.12 337 ARG A N 1
ATOM 2779 C CA . ARG A 1 337 ? 16.031 4.880 -14.289 1.00 86.12 337 ARG A CA 1
ATOM 2780 C C . ARG A 1 337 ? 14.682 4.194 -14.503 1.00 86.12 337 ARG A C 1
ATOM 2782 O O . ARG A 1 337 ? 14.481 3.554 -15.532 1.00 86.12 337 ARG A O 1
ATOM 2789 N N . ARG A 1 338 ? 13.755 4.321 -13.550 1.00 91.56 338 ARG A N 1
ATOM 2790 C CA . ARG A 1 338 ? 12.397 3.768 -13.645 1.00 91.56 338 ARG A CA 1
ATOM 2791 C C . ARG A 1 338 ? 11.649 4.355 -14.837 1.00 91.56 338 ARG A C 1
ATOM 2793 O O . ARG A 1 338 ? 11.061 3.603 -15.610 1.00 91.56 338 ARG A O 1
ATOM 2800 N N . TRP A 1 339 ? 11.710 5.674 -15.002 1.00 87.38 339 TRP A N 1
ATOM 2801 C CA . TRP A 1 339 ? 11.096 6.368 -16.131 1.00 87.38 339 TRP A CA 1
ATOM 2802 C C . TRP A 1 339 ? 11.711 5.939 -17.474 1.00 87.38 339 TRP A C 1
ATOM 2804 O O . TRP A 1 339 ? 10.983 5.576 -18.394 1.00 87.38 339 TRP A O 1
ATOM 2814 N N . GLN A 1 340 ? 13.043 5.860 -17.571 1.00 83.19 340 GLN A N 1
ATOM 2815 C CA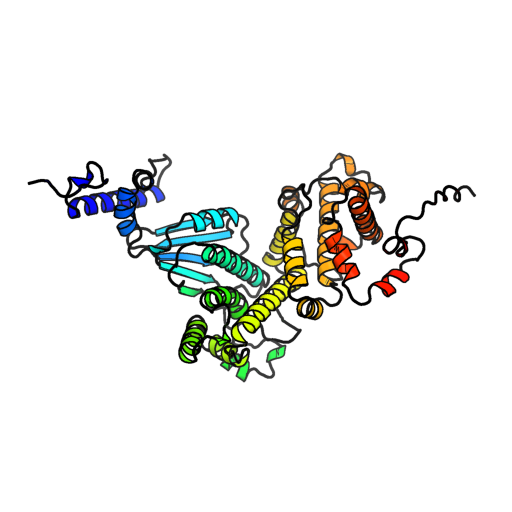 . GLN A 1 340 ? 13.735 5.353 -18.765 1.00 83.19 340 GLN A CA 1
ATOM 2816 C C . GLN A 1 340 ? 13.315 3.919 -19.101 1.00 83.19 340 GLN A C 1
ATOM 2818 O O . GLN A 1 340 ? 13.015 3.613 -20.254 1.00 83.19 340 GLN A O 1
ATOM 2823 N N . ALA A 1 341 ? 13.262 3.040 -18.096 1.00 87.94 341 ALA A N 1
ATOM 2824 C CA . ALA A 1 341 ? 12.815 1.666 -18.278 1.00 87.94 341 ALA A CA 1
ATOM 2825 C C . ALA A 1 341 ? 11.378 1.616 -18.811 1.00 87.94 341 ALA A C 1
ATOM 2827 O O . ALA A 1 341 ? 11.105 0.858 -19.738 1.00 87.94 341 ALA A O 1
ATOM 2828 N N . MET A 1 342 ? 10.477 2.437 -18.271 1.00 90.31 342 MET A N 1
ATOM 2829 C CA . MET A 1 342 ? 9.090 2.535 -18.725 1.00 90.31 342 MET A CA 1
ATOM 2830 C C . MET A 1 342 ? 9.000 2.953 -20.204 1.00 90.31 342 MET A C 1
ATOM 2832 O O . MET A 1 342 ? 8.397 2.223 -20.993 1.00 90.31 342 MET A O 1
ATOM 2836 N N . ILE A 1 343 ? 9.676 4.035 -20.609 1.00 84.06 343 ILE A N 1
ATOM 2837 C CA . ILE A 1 343 ? 9.667 4.531 -21.999 1.00 84.06 343 ILE A CA 1
ATOM 2838 C C . ILE A 1 343 ? 10.246 3.502 -22.976 1.00 84.06 343 ILE A C 1
ATOM 2840 O O . ILE A 1 343 ? 9.678 3.235 -24.035 1.00 84.06 343 ILE A O 1
ATOM 2844 N N . LEU A 1 344 ? 11.363 2.874 -22.618 1.00 83.38 344 LEU A N 1
ATOM 2845 C CA . LEU A 1 344 ? 12.010 1.887 -23.480 1.00 83.38 344 LEU A CA 1
ATOM 2846 C C . LEU A 1 344 ? 11.160 0.616 -23.641 1.00 83.38 344 LEU A C 1
ATOM 2848 O O . LEU A 1 344 ? 11.073 0.073 -24.743 1.00 83.38 344 LEU A O 1
ATOM 2852 N N . ASN A 1 345 ? 10.467 0.176 -22.584 1.00 87.62 345 ASN A N 1
ATOM 2853 C CA . ASN A 1 345 ? 9.505 -0.924 -22.683 1.00 87.62 345 ASN A CA 1
ATOM 2854 C C . ASN A 1 345 ? 8.303 -0.556 -23.562 1.00 87.62 345 ASN A C 1
ATOM 2856 O O . ASN A 1 345 ? 7.878 -1.375 -24.374 1.00 87.62 345 ASN A O 1
ATOM 2860 N N . HIS A 1 346 ? 7.784 0.668 -23.451 1.00 88.31 346 HIS A N 1
ATOM 2861 C CA . HIS A 1 346 ? 6.697 1.142 -24.305 1.00 88.31 346 HIS A CA 1
ATOM 2862 C C . HIS A 1 346 ? 7.078 1.122 -25.790 1.00 88.31 346 HIS A C 1
ATOM 2864 O O . HIS A 1 346 ? 6.338 0.587 -26.616 1.00 88.31 346 HIS A O 1
ATOM 2870 N N . HIS A 1 347 ? 8.262 1.630 -26.138 1.00 82.81 347 HIS A N 1
ATOM 2871 C CA . HIS A 1 347 ? 8.736 1.596 -27.520 1.00 82.81 347 HIS A CA 1
ATOM 2872 C C . HIS A 1 347 ? 8.916 0.176 -28.042 1.00 82.81 347 HIS A C 1
ATOM 2874 O O . HIS A 1 347 ? 8.510 -0.117 -29.167 1.00 82.81 347 HIS A O 1
ATOM 2880 N N . TYR A 1 348 ? 9.465 -0.720 -27.220 1.00 84.06 348 TYR A N 1
ATOM 2881 C CA . TYR A 1 348 ? 9.547 -2.134 -27.568 1.00 84.06 348 TYR A CA 1
ATOM 2882 C C . TYR A 1 348 ? 8.159 -2.720 -27.871 1.00 84.06 348 TYR A C 1
ATOM 2884 O O . TYR A 1 348 ? 7.984 -3.385 -28.891 1.00 84.06 348 TYR A O 1
ATOM 2892 N N . ILE A 1 349 ? 7.155 -2.411 -27.046 1.00 87.56 349 ILE A N 1
ATOM 2893 C CA . ILE A 1 349 ? 5.770 -2.847 -27.259 1.00 87.56 349 ILE A CA 1
ATOM 2894 C C . ILE A 1 349 ? 5.225 -2.344 -28.597 1.00 87.56 349 ILE A C 1
ATOM 2896 O O . ILE A 1 349 ? 4.727 -3.140 -29.392 1.00 87.56 349 ILE A O 1
ATOM 2900 N N . CYS A 1 350 ? 5.394 -1.058 -28.896 1.00 85.56 350 CYS A N 1
ATOM 2901 C CA . CYS A 1 350 ? 4.903 -0.468 -30.140 1.00 85.56 350 CYS A CA 1
ATOM 2902 C C . CYS A 1 350 ? 5.530 -1.121 -31.385 1.00 85.56 350 CYS A C 1
ATOM 2904 O O . CYS A 1 350 ? 4.827 -1.409 -32.356 1.00 85.56 350 CYS A O 1
ATOM 2906 N N . ILE A 1 351 ? 6.834 -1.424 -31.335 1.00 82.56 351 ILE A N 1
ATOM 2907 C CA . ILE A 1 351 ? 7.549 -2.131 -32.412 1.00 82.56 351 ILE A CA 1
ATOM 2908 C C . ILE A 1 351 ? 6.986 -3.544 -32.605 1.00 82.56 351 ILE A C 1
ATOM 2910 O O . ILE A 1 351 ? 6.804 -3.996 -33.736 1.00 82.56 351 ILE A O 1
ATOM 2914 N N . MET A 1 352 ? 6.719 -4.256 -31.510 1.00 85.06 352 MET A N 1
ATOM 2915 C CA . MET A 1 352 ? 6.286 -5.652 -31.563 1.00 85.06 352 MET A CA 1
ATOM 2916 C C . MET A 1 352 ? 4.832 -5.809 -32.016 1.00 85.06 352 MET A C 1
ATOM 2918 O O . MET A 1 352 ? 4.525 -6.752 -32.756 1.00 85.06 352 MET A O 1
ATOM 2922 N N . VAL A 1 353 ? 3.958 -4.884 -31.609 1.00 86.19 353 VAL A N 1
ATOM 2923 C CA . VAL A 1 353 ? 2.529 -4.890 -31.951 1.00 86.19 353 VAL A CA 1
ATOM 2924 C C . VAL A 1 353 ? 2.290 -4.420 -33.387 1.00 86.19 353 VAL A C 1
ATOM 2926 O O . VAL A 1 353 ? 1.390 -4.943 -34.037 1.00 86.19 353 VAL A O 1
ATOM 2929 N N . SER A 1 354 ? 3.106 -3.505 -33.930 1.00 82.06 354 SER A N 1
ATOM 2930 C CA . SER A 1 354 ? 2.918 -2.960 -35.283 1.00 82.06 354 SER A CA 1
ATOM 2931 C C . SER A 1 354 ? 3.516 -3.864 -36.379 1.00 82.06 354 SER A C 1
ATOM 2933 O O . SER A 1 354 ? 4.731 -3.862 -36.605 1.00 82.06 354 SER A O 1
ATOM 2935 N N . PRO A 1 355 ? 2.704 -4.623 -37.149 1.00 68.25 355 PRO A N 1
ATOM 2936 C CA . PRO A 1 355 ? 3.220 -5.588 -38.126 1.00 68.25 355 PRO A CA 1
ATOM 2937 C C . PRO A 1 355 ? 3.957 -4.910 -39.288 1.00 68.25 355 PRO A C 1
ATOM 2939 O O . PRO A 1 355 ? 4.869 -5.490 -39.871 1.00 68.25 355 PRO A O 1
ATOM 2942 N N . GLN A 1 356 ? 3.581 -3.666 -39.600 1.00 67.56 356 GLN A N 1
ATOM 2943 C CA . GLN A 1 356 ? 4.143 -2.859 -40.686 1.00 67.56 356 GLN A CA 1
ATOM 2944 C C . GLN A 1 356 ? 5.535 -2.297 -40.349 1.00 67.56 356 GLN A C 1
ATOM 2946 O O . GLN A 1 356 ? 6.239 -1.830 -41.242 1.00 67.56 356 GLN A O 1
ATOM 2951 N N . GLN A 1 357 ? 5.950 -2.351 -39.079 1.00 60.88 357 GLN A N 1
ATOM 2952 C CA . GLN A 1 357 ? 7.211 -1.772 -38.608 1.00 60.88 357 GLN A CA 1
ATOM 2953 C C . GLN A 1 357 ? 8.296 -2.807 -38.284 1.00 60.88 357 GLN A C 1
ATOM 2955 O O . GLN A 1 357 ? 9.446 -2.431 -38.061 1.00 60.88 357 GLN A O 1
ATOM 2960 N N . LYS A 1 358 ? 7.986 -4.110 -38.365 1.00 59.41 358 LYS A N 1
ATOM 2961 C CA . LYS A 1 358 ? 8.932 -5.208 -38.079 1.00 59.41 358 LYS A CA 1
ATOM 2962 C C . LYS A 1 358 ? 10.193 -5.220 -38.963 1.00 59.41 358 LYS A C 1
ATOM 2964 O O . LYS A 1 358 ? 11.176 -5.848 -38.590 1.00 59.41 358 LYS A O 1
ATOM 2969 N N . GLY A 1 359 ? 10.191 -4.524 -40.104 1.00 58.06 359 GLY A N 1
ATOM 2970 C CA . GLY A 1 359 ? 11.338 -4.424 -41.020 1.00 58.06 359 GLY A CA 1
ATOM 2971 C C . GLY A 1 359 ? 12.215 -3.172 -40.868 1.00 58.06 359 GLY A C 1
ATOM 2972 O O . GLY A 1 359 ? 13.157 -3.006 -41.635 1.00 58.06 359 GLY A O 1
ATOM 2973 N N . LEU A 1 360 ? 11.909 -2.262 -39.935 1.00 53.50 360 LEU A N 1
ATOM 2974 C CA . LEU A 1 360 ? 12.473 -0.904 -39.896 1.00 53.50 360 LEU A CA 1
ATOM 2975 C C . LEU A 1 360 ? 13.127 -0.592 -38.541 1.00 53.50 360 LEU A C 1
ATOM 2977 O O . LEU A 1 360 ? 12.741 0.337 -37.840 1.00 53.50 360 LEU A O 1
ATOM 2981 N N . PHE A 1 361 ? 14.161 -1.356 -38.194 1.00 55.38 361 PHE A N 1
ATOM 2982 C CA . PHE A 1 361 ? 14.976 -1.183 -36.980 1.00 55.38 361 PHE A CA 1
ATOM 2983 C C . PHE A 1 361 ? 16.068 -0.095 -37.122 1.00 55.38 361 PHE A C 1
ATOM 2985 O O . PHE A 1 361 ? 17.110 -0.156 -36.476 1.00 55.38 361 PHE A O 1
ATOM 2992 N N . LEU A 1 362 ? 15.876 0.890 -38.008 1.00 54.22 362 LEU A N 1
ATOM 2993 C CA . LEU A 1 362 ? 16.823 1.992 -38.209 1.00 54.22 362 LEU A CA 1
ATOM 2994 C C . LEU A 1 362 ? 16.436 3.169 -37.305 1.00 54.22 362 LEU A C 1
ATOM 2996 O O . LEU A 1 362 ? 15.325 3.694 -37.404 1.00 54.22 362 LEU A O 1
ATOM 3000 N N . GLY A 1 363 ? 17.371 3.569 -36.434 1.00 59.53 363 GLY A N 1
ATOM 3001 C CA . GLY A 1 363 ? 17.186 4.421 -35.248 1.00 59.53 363 GLY A CA 1
ATOM 3002 C C . GLY A 1 363 ? 16.449 5.755 -35.420 1.00 59.53 363 GLY A C 1
ATOM 3003 O O . GLY A 1 363 ? 16.051 6.350 -34.427 1.00 59.53 363 GLY A O 1
ATOM 3004 N N . TRP A 1 364 ? 16.175 6.208 -36.645 1.00 54.91 364 TRP A N 1
ATOM 3005 C CA . TRP A 1 364 ? 15.413 7.433 -36.894 1.00 54.91 364 TRP A CA 1
ATOM 3006 C C . TRP A 1 364 ? 13.884 7.272 -36.806 1.00 54.91 364 TRP A C 1
ATOM 3008 O O . TRP A 1 364 ? 13.186 8.263 -36.597 1.00 54.91 364 TRP A O 1
ATOM 3018 N N . ARG A 1 365 ? 13.331 6.051 -36.914 1.00 57.34 365 ARG A N 1
ATOM 3019 C CA . ARG A 1 365 ? 11.869 5.830 -36.794 1.00 57.34 365 ARG A CA 1
ATOM 3020 C C . ARG A 1 365 ? 11.371 5.523 -35.384 1.00 57.34 365 ARG A C 1
ATOM 3022 O O . ARG A 1 365 ? 10.171 5.647 -35.155 1.00 57.34 365 ARG A O 1
ATOM 3029 N N . ILE A 1 366 ? 12.257 5.244 -34.424 1.00 57.03 366 ILE A N 1
ATOM 3030 C CA . ILE A 1 366 ? 11.881 5.185 -32.997 1.00 57.03 366 ILE A CA 1
ATOM 3031 C C . ILE A 1 366 ? 11.215 6.512 -32.577 1.00 57.03 366 ILE A C 1
ATOM 3033 O O . ILE A 1 366 ? 10.269 6.527 -31.799 1.00 57.03 366 ILE A O 1
ATOM 3037 N N . PHE A 1 367 ? 11.608 7.623 -33.204 1.00 55.19 367 PHE A N 1
ATOM 3038 C CA . PHE A 1 367 ? 11.029 8.947 -32.969 1.00 55.19 367 PHE A CA 1
ATOM 3039 C C . PHE A 1 367 ? 9.631 9.167 -33.564 1.00 55.19 367 PHE A C 1
ATOM 3041 O O . PHE A 1 367 ? 8.968 10.123 -33.172 1.00 55.19 367 PHE A O 1
ATOM 3048 N N . GLN A 1 368 ? 9.184 8.338 -34.512 1.00 59.56 368 GLN A N 1
ATOM 3049 C CA . GLN A 1 368 ? 7.813 8.374 -35.051 1.00 59.56 368 GLN A CA 1
ATOM 3050 C C . GLN A 1 368 ? 6.852 7.521 -34.211 1.00 59.56 368 GLN A C 1
ATOM 3052 O O . GLN A 1 368 ? 5.646 7.717 -34.259 1.00 59.56 368 GLN A O 1
ATOM 3057 N N . LEU A 1 369 ? 7.393 6.600 -33.410 1.00 59.00 369 LEU A N 1
ATOM 3058 C CA . LEU A 1 369 ? 6.645 5.749 -32.485 1.00 59.00 369 LEU A CA 1
ATOM 3059 C C . LEU A 1 369 ? 6.244 6.456 -31.184 1.00 59.00 369 LEU A C 1
ATOM 3061 O O . LEU A 1 369 ? 5.630 5.839 -30.332 1.00 59.00 369 LEU A O 1
ATOM 3065 N N . MET A 1 370 ? 6.603 7.726 -30.995 1.00 57.62 370 MET A N 1
ATOM 3066 C CA . MET A 1 370 ? 6.163 8.501 -29.826 1.00 57.62 370 MET A CA 1
ATOM 3067 C C . MET A 1 370 ? 4.740 9.052 -29.987 1.00 57.62 370 MET A C 1
ATOM 3069 O O . MET A 1 370 ? 4.137 9.442 -28.999 1.00 57.62 370 MET A O 1
ATOM 3073 N N . ASP A 1 371 ? 4.205 9.062 -31.212 1.00 61.62 371 ASP A N 1
ATOM 3074 C CA . ASP A 1 371 ? 2.834 9.506 -31.496 1.00 61.62 371 ASP A CA 1
ATOM 3075 C C . ASP A 1 371 ? 1.818 8.351 -31.378 1.00 61.62 371 ASP A C 1
ATOM 3077 O O . ASP A 1 371 ? 0.634 8.523 -31.664 1.00 61.62 371 ASP A O 1
ATOM 3081 N N . THR A 1 372 ? 2.262 7.145 -31.000 1.00 72.31 372 THR A N 1
ATOM 3082 C CA . THR A 1 372 ? 1.356 6.015 -30.785 1.00 72.31 372 THR A CA 1
ATOM 3083 C C . THR A 1 372 ? 0.760 6.073 -29.391 1.00 72.31 372 THR A C 1
ATOM 3085 O O . THR A 1 372 ? 1.482 6.229 -28.409 1.00 72.31 372 THR A O 1
ATOM 3088 N N . ASN A 1 373 ? -0.555 5.891 -29.314 1.00 85.00 373 ASN A N 1
ATOM 3089 C CA . ASN A 1 373 ? -1.278 5.833 -28.050 1.00 85.00 373 ASN A CA 1
ATOM 3090 C C . ASN A 1 373 ? -0.700 4.752 -27.128 1.00 85.00 373 ASN A C 1
ATOM 3092 O O . ASN A 1 373 ? -0.237 3.695 -27.570 1.00 85.00 373 ASN A O 1
ATOM 3096 N N . TRP A 1 374 ? -0.775 5.006 -25.828 1.00 89.31 374 TRP A N 1
ATOM 3097 C CA . TRP A 1 374 ? -0.362 4.065 -24.807 1.00 89.31 374 TRP A CA 1
ATOM 3098 C C . TRP A 1 374 ? -1.348 2.895 -24.721 1.00 89.31 374 TRP A C 1
ATOM 3100 O O . TRP A 1 374 ? -2.417 2.990 -24.120 1.00 89.31 374 TRP A O 1
ATOM 3110 N N . ASP A 1 375 ? -0.989 1.770 -25.339 1.00 91.25 375 ASP A N 1
ATOM 3111 C CA . ASP A 1 375 ? -1.809 0.560 -25.336 1.00 91.25 375 ASP A CA 1
ATOM 3112 C C . ASP A 1 375 ? -1.566 -0.273 -24.071 1.00 91.25 375 ASP A C 1
ATOM 3114 O O . ASP A 1 375 ? -0.722 -1.172 -24.049 1.00 91.25 375 ASP A O 1
ATOM 3118 N N . SER A 1 376 ? -2.325 0.010 -23.009 1.00 92.44 376 SER A N 1
ATOM 3119 C CA . SER A 1 376 ? -2.292 -0.748 -21.750 1.00 92.44 376 SER A CA 1
ATOM 3120 C C . SER A 1 376 ? -2.578 -2.248 -21.927 1.00 92.44 376 SER A C 1
ATOM 3122 O O . SER A 1 376 ? -2.102 -3.049 -21.120 1.00 92.44 376 SER A O 1
ATOM 3124 N N . ALA A 1 377 ? -3.333 -2.652 -22.956 1.00 93.25 377 ALA A N 1
ATOM 3125 C CA . ALA A 1 377 ? -3.702 -4.049 -23.177 1.00 93.25 377 ALA A CA 1
ATOM 3126 C C . ALA A 1 377 ? -2.551 -4.873 -23.773 1.00 93.25 377 ALA A C 1
ATOM 3128 O O . ALA A 1 377 ? -2.430 -6.054 -23.449 1.00 93.25 377 ALA A O 1
ATOM 3129 N N . ALA A 1 378 ? -1.658 -4.250 -24.547 1.00 94.38 378 ALA A N 1
ATOM 3130 C CA . ALA A 1 378 ? -0.493 -4.916 -25.133 1.00 94.38 378 ALA A CA 1
ATOM 3131 C C . ALA A 1 378 ? 0.601 -5.289 -24.109 1.00 94.38 378 ALA A C 1
ATOM 3133 O O . ALA A 1 378 ? 1.342 -6.256 -24.299 1.00 94.38 378 ALA A O 1
ATOM 3134 N N . TRP A 1 379 ? 0.708 -4.554 -22.997 1.00 94.88 379 TRP A N 1
ATOM 3135 C CA . TRP A 1 379 ? 1.698 -4.806 -21.938 1.00 94.88 379 TRP A CA 1
ATOM 3136 C C . TRP A 1 379 ? 1.701 -6.249 -21.406 1.00 94.88 379 TRP A C 1
ATOM 3138 O O . TRP A 1 379 ? 2.755 -6.885 -21.440 1.00 94.88 379 TRP A O 1
ATOM 3148 N N . PRO A 1 380 ? 0.580 -6.806 -20.911 1.00 95.56 380 PRO A N 1
ATOM 3149 C CA . PRO A 1 380 ? 0.540 -8.188 -20.433 1.00 95.56 380 PRO A CA 1
ATOM 3150 C C . PRO A 1 380 ? 0.721 -9.240 -21.528 1.00 95.56 380 PRO A C 1
ATOM 3152 O O . PRO A 1 380 ? 1.121 -10.356 -21.209 1.00 95.56 380 PRO A O 1
ATOM 3155 N N . GLU A 1 381 ? 0.412 -8.921 -22.788 1.00 94.56 381 GLU A N 1
ATOM 3156 C CA . GLU A 1 381 ? 0.619 -9.848 -23.904 1.00 94.56 381 GLU A CA 1
ATOM 3157 C C . GLU A 1 381 ? 2.113 -10.056 -24.162 1.00 94.56 381 GLU A C 1
ATOM 3159 O O . GLU A 1 381 ? 2.559 -11.183 -24.376 1.00 94.56 381 GLU A O 1
ATOM 3164 N N . LEU A 1 382 ? 2.896 -8.978 -24.076 1.00 93.12 382 LEU A N 1
ATOM 3165 C CA . LEU A 1 382 ? 4.345 -9.013 -24.275 1.00 93.12 382 LEU A CA 1
ATOM 3166 C C . LEU A 1 382 ? 5.129 -9.367 -23.009 1.00 93.12 382 LEU A C 1
ATOM 3168 O O . LEU A 1 382 ? 6.222 -9.923 -23.103 1.00 93.12 382 LEU A O 1
ATOM 3172 N N . TRP A 1 383 ? 4.559 -9.109 -21.833 1.00 94.81 383 TRP A N 1
ATOM 3173 C CA . TRP A 1 383 ? 5.152 -9.432 -20.535 1.00 94.81 383 TRP A CA 1
ATOM 3174 C C . TRP A 1 383 ? 4.256 -10.382 -19.721 1.00 94.81 383 TRP A C 1
ATOM 3176 O O . TRP A 1 383 ? 3.829 -10.031 -18.617 1.00 94.81 383 TRP A O 1
ATOM 3186 N N . PRO A 1 384 ? 3.985 -11.616 -20.196 1.00 95.56 384 PRO A N 1
ATOM 3187 C CA . PRO A 1 384 ? 3.034 -12.529 -19.548 1.00 95.56 384 PRO A CA 1
ATOM 3188 C C . PRO A 1 384 ? 3.466 -12.971 -18.142 1.00 95.56 384 PRO A C 1
ATOM 3190 O O . PRO A 1 384 ? 2.640 -13.380 -17.327 1.00 95.56 384 PRO A O 1
ATOM 3193 N N . THR A 1 385 ? 4.761 -12.880 -17.836 1.00 95.56 385 THR A N 1
ATOM 3194 C CA . THR A 1 385 ? 5.345 -13.197 -16.523 1.00 95.56 385 THR A CA 1
ATOM 3195 C C . THR A 1 385 ? 5.619 -11.957 -15.668 1.00 95.56 385 THR A C 1
ATOM 3197 O O . THR A 1 385 ? 6.289 -12.052 -14.639 1.00 95.56 385 THR A O 1
ATOM 3200 N N . GLY A 1 386 ? 5.138 -10.790 -16.099 1.00 95.62 386 GLY A N 1
ATOM 3201 C CA . GLY A 1 386 ? 5.505 -9.502 -15.529 1.00 95.62 386 GLY A CA 1
ATOM 3202 C C . GLY A 1 386 ? 6.871 -9.008 -16.005 1.00 95.62 386 GLY A C 1
ATOM 3203 O O . GLY A 1 386 ? 7.593 -9.682 -16.742 1.00 95.62 386 GLY A O 1
ATOM 3204 N N . ILE A 1 387 ? 7.227 -7.804 -15.568 1.00 94.75 387 ILE A N 1
ATOM 3205 C CA . ILE A 1 387 ? 8.489 -7.149 -15.928 1.00 94.75 387 ILE A CA 1
ATOM 3206 C C . ILE A 1 387 ? 9.576 -7.656 -14.970 1.00 94.75 387 ILE A C 1
ATOM 3208 O O . ILE A 1 387 ? 9.287 -7.823 -13.791 1.00 94.75 387 ILE A O 1
ATOM 3212 N N . PRO A 1 388 ? 10.829 -7.910 -15.376 1.00 94.06 388 PRO A N 1
ATOM 3213 C CA . PRO A 1 388 ? 11.919 -8.293 -14.467 1.00 94.06 388 PRO A CA 1
ATOM 3214 C C . PRO A 1 388 ? 12.581 -7.081 -13.791 1.00 94.06 388 PRO A C 1
ATOM 3216 O O . PRO A 1 388 ? 12.406 -5.950 -14.237 1.00 94.06 388 PRO A O 1
ATOM 3219 N N . SER A 1 389 ? 13.298 -7.317 -12.687 1.00 93.31 389 SER A N 1
ATOM 3220 C CA . SER A 1 389 ? 13.917 -6.271 -11.851 1.00 93.31 389 SER A CA 1
ATOM 3221 C C . SER A 1 389 ? 14.710 -5.244 -12.673 1.00 93.31 389 SER A C 1
ATOM 3223 O O . SER A 1 389 ? 15.484 -5.615 -13.555 1.00 93.31 389 SER A O 1
ATOM 3225 N N . ILE A 1 390 ? 14.520 -3.961 -12.359 1.00 90.12 390 ILE A N 1
ATOM 3226 C CA . ILE A 1 390 ? 15.146 -2.794 -12.989 1.00 90.12 390 ILE A CA 1
ATOM 3227 C C . ILE A 1 390 ? 16.468 -2.526 -12.262 1.00 90.12 390 ILE A C 1
ATOM 3229 O O . ILE A 1 390 ? 16.624 -1.577 -11.491 1.00 90.12 390 ILE A O 1
ATOM 3233 N N . THR A 1 391 ? 17.436 -3.415 -12.457 1.00 81.00 391 THR A N 1
ATOM 3234 C CA . THR A 1 391 ? 18.775 -3.227 -11.888 1.00 81.00 391 THR A CA 1
ATOM 3235 C C . THR A 1 391 ? 19.655 -2.438 -12.847 1.00 81.00 391 THR A C 1
ATOM 3237 O O . THR A 1 391 ? 19.393 -2.358 -14.045 1.00 81.00 391 THR A O 1
ATOM 3240 N N . ARG A 1 392 ? 20.778 -1.914 -12.341 1.00 62.31 392 ARG A N 1
ATOM 3241 C CA . ARG A 1 392 ? 21.821 -1.285 -13.172 1.00 62.31 392 ARG A CA 1
AT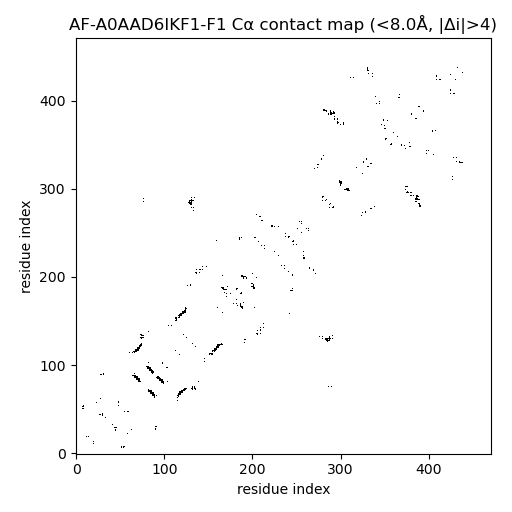OM 3242 C C . ARG A 1 392 ? 22.335 -2.205 -14.298 1.00 62.31 392 ARG A C 1
ATOM 3244 O O . ARG A 1 392 ? 22.925 -1.715 -15.248 1.00 62.31 392 ARG A O 1
ATOM 3251 N N . HIS A 1 393 ? 22.093 -3.515 -14.188 1.00 54.09 393 HIS A N 1
ATOM 3252 C CA . HIS A 1 393 ? 22.547 -4.544 -15.118 1.00 54.09 393 HIS A CA 1
ATOM 3253 C C . HIS A 1 393 ? 21.398 -5.252 -15.860 1.00 54.09 393 HIS A C 1
ATOM 3255 O O . HIS A 1 393 ? 21.664 -6.226 -16.552 1.00 54.09 393 HIS A O 1
ATOM 3261 N N . SER A 1 394 ? 20.125 -4.849 -15.731 1.00 56.41 394 SER A N 1
ATOM 3262 C CA . SER A 1 394 ? 19.031 -5.531 -16.444 1.00 56.41 394 SER A CA 1
ATOM 3263 C C . SER A 1 394 ? 18.999 -5.111 -17.922 1.00 56.41 394 SER A C 1
ATOM 3265 O O . SER A 1 394 ? 18.508 -4.045 -18.286 1.00 56.41 394 SER A O 1
ATOM 3267 N N . TYR A 1 395 ? 19.559 -5.993 -18.748 1.00 48.69 395 TYR A N 1
ATOM 3268 C CA . TYR A 1 395 ? 20.058 -5.851 -20.121 1.00 48.69 395 TYR A CA 1
ATOM 3269 C C . TYR A 1 395 ? 19.101 -5.413 -21.247 1.00 48.69 395 TYR A C 1
ATOM 3271 O O . TYR A 1 395 ? 19.586 -5.198 -22.355 1.00 48.69 395 TYR A O 1
ATOM 3279 N N . VAL A 1 396 ? 17.791 -5.235 -21.037 1.00 49.78 396 VAL A N 1
ATOM 3280 C CA . VAL A 1 396 ? 16.884 -4.857 -22.154 1.00 49.78 396 VAL A CA 1
ATOM 3281 C C . VAL A 1 396 ? 17.164 -3.428 -22.667 1.00 49.78 396 VAL A C 1
ATOM 3283 O O . VAL A 1 396 ? 16.857 -3.098 -23.809 1.00 49.78 396 VAL A O 1
ATOM 3286 N N . LEU A 1 397 ? 17.825 -2.593 -21.858 1.00 46.41 397 LEU A N 1
ATOM 3287 C CA . LEU A 1 397 ? 18.142 -1.199 -22.192 1.00 46.41 397 LEU A CA 1
ATOM 3288 C C . LEU A 1 397 ? 19.533 -1.004 -22.821 1.00 46.41 397 LEU A C 1
ATOM 3290 O O . LEU A 1 397 ? 19.816 0.090 -23.284 1.00 46.41 397 LEU A O 1
ATOM 3294 N N . ASN A 1 398 ? 20.384 -2.037 -22.904 1.00 43.19 398 ASN A N 1
ATOM 3295 C CA . ASN A 1 398 ? 21.690 -1.915 -23.579 1.00 43.19 398 ASN A CA 1
ATOM 3296 C C . ASN A 1 398 ? 21.578 -1.943 -25.115 1.00 43.19 398 ASN A C 1
ATOM 3298 O O . ASN A 1 398 ? 22.540 -1.625 -25.806 1.00 43.19 398 ASN A O 1
ATOM 3302 N N . THR A 1 399 ? 20.420 -2.327 -25.658 1.00 47.19 399 THR A N 1
ATOM 3303 C CA . THR A 1 399 ? 20.133 -2.294 -27.102 1.00 47.19 399 THR A CA 1
ATOM 3304 C C . THR A 1 399 ? 19.534 -0.977 -27.582 1.00 47.19 399 THR A C 1
ATOM 3306 O O . THR A 1 399 ? 19.504 -0.740 -28.787 1.00 47.19 399 THR A O 1
ATOM 3309 N N . PHE A 1 400 ? 19.061 -0.121 -26.673 1.00 50.44 400 PHE A N 1
ATOM 3310 C CA . PHE A 1 400 ? 18.546 1.196 -27.028 1.00 50.44 400 PHE A CA 1
ATOM 3311 C C . PHE A 1 400 ? 19.560 2.258 -26.623 1.00 50.44 400 PHE A C 1
ATOM 3313 O O . PHE A 1 400 ? 19.885 2.420 -25.451 1.00 50.44 400 PHE A O 1
ATOM 3320 N N . ASP A 1 401 ? 20.075 2.947 -27.635 1.00 54.44 401 ASP A N 1
ATOM 3321 C CA . ASP A 1 401 ? 21.075 3.997 -27.504 1.00 54.44 401 ASP A CA 1
ATOM 3322 C C . ASP A 1 401 ? 20.587 5.095 -26.536 1.00 54.44 401 ASP A C 1
ATOM 3324 O O . ASP A 1 401 ? 19.409 5.472 -26.555 1.00 54.44 401 ASP A O 1
ATOM 3328 N N . SER A 1 402 ? 21.483 5.644 -25.711 1.00 55.50 402 SER A N 1
ATOM 3329 C CA . SER A 1 402 ? 21.215 6.815 -24.859 1.00 55.50 402 SER A CA 1
ATOM 3330 C C . SER A 1 402 ? 20.659 7.995 -25.670 1.00 55.50 402 SER A C 1
ATOM 3332 O O . SER A 1 402 ? 19.908 8.821 -25.144 1.00 55.50 402 SER A O 1
ATOM 3334 N N . GLN A 1 403 ? 20.933 8.010 -26.978 1.00 56.75 403 GLN A N 1
ATOM 3335 C CA . GLN A 1 403 ? 20.339 8.900 -27.971 1.00 56.75 403 GLN A CA 1
ATOM 3336 C C . GLN A 1 403 ? 18.803 8.847 -28.026 1.00 56.75 403 GLN A C 1
ATOM 3338 O O . GLN A 1 403 ? 18.178 9.886 -28.223 1.00 56.75 403 GLN A O 1
ATOM 3343 N N . VAL A 1 404 ? 18.166 7.686 -27.819 1.00 58.53 404 VAL A N 1
ATOM 3344 C CA . VAL A 1 404 ? 16.694 7.558 -27.831 1.00 58.53 404 VAL A CA 1
ATOM 3345 C C . VAL A 1 404 ? 16.083 8.330 -26.667 1.00 58.53 404 VAL A C 1
ATOM 3347 O O . VAL A 1 404 ? 15.140 9.099 -26.852 1.00 58.53 404 VAL A O 1
ATOM 3350 N N . VAL A 1 405 ? 16.668 8.183 -25.478 1.00 59.38 405 VAL A N 1
ATOM 3351 C CA . VAL A 1 405 ? 16.238 8.904 -24.276 1.00 59.38 405 VAL A CA 1
ATOM 3352 C C . VAL A 1 405 ? 16.497 10.406 -24.430 1.00 59.38 405 VAL A C 1
ATOM 3354 O O . VAL A 1 405 ? 15.608 11.212 -24.162 1.00 59.38 405 VAL A O 1
ATOM 3357 N N . ALA A 1 406 ? 17.682 10.796 -24.913 1.00 60.97 406 ALA A N 1
ATOM 3358 C CA . ALA A 1 406 ? 18.038 12.199 -25.130 1.00 60.97 406 ALA A CA 1
ATOM 3359 C C . ALA A 1 406 ? 17.107 12.894 -26.140 1.00 60.97 406 ALA A C 1
ATOM 3361 O O . ALA A 1 406 ? 16.644 14.014 -25.908 1.00 60.97 406 ALA A O 1
ATOM 3362 N N . ALA A 1 407 ? 16.771 12.222 -27.239 1.00 59.75 407 ALA A N 1
ATOM 3363 C CA . ALA A 1 407 ? 15.865 12.758 -28.245 1.00 59.75 407 ALA A CA 1
ATOM 3364 C C . ALA A 1 407 ? 14.395 12.770 -27.786 1.00 59.75 407 ALA A C 1
ATOM 3366 O O . ALA A 1 407 ? 13.677 13.712 -28.133 1.00 59.75 407 ALA A O 1
ATOM 3367 N N . HIS A 1 408 ? 13.958 11.812 -26.957 1.00 59.72 408 HIS A N 1
ATOM 3368 C CA . HIS A 1 408 ? 12.652 11.875 -26.291 1.00 59.72 408 HIS A CA 1
ATOM 3369 C C . HIS A 1 408 ? 12.562 13.117 -25.385 1.00 59.72 408 HIS A C 1
ATOM 3371 O O . HIS A 1 408 ? 11.635 13.915 -25.525 1.00 59.72 408 HIS A O 1
ATOM 3377 N N . CYS A 1 409 ? 13.583 13.371 -24.555 1.00 57.69 409 CYS A N 1
ATOM 3378 C CA . CYS A 1 409 ? 13.677 14.587 -23.738 1.00 57.69 409 CYS A CA 1
ATOM 3379 C C . CYS A 1 409 ? 13.677 15.878 -24.583 1.00 57.69 409 CYS A C 1
ATOM 3381 O O . CYS A 1 409 ? 12.987 16.842 -24.247 1.00 57.69 409 CYS A O 1
ATOM 3383 N N . SER A 1 410 ? 14.419 15.900 -25.697 1.00 60.50 410 SER A N 1
ATOM 3384 C CA . SER A 1 410 ? 14.516 17.061 -26.596 1.00 60.50 410 SER A CA 1
ATOM 3385 C C . SER A 1 410 ? 13.189 17.377 -27.302 1.00 60.50 410 SER A C 1
ATOM 3387 O O . SER A 1 410 ? 12.758 18.532 -27.335 1.00 60.50 410 SER A O 1
ATOM 3389 N N . ARG A 1 411 ? 12.469 16.363 -27.809 1.00 56.88 411 ARG A N 1
ATOM 3390 C CA . ARG A 1 411 ? 11.157 16.569 -28.449 1.00 56.88 411 ARG A CA 1
ATOM 3391 C C . ARG A 1 411 ? 10.046 16.865 -27.452 1.00 56.88 411 ARG A C 1
ATOM 3393 O O . ARG A 1 411 ? 9.227 17.722 -27.760 1.00 56.88 411 ARG A O 1
ATOM 3400 N N . LEU A 1 412 ? 10.046 16.255 -26.265 1.00 51.78 412 LEU A N 1
ATOM 3401 C CA . LEU A 1 412 ? 9.141 16.662 -25.188 1.00 51.78 412 LEU A CA 1
ATOM 3402 C C . LEU A 1 412 ? 9.358 18.146 -24.840 1.00 51.78 412 LEU A C 1
ATOM 3404 O O . LEU A 1 412 ? 8.396 18.904 -24.746 1.00 51.78 412 LEU A O 1
ATOM 3408 N N . SER A 1 413 ? 10.616 18.598 -24.746 1.00 54.56 413 SER A N 1
ATOM 3409 C CA . SER A 1 413 ? 10.945 20.018 -24.548 1.00 54.56 413 SER A CA 1
ATOM 3410 C C . SER A 1 413 ? 10.442 20.913 -25.693 1.00 54.56 413 SER A C 1
ATOM 3412 O O . SER A 1 413 ? 9.957 22.015 -25.438 1.00 54.56 413 SER A O 1
ATOM 3414 N N . LYS A 1 414 ? 10.511 20.448 -26.948 1.00 58.44 414 LYS A N 1
ATOM 3415 C CA . LYS A 1 414 ? 9.994 21.167 -28.124 1.00 58.44 414 LYS A CA 1
ATOM 3416 C C . LYS A 1 414 ? 8.460 21.243 -28.144 1.00 58.44 414 LYS A C 1
ATOM 3418 O O . LYS A 1 414 ? 7.927 22.337 -28.297 1.00 58.44 414 LYS A O 1
ATOM 3423 N N . ALA A 1 415 ? 7.763 20.132 -27.904 1.00 50.75 415 ALA A N 1
ATOM 3424 C CA . ALA A 1 415 ? 6.300 20.079 -27.843 1.00 50.75 415 ALA A CA 1
ATOM 3425 C C . ALA A 1 415 ? 5.734 21.001 -26.746 1.00 50.75 415 ALA A C 1
ATOM 3427 O O . ALA A 1 415 ? 4.744 21.694 -26.967 1.00 50.75 415 ALA A O 1
ATOM 3428 N N . MET A 1 416 ? 6.413 21.098 -25.596 1.00 48.22 416 MET A N 1
ATOM 3429 C CA . MET A 1 416 ? 6.066 22.067 -24.546 1.00 48.22 416 MET A CA 1
ATOM 3430 C C . MET A 1 416 ? 6.191 23.527 -24.992 1.00 48.22 416 MET A C 1
ATOM 3432 O O . MET A 1 416 ? 5.406 24.371 -24.563 1.00 48.22 416 MET A O 1
ATOM 3436 N N . LYS A 1 417 ? 7.196 23.848 -25.817 1.00 55.03 417 LYS A N 1
ATOM 3437 C CA . LYS A 1 417 ? 7.394 25.210 -26.338 1.00 55.03 417 LYS A CA 1
ATOM 3438 C C . LYS A 1 417 ? 6.337 25.574 -27.379 1.00 55.03 417 LYS A C 1
ATOM 3440 O O . LYS A 1 417 ? 5.918 26.724 -27.420 1.00 55.03 417 LYS A O 1
ATOM 3445 N N . GLU A 1 418 ? 5.927 24.612 -28.200 1.00 52.66 418 GLU A N 1
ATOM 3446 C CA . GLU A 1 418 ? 5.007 24.829 -29.323 1.00 52.66 418 GLU A CA 1
ATOM 3447 C C . GLU A 1 418 ? 3.535 24.859 -28.890 1.00 52.66 418 GLU A C 1
ATOM 3449 O O . GLU A 1 418 ? 2.777 25.683 -29.393 1.00 52.66 418 GLU A O 1
ATOM 3454 N N . ASN A 1 419 ? 3.138 24.040 -27.910 1.00 47.81 419 ASN A N 1
ATOM 3455 C CA . ASN A 1 419 ? 1.738 23.953 -27.477 1.00 47.81 419 ASN A CA 1
ATOM 3456 C C . ASN A 1 419 ? 1.375 24.912 -26.331 1.00 47.81 419 ASN A C 1
ATOM 3458 O O . ASN A 1 419 ? 0.222 24.953 -25.914 1.00 47.81 419 ASN A O 1
ATOM 3462 N N . GLY A 1 420 ? 2.334 25.660 -25.768 1.00 46.16 420 GLY A N 1
ATOM 3463 C CA . GLY A 1 420 ? 2.101 26.501 -24.582 1.00 46.16 420 GLY A CA 1
ATOM 3464 C C . GLY A 1 420 ? 1.696 25.716 -23.321 1.00 46.16 420 GLY A C 1
ATOM 3465 O O . GLY A 1 420 ? 1.425 26.312 -22.278 1.00 46.16 420 GLY A O 1
ATOM 3466 N N . GLU A 1 421 ? 1.677 24.384 -23.397 1.00 45.75 421 GLU A N 1
ATOM 3467 C CA . GLU A 1 421 ? 1.273 23.485 -22.326 1.00 45.75 421 GLU A CA 1
ATOM 3468 C C . GLU A 1 421 ? 2.473 23.124 -21.446 1.00 45.75 421 GLU A C 1
ATOM 3470 O O . GLU A 1 421 ? 3.413 22.430 -21.840 1.00 45.75 421 GLU A O 1
ATOM 3475 N N . GLN A 1 422 ? 2.423 23.596 -20.202 1.00 48.50 422 G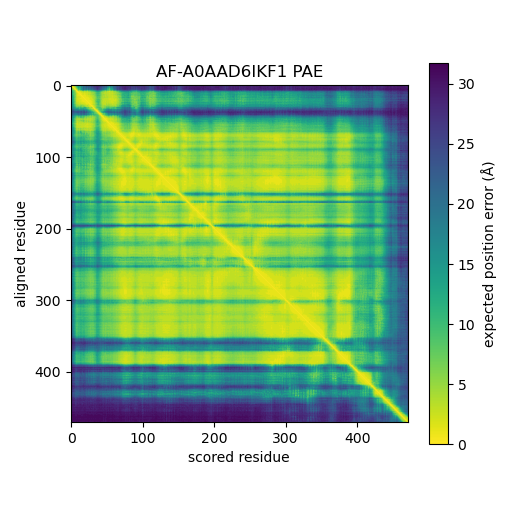LN A N 1
ATOM 3476 C CA . GLN A 1 422 ? 3.489 23.468 -19.206 1.00 48.50 422 GLN A CA 1
ATOM 3477 C C . GLN A 1 422 ? 3.639 22.062 -18.588 1.00 48.50 422 GLN A C 1
ATOM 3479 O O . GLN A 1 422 ? 4.462 21.890 -17.686 1.00 48.50 422 GLN A O 1
ATOM 3484 N N . ASN A 1 423 ? 2.888 21.048 -19.032 1.00 51.06 423 ASN A N 1
ATOM 3485 C CA . ASN A 1 423 ? 2.666 19.850 -18.211 1.00 51.06 423 ASN A CA 1
ATOM 3486 C C . ASN A 1 423 ? 3.477 18.601 -18.612 1.00 51.06 423 ASN A C 1
ATOM 3488 O O . ASN A 1 423 ? 3.770 17.791 -17.739 1.00 51.06 423 ASN A O 1
ATOM 3492 N N . HIS A 1 424 ? 3.936 18.478 -19.864 1.00 47.16 424 HIS A N 1
ATOM 3493 C CA . HIS A 1 424 ? 4.385 17.183 -20.419 1.00 47.16 424 HIS A CA 1
ATOM 3494 C C . HIS A 1 424 ? 5.877 16.837 -20.206 1.00 47.16 424 HIS A C 1
ATOM 3496 O O . HIS A 1 424 ? 6.188 15.814 -19.607 1.00 47.16 424 HIS A O 1
ATOM 3502 N N . ALA A 1 425 ? 6.842 17.689 -20.599 1.00 44.88 425 ALA A N 1
ATOM 3503 C CA . ALA A 1 425 ? 8.275 17.472 -20.271 1.00 44.88 425 ALA A CA 1
ATOM 3504 C C . ALA A 1 425 ? 8.659 17.992 -18.883 1.00 44.88 425 ALA A C 1
ATOM 3506 O O . ALA A 1 425 ? 9.813 17.894 -18.468 1.00 44.88 425 ALA A O 1
ATOM 3507 N N . ALA A 1 426 ? 7.693 18.545 -18.153 1.00 51.97 426 ALA A N 1
ATOM 3508 C CA . ALA A 1 426 ? 7.901 19.035 -16.813 1.00 51.97 426 ALA A CA 1
ATOM 3509 C C . ALA A 1 426 ? 8.448 17.937 -15.904 1.00 51.97 426 ALA A C 1
ATOM 3511 O O . ALA A 1 426 ? 9.314 18.248 -15.118 1.00 51.97 426 ALA A O 1
ATOM 3512 N N . PHE A 1 427 ? 8.030 16.675 -15.985 1.00 55.12 427 PHE A N 1
ATOM 3513 C CA . PHE A 1 427 ? 8.494 15.690 -15.004 1.00 55.12 427 PHE A CA 1
ATOM 3514 C C . PHE A 1 427 ? 9.992 15.373 -15.131 1.00 55.12 427 PHE A C 1
ATOM 3516 O O . PHE A 1 427 ? 10.765 15.715 -14.239 1.00 55.12 427 PHE A O 1
ATOM 3523 N N . GLY A 1 428 ? 10.427 14.801 -16.260 1.00 55.84 428 GLY A N 1
ATOM 3524 C CA . GLY A 1 428 ? 11.838 14.471 -16.498 1.00 55.84 428 GLY A CA 1
ATOM 3525 C C . GLY A 1 428 ? 12.746 15.703 -16.490 1.00 55.84 428 GLY A C 1
ATOM 3526 O O . GLY A 1 428 ? 13.810 15.680 -15.877 1.00 55.84 428 GLY A O 1
ATOM 3527 N N . LEU A 1 429 ? 12.305 16.818 -17.086 1.00 53.69 429 LEU A N 1
ATOM 3528 C CA . LEU A 1 429 ? 13.073 18.062 -17.088 1.00 53.69 429 LEU A CA 1
ATOM 3529 C C . LEU A 1 429 ? 13.072 18.741 -15.708 1.00 53.69 429 LEU A C 1
ATOM 3531 O O . LEU A 1 429 ? 14.115 19.233 -15.310 1.00 53.69 429 LEU A O 1
ATOM 3535 N N . LYS A 1 430 ? 11.971 18.752 -14.934 1.00 60.31 430 LYS A N 1
ATOM 3536 C CA . LYS A 1 430 ? 11.972 19.263 -13.542 1.00 60.31 430 LYS A CA 1
ATOM 3537 C C . LYS A 1 430 ? 12.824 18.373 -12.651 1.00 60.31 430 LYS A C 1
ATOM 3539 O O . LYS A 1 430 ? 13.514 18.922 -11.807 1.00 60.31 430 LYS A O 1
ATOM 3544 N N . LEU A 1 431 ? 12.819 17.050 -12.830 1.00 60.28 431 LEU A N 1
ATOM 3545 C CA . LEU A 1 431 ? 13.730 16.152 -12.116 1.00 60.28 431 LEU A CA 1
ATOM 3546 C C . LEU A 1 431 ? 15.186 16.498 -12.442 1.00 60.28 431 LEU A C 1
ATOM 3548 O O . LEU A 1 431 ? 15.967 16.740 -11.528 1.00 60.28 431 LEU A O 1
ATOM 3552 N N . LEU A 1 432 ? 15.528 16.619 -13.728 1.00 55.28 432 LEU A N 1
ATOM 3553 C CA . LEU A 1 432 ? 16.877 16.982 -14.177 1.00 55.28 432 LEU A CA 1
ATOM 3554 C C . LEU A 1 432 ? 17.299 18.394 -13.735 1.00 55.28 432 LEU A C 1
ATOM 3556 O O . LEU A 1 432 ? 18.453 18.587 -13.365 1.00 55.28 432 LEU A O 1
ATOM 3560 N N . LEU A 1 433 ? 16.378 19.365 -13.735 1.00 50.88 433 LEU A N 1
ATOM 3561 C CA . LEU A 1 433 ? 16.604 20.751 -13.298 1.00 50.88 433 LEU A CA 1
ATOM 3562 C C . LEU A 1 433 ? 16.661 20.900 -11.771 1.00 50.88 433 LEU A C 1
ATOM 3564 O O . LEU A 1 433 ? 17.276 21.844 -11.281 1.00 50.88 433 LEU A O 1
ATOM 3568 N N . ARG A 1 434 ? 16.000 20.013 -11.018 1.00 57.88 434 ARG A N 1
ATOM 3569 C CA . ARG A 1 434 ? 15.993 20.005 -9.545 1.00 57.88 434 ARG A CA 1
ATOM 3570 C C . ARG A 1 434 ? 17.074 19.093 -8.957 1.00 57.88 434 ARG A C 1
ATOM 3572 O O . ARG A 1 434 ? 17.337 19.187 -7.762 1.00 57.88 434 ARG A O 1
ATOM 3579 N N . ALA A 1 435 ? 17.695 18.226 -9.756 1.00 51.22 435 ALA A N 1
ATOM 3580 C CA . ALA A 1 435 ? 18.796 17.377 -9.323 1.00 51.22 435 ALA A CA 1
ATOM 3581 C C . ALA A 1 435 ? 20.075 18.216 -9.103 1.00 51.22 435 ALA A C 1
ATOM 3583 O O . ALA A 1 435 ? 20.557 18.864 -10.034 1.00 51.22 435 ALA A O 1
ATOM 3584 N N . PRO A 1 436 ? 20.660 18.229 -7.894 1.00 43.28 436 PRO A N 1
ATOM 3585 C CA . PRO A 1 436 ? 21.934 18.903 -7.664 1.00 43.28 436 PRO A CA 1
ATOM 3586 C C . PRO A 1 436 ? 23.074 18.179 -8.406 1.00 43.28 436 PRO A C 1
ATOM 3588 O O . PRO A 1 436 ? 23.231 16.970 -8.269 1.00 43.28 436 PRO A O 1
ATOM 3591 N N . GLY A 1 437 ? 23.881 18.920 -9.179 1.00 49.22 437 GLY A N 1
ATOM 3592 C CA . GLY A 1 437 ? 25.094 18.410 -9.850 1.00 49.22 437 GLY A CA 1
ATOM 3593 C C . GLY A 1 437 ? 24.949 17.992 -11.323 1.00 49.22 437 GLY A C 1
ATOM 3594 O O . GLY A 1 437 ? 25.959 17.810 -12.000 1.00 49.22 437 GLY A O 1
ATOM 3595 N N . THR A 1 438 ? 23.734 17.932 -11.875 1.00 44.41 438 THR A N 1
ATOM 3596 C CA . THR A 1 438 ? 23.483 17.501 -13.270 1.00 44.41 438 THR A CA 1
ATOM 3597 C C . THR A 1 438 ? 23.998 18.472 -14.339 1.00 44.41 438 THR A C 1
ATOM 3599 O O . THR A 1 438 ? 24.140 18.089 -15.497 1.00 44.41 438 THR A O 1
ATOM 3602 N N . SER A 1 439 ? 24.340 19.717 -13.988 1.00 43.28 439 SER A N 1
ATOM 3603 C CA . SER A 1 439 ? 24.864 20.705 -14.945 1.00 43.28 439 SER A CA 1
ATOM 3604 C C . SER A 1 439 ? 26.321 20.475 -15.367 1.00 43.28 439 SER A C 1
ATOM 3606 O O . SER A 1 439 ? 26.767 21.117 -16.319 1.00 43.28 439 SER A O 1
ATOM 3608 N N . GLN A 1 440 ? 27.058 19.598 -14.674 1.00 38.22 440 GLN A N 1
ATOM 3609 C CA . GLN A 1 440 ? 28.450 19.272 -14.993 1.00 38.22 440 GLN A CA 1
ATOM 3610 C C . GLN A 1 440 ? 28.558 17.923 -15.727 1.00 38.22 440 GLN A C 1
ATOM 3612 O O . GLN A 1 440 ? 29.210 17.864 -16.759 1.00 38.22 440 GLN A O 1
ATOM 3617 N N . GLU A 1 441 ? 27.837 16.880 -15.293 1.00 39.47 441 GLU A N 1
ATOM 3618 C CA . GLU A 1 441 ? 27.865 15.552 -15.946 1.00 39.47 441 GLU A CA 1
ATOM 3619 C C . GLU A 1 441 ? 27.218 15.533 -17.346 1.00 39.47 441 GLU A C 1
ATOM 3621 O O . GLU A 1 441 ? 27.583 14.711 -18.182 1.00 39.47 441 GLU A O 1
ATOM 3626 N N . PHE A 1 442 ? 26.304 16.464 -17.650 1.00 35.91 442 PHE A N 1
ATOM 3627 C CA . PHE A 1 442 ? 25.765 16.633 -19.008 1.00 35.91 442 PHE A CA 1
ATOM 3628 C C . PHE A 1 442 ? 26.642 17.499 -19.929 1.00 35.91 442 PHE A C 1
ATOM 3630 O O . PHE A 1 442 ? 26.394 17.499 -21.131 1.00 35.91 442 PHE A O 1
ATOM 3637 N N . ARG A 1 443 ? 27.660 18.216 -19.418 1.00 36.25 443 ARG A N 1
ATOM 3638 C CA . ARG A 1 443 ? 28.635 18.913 -20.288 1.00 36.25 443 ARG A CA 1
ATOM 3639 C C . ARG A 1 443 ? 29.596 17.945 -20.964 1.00 36.25 443 ARG A C 1
ATOM 3641 O O . ARG A 1 443 ? 30.022 18.203 -22.083 1.00 36.25 443 ARG A O 1
ATOM 3648 N N . ASP A 1 444 ? 29.879 16.819 -20.318 1.00 34.75 444 ASP A N 1
ATOM 3649 C CA . ASP A 1 444 ? 30.783 15.800 -20.860 1.00 34.75 444 ASP A CA 1
ATOM 3650 C C . ASP A 1 444 ? 30.112 14.946 -21.954 1.00 34.75 444 ASP A C 1
ATOM 3652 O O . ASP A 1 444 ? 30.788 14.275 -22.735 1.00 34.75 444 ASP A O 1
ATOM 3656 N N . VAL A 1 445 ? 28.782 15.029 -22.085 1.00 38.31 445 VAL A N 1
ATOM 3657 C CA . VAL A 1 445 ? 28.022 14.513 -23.232 1.00 38.31 445 VAL A CA 1
ATOM 3658 C C . VAL A 1 445 ? 27.976 15.594 -24.320 1.00 38.31 445 VAL A C 1
ATOM 3660 O O . VAL A 1 445 ? 26.920 16.137 -24.609 1.00 38.31 445 VAL A O 1
ATOM 3663 N N . GLY A 1 446 ? 29.141 15.929 -24.884 1.00 31.19 446 GLY A N 1
ATOM 3664 C CA . GLY A 1 446 ? 29.318 16.729 -26.105 1.00 31.19 446 GLY A CA 1
ATOM 3665 C C . GLY A 1 446 ? 28.510 18.033 -26.192 1.00 31.19 446 GLY A C 1
ATOM 3666 O O . GLY A 1 446 ? 27.356 18.036 -26.623 1.00 31.19 446 GLY A O 1
ATOM 3667 N N . GLU A 1 447 ? 29.165 19.163 -25.913 1.00 31.06 447 GLU A N 1
ATOM 3668 C CA . GLU A 1 447 ? 28.626 20.531 -26.037 1.00 31.06 447 GLU A CA 1
ATOM 3669 C C . GLU A 1 447 ? 28.048 20.894 -27.430 1.00 31.06 447 GLU A C 1
ATOM 3671 O O . GLU A 1 447 ? 27.378 21.918 -27.560 1.00 31.06 447 GLU A O 1
ATOM 3676 N N . ASP A 1 448 ? 28.188 20.035 -28.444 1.00 34.16 448 ASP A N 1
ATOM 3677 C CA . ASP A 1 448 ? 27.708 20.283 -29.808 1.00 34.16 448 ASP A CA 1
ATOM 3678 C C . ASP A 1 448 ? 26.249 19.863 -30.092 1.00 34.16 448 ASP A C 1
ATOM 3680 O O . ASP A 1 448 ? 25.759 20.130 -31.189 1.00 34.16 448 ASP A O 1
ATOM 3684 N N . GLN A 1 449 ? 25.509 19.228 -29.164 1.00 38.09 449 GLN A N 1
ATOM 3685 C CA . GLN A 1 449 ? 24.138 18.753 -29.480 1.00 38.09 449 GLN A CA 1
ATOM 3686 C C . GLN A 1 449 ? 22.998 19.166 -28.542 1.00 38.09 449 GLN A C 1
ATOM 3688 O O . GLN A 1 449 ? 21.835 18.996 -28.914 1.00 38.09 449 GLN A O 1
ATOM 3693 N N . VAL A 1 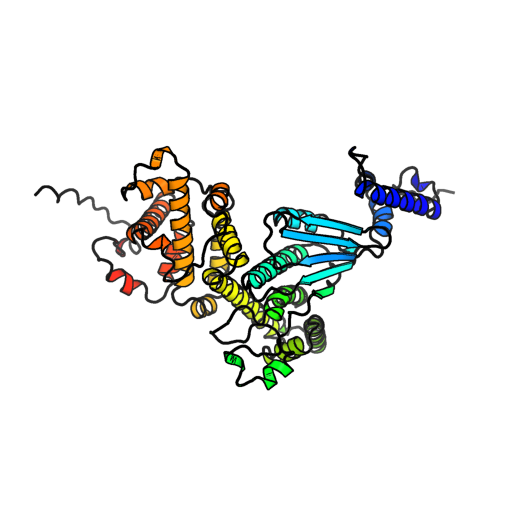450 ? 23.254 19.778 -27.383 1.00 36.44 450 VAL A N 1
ATOM 3694 C CA . VAL A 1 450 ? 22.167 20.303 -26.536 1.00 36.44 450 VAL A CA 1
ATOM 3695 C C . VAL A 1 450 ? 22.531 21.685 -26.008 1.00 36.44 450 VAL A C 1
ATOM 3697 O O . VAL A 1 450 ? 23.164 21.844 -24.966 1.00 36.44 450 VAL A O 1
ATOM 3700 N N . CYS A 1 451 ? 22.099 22.716 -26.735 1.00 29.89 451 CYS A N 1
ATOM 3701 C CA . CYS A 1 451 ? 22.295 24.104 -26.338 1.00 29.89 451 CYS A CA 1
ATOM 3702 C C . CYS A 1 451 ? 21.443 24.440 -25.098 1.00 29.89 451 CYS A C 1
ATOM 3704 O O . CYS A 1 451 ? 20.274 24.821 -25.190 1.00 29.89 451 CYS A O 1
ATOM 3706 N N . TRP A 1 452 ? 22.053 24.337 -23.916 1.00 32.28 452 TRP A N 1
ATOM 3707 C CA . TRP A 1 452 ? 21.489 24.773 -22.630 1.00 32.28 452 TRP A CA 1
ATOM 3708 C C . TRP A 1 452 ? 21.213 26.286 -22.557 1.00 32.28 452 TRP A C 1
ATOM 3710 O O . TRP A 1 452 ? 20.481 26.749 -21.679 1.00 32.28 452 TRP A O 1
ATOM 3720 N N . HIS A 1 453 ? 21.768 27.073 -23.483 1.00 29.78 453 HIS A N 1
ATOM 3721 C CA . HIS A 1 453 ? 21.655 28.532 -23.479 1.00 29.78 453 HIS A CA 1
ATOM 3722 C C . HIS A 1 453 ? 20.250 29.041 -23.855 1.00 29.78 453 HIS A C 1
ATOM 3724 O O . HIS A 1 453 ? 19.853 30.123 -23.431 1.00 29.78 453 HIS A O 1
ATOM 3730 N N . CYS A 1 454 ? 19.437 28.240 -24.553 1.00 32.69 454 CYS A N 1
ATOM 3731 C CA . CYS A 1 454 ? 18.097 28.645 -24.999 1.00 32.69 454 CYS A CA 1
ATOM 3732 C C . CYS A 1 454 ? 17.006 28.635 -23.908 1.00 32.69 454 CYS A C 1
ATOM 3734 O O . CYS A 1 454 ? 15.858 28.956 -24.207 1.00 32.69 454 CYS A O 1
ATOM 3736 N N . LEU A 1 455 ? 17.309 28.245 -22.663 1.00 33.84 455 LEU A N 1
ATOM 3737 C CA . LEU A 1 455 ? 16.327 28.198 -21.565 1.00 33.84 455 LEU A CA 1
ATOM 3738 C C . LEU A 1 455 ? 16.337 29.444 -20.660 1.00 33.84 455 LEU A C 1
ATOM 3740 O O . LEU A 1 455 ? 15.452 29.568 -19.816 1.00 33.84 455 LEU A O 1
ATOM 3744 N N . LYS A 1 456 ? 17.294 30.373 -20.822 1.00 28.69 456 LYS A N 1
ATOM 3745 C CA . LYS A 1 456 ? 17.411 31.563 -19.952 1.00 28.69 456 LYS A CA 1
ATOM 3746 C C . LYS A 1 456 ? 17.174 32.923 -20.616 1.00 28.69 456 LYS A C 1
ATOM 3748 O O . LYS A 1 456 ? 17.078 33.906 -19.886 1.00 28.69 456 LYS A O 1
ATOM 3753 N N . SER A 1 457 ? 17.013 33.024 -21.932 1.00 28.50 457 SER A N 1
ATOM 3754 C CA . SER A 1 457 ? 16.859 34.323 -22.608 1.00 28.50 457 SER A CA 1
ATOM 3755 C C . SER A 1 457 ? 15.698 34.351 -23.609 1.00 28.50 457 SER A C 1
ATOM 3757 O O . SER A 1 457 ? 15.458 33.404 -24.352 1.00 28.50 457 SER A O 1
ATOM 3759 N N . ARG A 1 458 ? 14.962 35.473 -23.588 1.00 28.36 458 ARG A N 1
ATOM 3760 C CA . ARG A 1 458 ? 13.963 35.907 -24.588 1.00 28.36 458 ARG A CA 1
ATOM 3761 C C . ARG A 1 458 ? 14.576 35.973 -26.009 1.00 28.36 458 ARG A C 1
ATOM 3763 O O . ARG A 1 458 ? 15.798 35.937 -26.121 1.00 28.36 458 ARG A O 1
ATOM 3770 N N . PRO A 1 459 ? 13.754 36.019 -27.080 1.00 31.95 459 PRO A N 1
ATOM 3771 C CA . PRO A 1 459 ? 14.075 35.399 -28.357 1.00 31.95 459 PRO A CA 1
ATOM 3772 C C . PRO A 1 459 ? 15.203 36.138 -29.073 1.00 31.95 459 PRO A C 1
ATOM 3774 O O . PRO A 1 459 ? 15.164 37.359 -29.213 1.00 31.95 459 PRO A O 1
ATOM 3777 N N . CYS A 1 460 ? 16.179 35.381 -29.561 1.00 26.64 460 CYS A N 1
ATOM 3778 C CA . CYS A 1 460 ? 17.063 35.844 -30.616 1.00 26.64 460 CYS A CA 1
ATOM 3779 C C . CYS A 1 460 ? 16.634 35.140 -31.902 1.00 26.64 460 CYS A C 1
ATOM 3781 O O . CYS A 1 460 ? 16.755 33.919 -32.011 1.00 26.64 460 CYS A O 1
ATOM 3783 N N . ASP A 1 461 ? 16.118 35.922 -32.847 1.00 38.88 461 ASP A N 1
ATOM 3784 C CA . ASP A 1 461 ? 16.101 35.557 -34.257 1.00 38.88 461 ASP A CA 1
ATOM 3785 C C . ASP A 1 461 ? 17.545 35.326 -34.695 1.00 38.88 461 ASP A C 1
ATOM 3787 O O . ASP A 1 461 ? 18.331 36.268 -34.672 1.00 38.88 461 ASP A O 1
ATOM 3791 N N . HIS A 1 462 ? 17.894 34.105 -35.098 1.00 29.67 462 HIS A N 1
ATOM 3792 C CA . HIS A 1 462 ? 18.911 33.902 -36.125 1.00 29.67 462 HIS A CA 1
ATOM 3793 C C . HIS A 1 462 ? 18.705 32.576 -36.855 1.00 29.67 462 HIS A C 1
ATOM 3795 O O . HIS A 1 462 ? 18.999 31.486 -36.372 1.00 29.67 462 HIS A O 1
ATOM 38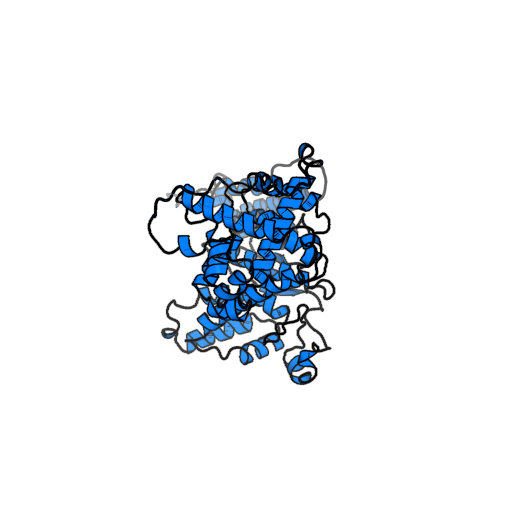01 N N . ASP A 1 463 ? 18.202 32.745 -38.069 1.00 37.88 463 ASP A N 1
ATOM 3802 C CA . ASP A 1 463 ? 18.404 31.901 -39.231 1.00 37.88 463 ASP A CA 1
ATOM 3803 C C . ASP A 1 463 ? 19.915 31.821 -39.543 1.00 37.88 463 ASP A C 1
ATOM 3805 O O . ASP A 1 463 ? 20.521 32.841 -39.870 1.00 37.88 463 ASP A O 1
ATOM 3809 N N . MET A 1 464 ? 20.548 30.653 -39.370 1.00 26.50 464 MET A N 1
ATOM 3810 C CA . MET A 1 464 ? 21.777 30.246 -40.077 1.00 26.50 464 MET A CA 1
ATOM 3811 C C . MET A 1 464 ? 22.207 28.827 -39.673 1.00 26.50 464 MET A C 1
ATOM 3813 O O . MET A 1 464 ? 22.415 28.547 -38.496 1.00 26.50 464 MET A O 1
ATOM 3817 N N . GLY A 1 465 ? 22.410 27.944 -40.660 1.00 26.52 465 GLY A N 1
ATOM 3818 C CA . GLY A 1 465 ? 23.088 26.663 -40.418 1.00 26.52 465 GLY A CA 1
ATOM 3819 C C . GLY A 1 465 ? 22.912 25.530 -41.433 1.00 26.52 465 GLY A C 1
ATOM 3820 O O . GLY A 1 465 ? 23.404 24.436 -41.191 1.00 26.52 465 GLY A O 1
ATOM 3821 N N . LEU A 1 466 ? 22.250 25.742 -42.575 1.00 33.66 466 LEU A N 1
ATOM 3822 C CA . LEU A 1 466 ? 22.340 24.836 -43.728 1.00 33.66 466 LEU A CA 1
ATOM 3823 C C . LEU A 1 466 ? 23.660 25.102 -44.468 1.00 33.66 466 LEU A C 1
ATOM 3825 O O . LEU A 1 466 ? 23.739 26.081 -45.209 1.00 33.66 466 LEU A O 1
ATOM 3829 N N . LYS A 1 467 ? 24.672 24.249 -44.242 1.00 33.06 467 LYS A N 1
ATOM 3830 C CA . LYS A 1 467 ? 25.797 23.874 -45.139 1.00 33.06 467 LYS A CA 1
ATOM 3831 C C . LYS A 1 467 ? 27.029 23.484 -44.315 1.00 33.06 467 LYS A C 1
ATOM 3833 O O . LYS A 1 467 ? 27.845 24.345 -44.041 1.00 33.06 467 LYS A O 1
ATOM 3838 N N . VAL A 1 468 ? 27.187 22.197 -44.014 1.00 28.31 468 VAL A N 1
ATOM 3839 C CA . VAL A 1 468 ? 28.426 21.418 -44.217 1.00 28.31 468 VAL A CA 1
ATOM 3840 C C . VAL A 1 468 ? 27.997 19.953 -44.145 1.00 28.31 468 VAL A C 1
ATOM 3842 O O . VAL A 1 468 ? 27.649 19.490 -43.072 1.00 28.31 468 VAL A O 1
ATOM 3845 N N . LEU A 1 469 ? 27.930 19.276 -45.294 1.00 26.56 469 LEU A N 1
ATOM 3846 C CA . LEU A 1 469 ? 28.190 17.840 -45.507 1.00 26.56 469 LEU A CA 1
ATOM 3847 C C . LEU A 1 469 ? 27.931 17.545 -46.997 1.00 26.56 469 LEU A C 1
ATOM 3849 O O . LEU A 1 469 ? 26.937 16.947 -47.397 1.00 26.56 469 LEU A O 1
ATOM 3853 N N . ALA A 1 470 ? 28.834 18.066 -47.823 1.00 32.19 470 ALA A N 1
ATOM 3854 C CA . ALA A 1 470 ? 29.142 17.573 -49.160 1.00 32.19 470 ALA A CA 1
ATOM 3855 C C . ALA A 1 470 ? 30.606 17.956 -49.409 1.00 32.19 470 ALA A C 1
ATOM 3857 O O . ALA A 1 470 ? 30.908 19.098 -49.757 1.00 32.19 470 ALA A O 1
ATOM 3858 N N . GLY A 1 471 ? 31.488 17.011 -49.098 1.00 30.73 471 GLY A N 1
ATOM 3859 C CA . GLY A 1 471 ? 32.943 17.111 -49.124 1.00 30.73 471 GLY A CA 1
ATOM 3860 C C . GLY A 1 471 ? 33.519 15.868 -48.485 1.00 30.73 471 GLY A C 1
ATOM 3861 O O . GLY A 1 471 ? 33.534 15.847 -47.237 1.00 30.73 471 GLY A O 1
#

Secondary structure (DSSP, 8-state):
-PPP---S-GGGGGS-HHHHHHHHHHHHHHHHHTTTS-S-----GGGGGGG-HHHHHHHHHHHHTT-EEEEEE--S--TT-SEEEEEE-SS-EEEEEE-SHHHHHHHHHHS-GGGSEEEEEEEPPPTT-THHHHHHHHHHHHHHHHHHT-SS-PPPPEEEEESSTTB-SS--GGGGGGHHHHHHTTTB--SS---SS----HHHHHHGGGHHHHHTTS-SSGGGS-HHHHHHHHHHHHHH---HHHHHHHHHH----TTTHHHHHHHHHHHHHHHHHHHHHH--SHHHHHHHHHHHHTSSTTSSS---HHHHHHHHHHHH-HHHHHHHSGGGHHHHHHHHHHHHHHHHHHHHH-GGGTT---TTSGGGGGGS---TTHHHHH-TT-PPP--TT-GGGTTS-HHHHHHHHHHHHHHHHHH--TTSTHHHHHHHHHSTTHHHHTTSS-TTS--GGGGSS--------------

Organism: Penicillium canescens (NCBI:txid5083)